Protein AF-A0A7V7K240-F1 (afdb_monomer_lite)

pLDDT: mean 80.97, std 17.74, range [23.98, 98.5]

Sequence (479 aa):
MIRKNIFIILTVSAMIGFFSNTVLSAQYRIGVPKNHVAAPYKWFFNSLAGKNPAIAKDLTIVEIDLEGYRDSAGREKIRRDIAEKCDLFFSTGDDLNIIFEVGITSPLLFFSISDLTASIPESMRKNTTGIYRESKAELFKQLMQILPEDQRKRIGMIYCRGGKLEKLMFNFMQLSEKMGVELITKSFSDSSDIGRVMQEFKQEKATAVMLLPPALCSEQDLIEIIAWQKKLSLPVIGQIKEQIKQGILGGPAMDSKQIGPNLADYATKILRGRNPHQLPIKFFGAKYVVNLNTASQLGTIIPQAIIEQAEIVGMANHNKVIEKNNISPVAGNFTIGVPANLPAPLLKSLLQALEDRGYFLEMNLRLVHYEISKDSSAAQLKKLGQELSAKTDLIFTNGTNLILLKKIPTISSPICFISTQELITDIPPSLKKNFTGVIRASVLSLMDMIQQMMPGKQRVTVMSHSATNLPETESEYRN

Secondary structure (DSSP, 8-state):
----PPP--------------------EEEEEETT--SHHHHHHHHHHHHH-HHHHHTEEEEEE--GGGGSHHHHHHHHHHHHHH-SEEEEETTHHHHHHHHT--S-EEEEESS--GGGS-GGGTTTEEEEE---HHHHHHHHHHTS-GGG-SEEEEEEETT-S-HHHHHHHHHHHHHTT-EEEEEEESSGGGHHHHHHHHHHTT-SEEEE-SS--SSHHHHHHHHHHHHHTT--EEESBHHHHHHT--EEEEB-HHHHHHHHHHHHHHHHTT--GGGS--EE---EEEEEHHHHHHHTPPPPHHHHTTSEEE-S--HHHHHHHHTPPPPSS-EEEEEETT--HHHHHHHHHHHHTTT--BTTTEEEEEE---TT--HHHHHHHHHHHHHH-SEEEEEHHHHHHHTT-TT--S-EEEEE-STTTTT--HHHHTTEEEEEPPPHHHHHHHHHHHSTT---------TTS---SSGGGG--

Structure (mmCIF, N/CA/C/O backbone):
data_AF-A0A7V7K240-F1
#
_entry.id   AF-A0A7V7K240-F1
#
loop_
_atom_site.group_PDB
_atom_site.id
_atom_site.type_symbol
_atom_site.label_atom_id
_atom_site.label_alt_id
_atom_site.label_comp_id
_atom_site.label_asym_id
_atom_site.label_entity_id
_atom_site.label_seq_id
_atom_site.pdbx_PDB_ins_code
_atom_site.Cartn_x
_atom_site.Cartn_y
_atom_site.Cartn_z
_atom_site.occupancy
_atom_site.B_iso_or_equiv
_atom_site.auth_seq_id
_atom_site.auth_comp_id
_atom_site.auth_asym_id
_atom_site.auth_atom_id
_atom_site.pdbx_PDB_model_num
ATOM 1 N N . MET A 1 1 ? 16.135 -54.634 7.627 1.00 33.81 1 MET A N 1
ATOM 2 C CA . MET A 1 1 ? 16.815 -54.791 6.318 1.00 33.81 1 MET A CA 1
ATOM 3 C C . MET A 1 1 ? 15.784 -54.481 5.231 1.00 33.81 1 MET A C 1
ATOM 5 O O . MET A 1 1 ? 14.992 -55.355 4.942 1.00 33.81 1 MET A O 1
ATOM 9 N N . ILE A 1 2 ? 15.489 -53.258 4.775 1.00 32.50 2 ILE A N 1
ATOM 10 C CA . ILE A 1 2 ? 16.248 -52.131 4.181 1.00 32.50 2 ILE A CA 1
ATOM 11 C C . ILE A 1 2 ? 17.051 -52.492 2.921 1.00 32.50 2 ILE A C 1
ATOM 13 O O . ILE A 1 2 ? 18.190 -52.927 3.037 1.00 32.50 2 ILE A O 1
ATOM 17 N N . ARG A 1 3 ? 16.487 -52.170 1.747 1.00 26.61 3 ARG A N 1
ATOM 18 C CA . ARG A 1 3 ? 17.168 -51.691 0.519 1.00 26.61 3 ARG A CA 1
ATOM 19 C C . ARG A 1 3 ? 16.163 -50.786 -0.224 1.00 26.61 3 ARG A C 1
ATOM 21 O O . ARG A 1 3 ? 15.158 -51.287 -0.700 1.00 26.61 3 ARG A O 1
ATOM 28 N N . LYS A 1 4 ? 16.160 -49.460 -0.018 1.00 32.53 4 LYS A N 1
ATOM 29 C CA . LYS A 1 4 ? 16.884 -48.396 -0.760 1.00 32.53 4 LYS A CA 1
ATOM 30 C C . LYS A 1 4 ? 16.861 -48.573 -2.289 1.00 32.53 4 LYS A C 1
ATOM 32 O O . LYS A 1 4 ? 17.741 -49.230 -2.826 1.00 32.53 4 LYS A O 1
ATOM 37 N N . ASN A 1 5 ? 15.914 -47.902 -2.953 1.00 28.42 5 ASN A N 1
ATOM 38 C CA . ASN A 1 5 ? 16.005 -47.537 -4.369 1.00 28.42 5 ASN A CA 1
ATOM 39 C C . ASN A 1 5 ? 16.403 -46.060 -4.471 1.00 28.42 5 ASN A C 1
ATOM 41 O O . ASN A 1 5 ? 15.734 -45.183 -3.927 1.00 28.42 5 ASN A O 1
ATOM 45 N N . ILE A 1 6 ? 17.537 -45.832 -5.128 1.00 28.14 6 ILE A N 1
ATOM 46 C CA . ILE A 1 6 ? 18.150 -44.540 -5.423 1.00 28.14 6 ILE A CA 1
ATOM 47 C C . ILE A 1 6 ? 17.809 -44.196 -6.877 1.00 28.14 6 ILE A C 1
ATOM 49 O O . ILE A 1 6 ? 18.004 -45.015 -7.772 1.00 28.14 6 ILE A O 1
ATOM 53 N N . PHE A 1 7 ? 17.291 -42.987 -7.082 1.00 25.97 7 PHE A N 1
ATOM 54 C CA . PHE A 1 7 ? 17.122 -42.337 -8.381 1.00 25.97 7 PHE A CA 1
ATOM 55 C C . PHE A 1 7 ? 18.494 -42.004 -8.981 1.00 25.97 7 PHE A C 1
ATOM 57 O O . PHE A 1 7 ? 19.306 -41.366 -8.310 1.00 25.97 7 PHE A O 1
ATOM 64 N N . ILE A 1 8 ? 18.729 -42.362 -10.247 1.00 25.73 8 ILE A N 1
ATOM 65 C CA . ILE A 1 8 ? 19.819 -41.799 -11.054 1.00 25.73 8 ILE A CA 1
ATOM 66 C C . ILE A 1 8 ? 19.248 -41.311 -12.387 1.00 25.73 8 ILE A C 1
ATOM 68 O O . ILE A 1 8 ? 18.593 -42.041 -13.126 1.00 25.73 8 ILE A O 1
ATOM 72 N N . ILE A 1 9 ? 19.502 -40.028 -12.618 1.00 26.50 9 ILE A N 1
ATOM 73 C CA . ILE A 1 9 ? 19.203 -39.206 -13.786 1.00 26.50 9 ILE A CA 1
ATOM 74 C C . ILE A 1 9 ? 20.097 -39.659 -14.947 1.00 26.50 9 ILE A C 1
ATOM 76 O O . ILE A 1 9 ? 21.307 -39.782 -14.772 1.00 26.50 9 ILE A O 1
ATOM 80 N N . LEU A 1 10 ? 19.518 -39.857 -16.134 1.00 23.98 10 LEU A N 1
ATOM 81 C CA . LEU A 1 10 ? 20.257 -40.090 -17.376 1.00 23.98 10 LEU A CA 1
ATOM 82 C C . LEU A 1 10 ? 19.862 -39.031 -18.410 1.00 23.98 10 LEU A C 1
ATOM 84 O O . LEU A 1 10 ? 18.761 -39.022 -18.954 1.00 23.98 10 LEU A O 1
ATOM 88 N N . THR A 1 11 ? 20.796 -38.112 -18.627 1.00 28.73 11 THR A N 1
ATOM 89 C CA . THR A 1 11 ? 20.891 -37.181 -19.751 1.00 28.73 11 THR A CA 1
ATOM 90 C C . THR A 1 11 ? 21.145 -37.930 -21.056 1.00 28.73 11 THR A C 1
ATOM 92 O O . THR A 1 11 ? 22.063 -38.747 -21.099 1.00 28.73 11 THR A O 1
ATOM 95 N N . VAL A 1 12 ? 20.438 -37.581 -22.135 1.00 24.70 12 VAL A N 1
ATOM 96 C CA . VAL A 1 12 ? 20.875 -37.873 -23.511 1.00 24.70 12 VAL A CA 1
ATOM 97 C C . VAL A 1 12 ? 20.564 -36.677 -24.411 1.00 24.70 12 VAL A C 1
ATOM 99 O O . VAL A 1 12 ? 19.418 -36.244 -24.524 1.00 24.70 12 VAL A O 1
ATOM 102 N N . SER A 1 13 ? 21.613 -36.163 -25.049 1.00 25.81 13 SER A N 1
ATOM 103 C CA . SER A 1 13 ? 21.578 -35.138 -26.091 1.00 25.81 13 SER A CA 1
ATOM 104 C C . SER A 1 13 ? 21.469 -35.768 -27.492 1.00 25.81 13 SER A C 1
ATOM 106 O O . SER A 1 13 ? 22.245 -36.656 -27.818 1.00 25.81 13 SER A O 1
ATOM 108 N N . ALA A 1 14 ? 20.529 -35.234 -28.285 1.00 29.27 14 ALA A N 1
ATOM 109 C CA . ALA A 1 14 ? 20.498 -34.964 -29.740 1.00 29.27 14 ALA A CA 1
ATOM 110 C C . ALA A 1 14 ? 20.859 -36.023 -30.824 1.00 29.27 14 ALA A C 1
ATOM 112 O O . ALA A 1 14 ? 22.001 -36.447 -30.928 1.00 29.27 14 ALA A O 1
ATOM 113 N N . MET A 1 15 ? 19.923 -36.248 -31.772 1.00 26.81 15 MET A N 1
ATOM 114 C CA . MET A 1 15 ? 20.075 -36.035 -33.242 1.00 26.81 15 MET A CA 1
ATOM 115 C C . MET A 1 15 ? 18.719 -36.244 -33.972 1.00 26.81 15 MET A C 1
ATOM 117 O O . MET A 1 15 ? 18.149 -37.325 -33.911 1.00 26.81 15 MET A O 1
ATOM 121 N N . ILE A 1 16 ? 18.040 -35.170 -34.407 1.00 33.44 16 ILE A N 1
ATOM 122 C CA . ILE A 1 16 ? 17.863 -34.646 -35.790 1.00 33.44 16 ILE A CA 1
ATOM 123 C C . ILE A 1 16 ? 17.112 -35.574 -36.769 1.00 33.44 16 ILE A C 1
ATOM 125 O O . ILE A 1 16 ? 17.659 -36.540 -37.287 1.00 33.44 16 ILE A O 1
ATOM 129 N N . GLY A 1 17 ? 15.894 -35.153 -37.131 1.00 26.92 17 GLY A N 1
ATOM 130 C CA . GLY A 1 17 ? 15.167 -35.557 -38.337 1.00 26.92 17 GLY A CA 1
ATOM 131 C C . GLY A 1 17 ? 14.343 -34.375 -38.860 1.00 26.92 17 GLY A C 1
ATOM 132 O O . GLY A 1 17 ? 13.394 -33.942 -38.213 1.00 26.92 17 GLY A O 1
ATOM 133 N N . PHE A 1 18 ? 14.773 -33.817 -39.990 1.00 31.95 18 PHE A N 1
ATOM 134 C CA . PHE A 1 18 ? 14.216 -32.661 -40.699 1.00 31.95 18 PHE A CA 1
ATOM 135 C C . PHE A 1 18 ? 12.788 -32.913 -41.222 1.00 31.95 18 PHE A C 1
ATOM 137 O O . PHE A 1 18 ? 12.589 -33.865 -41.964 1.00 31.95 18 PHE A O 1
ATOM 144 N N . PHE A 1 19 ? 11.851 -31.994 -40.961 1.00 30.47 19 PHE A N 1
ATOM 145 C CA . PHE A 1 19 ? 10.909 -31.493 -41.972 1.00 30.47 19 PHE A CA 1
ATOM 146 C C . PHE A 1 19 ? 10.549 -30.033 -41.664 1.00 30.47 19 PHE A C 1
ATOM 148 O O . PHE A 1 19 ? 10.292 -29.633 -40.532 1.00 30.47 19 PHE A O 1
ATOM 155 N N . SER A 1 20 ? 10.622 -29.242 -42.722 1.00 32.28 20 SER A N 1
ATOM 156 C CA . SER A 1 20 ? 10.563 -27.792 -42.825 1.00 32.28 20 SER A CA 1
ATOM 157 C C . SER A 1 20 ? 9.188 -27.189 -42.525 1.00 32.28 20 SER A C 1
ATOM 159 O O . SER A 1 20 ? 8.218 -27.471 -43.222 1.00 32.28 20 SER A O 1
ATOM 161 N N . ASN A 1 21 ? 9.150 -26.256 -41.577 1.00 28.62 21 ASN A N 1
ATOM 162 C CA . ASN A 1 21 ? 8.593 -24.923 -41.799 1.00 28.62 21 ASN A CA 1
ATOM 163 C C . ASN A 1 21 ? 9.235 -23.982 -40.780 1.00 28.62 21 ASN A C 1
ATOM 165 O O . ASN A 1 21 ? 8.989 -24.069 -39.578 1.00 28.62 21 ASN A O 1
ATOM 169 N N . THR A 1 22 ? 10.117 -23.121 -41.273 1.00 34.81 22 THR A N 1
ATOM 170 C CA . THR A 1 22 ? 10.815 -22.088 -40.516 1.00 34.81 22 THR A CA 1
ATOM 171 C C . THR A 1 22 ? 9.793 -21.058 -40.043 1.00 34.81 22 THR A C 1
ATOM 173 O O . THR A 1 22 ? 9.568 -20.034 -40.680 1.00 34.81 22 THR A O 1
ATOM 176 N N . VAL A 1 23 ? 9.152 -21.319 -38.908 1.00 33.84 23 VAL A N 1
ATOM 177 C CA . VAL A 1 23 ? 8.662 -20.230 -38.070 1.00 33.84 23 VAL A CA 1
ATOM 178 C C . VAL A 1 23 ? 9.923 -19.675 -37.423 1.00 33.84 23 VAL A C 1
ATOM 180 O O . VAL A 1 23 ? 10.461 -20.287 -36.504 1.00 33.84 23 VAL A O 1
ATOM 183 N N . LEU A 1 24 ? 10.451 -18.556 -37.931 1.00 37.56 24 LEU A N 1
ATOM 184 C CA . LEU A 1 24 ? 11.295 -17.713 -37.088 1.00 37.56 24 LEU A CA 1
ATOM 185 C C . LEU A 1 24 ? 10.437 -17.397 -35.857 1.00 37.56 24 LEU A C 1
ATOM 187 O O . LEU A 1 24 ? 9.504 -16.599 -35.950 1.00 37.56 24 LEU A O 1
ATOM 191 N N . SER A 1 25 ? 10.683 -18.065 -34.729 1.00 45.91 25 SER A N 1
ATOM 192 C CA . SER A 1 25 ? 10.103 -17.648 -33.459 1.00 45.91 25 SER A CA 1
ATOM 193 C C . SER A 1 25 ? 10.661 -16.254 -33.210 1.00 45.91 25 SER A C 1
ATOM 195 O O . SER A 1 25 ? 11.864 -16.113 -32.982 1.00 45.91 25 SER A O 1
ATOM 197 N N . ALA A 1 26 ? 9.837 -15.219 -33.359 1.00 55.00 26 ALA A N 1
ATOM 198 C CA . ALA A 1 26 ? 10.247 -13.867 -33.024 1.00 55.00 26 ALA A CA 1
ATOM 199 C C . ALA A 1 26 ? 10.649 -13.871 -31.544 1.00 55.00 26 ALA A C 1
ATOM 201 O O . ALA A 1 26 ? 9.789 -13.966 -30.672 1.00 55.00 26 ALA A O 1
ATOM 202 N N . GLN A 1 27 ? 11.955 -13.851 -31.268 1.00 80.75 27 GLN A N 1
ATOM 203 C CA . GLN A 1 27 ? 12.452 -13.724 -29.907 1.00 80.75 27 GLN A CA 1
ATOM 204 C C . GLN A 1 27 ? 12.187 -12.293 -29.466 1.00 80.75 27 GLN A C 1
ATOM 206 O O . GLN A 1 27 ? 12.773 -11.355 -30.003 1.00 80.75 27 GLN A O 1
ATOM 211 N N . TYR A 1 28 ? 11.277 -12.129 -28.515 1.00 91.75 28 TYR A N 1
ATOM 212 C CA . TYR A 1 28 ? 10.977 -10.829 -27.937 1.00 91.75 28 TYR A CA 1
ATOM 213 C C . TYR A 1 28 ? 12.132 -10.405 -27.034 1.00 91.75 28 TYR A C 1
ATOM 215 O O . TYR A 1 28 ? 12.614 -11.200 -26.232 1.00 91.75 28 TYR A O 1
ATOM 223 N N . ARG A 1 29 ? 12.566 -9.149 -27.113 1.00 95.62 29 ARG A N 1
ATOM 224 C CA . ARG A 1 29 ? 13.644 -8.605 -26.279 1.00 95.62 29 ARG A CA 1
ATOM 225 C C . ARG A 1 29 ? 13.121 -7.439 -25.462 1.00 95.62 29 ARG A C 1
ATOM 227 O O . ARG A 1 29 ? 12.812 -6.380 -26.010 1.00 95.62 29 ARG A O 1
ATOM 234 N N . ILE A 1 30 ? 13.024 -7.627 -24.147 1.00 96.81 30 ILE A N 1
ATOM 235 C CA . ILE A 1 30 ? 12.676 -6.540 -23.230 1.00 96.81 30 ILE A CA 1
ATOM 236 C C . ILE A 1 30 ? 13.948 -6.030 -22.564 1.00 96.81 30 ILE A C 1
ATOM 238 O O . ILE A 1 30 ? 14.591 -6.751 -21.802 1.00 96.81 30 ILE A O 1
ATOM 242 N N . GLY A 1 31 ? 14.276 -4.772 -22.837 1.00 96.44 31 GLY A N 1
ATOM 243 C CA . GLY A 1 31 ? 15.332 -4.039 -22.161 1.00 96.44 31 GLY A CA 1
ATOM 244 C C . GLY A 1 31 ? 14.898 -3.555 -20.784 1.00 96.44 31 GLY A C 1
ATOM 245 O O . GLY A 1 31 ? 13.778 -3.070 -20.621 1.00 96.44 31 GLY A O 1
ATOM 246 N N . VAL A 1 32 ? 15.791 -3.654 -19.807 1.00 96.00 32 VAL A N 1
ATOM 247 C CA . VAL A 1 32 ? 15.635 -3.104 -18.455 1.00 96.00 32 VAL A CA 1
ATOM 248 C C . VAL A 1 32 ? 16.955 -2.479 -18.000 1.00 96.00 32 VAL A C 1
ATOM 250 O O . VAL A 1 32 ? 18.017 -2.913 -18.453 1.00 96.00 32 VAL A O 1
ATOM 253 N N . PRO A 1 33 ? 16.940 -1.479 -17.105 1.00 93.00 33 PRO A N 1
ATOM 254 C CA . PRO A 1 33 ? 18.158 -0.993 -16.468 1.00 93.00 33 PRO A CA 1
ATOM 255 C C . PRO A 1 33 ? 18.939 -2.133 -15.794 1.00 93.00 33 PRO A C 1
ATOM 257 O O . PRO A 1 33 ? 18.365 -3.055 -15.210 1.00 93.00 33 PRO A O 1
ATOM 260 N N . LYS A 1 34 ? 20.267 -2.088 -15.854 1.00 87.62 34 LYS A N 1
ATOM 261 C CA . LYS A 1 34 ? 21.128 -3.017 -15.114 1.00 87.62 34 LYS A CA 1
ATOM 262 C C . LYS A 1 34 ? 20.871 -2.882 -13.607 1.00 87.62 34 LYS A C 1
ATOM 264 O O . LYS A 1 34 ? 20.639 -1.783 -13.112 1.00 87.62 34 LYS A O 1
ATOM 269 N N . ASN A 1 35 ? 20.926 -3.993 -12.866 1.00 76.19 35 ASN A N 1
ATOM 270 C CA . ASN A 1 35 ? 20.595 -4.053 -11.430 1.00 76.19 35 ASN A CA 1
ATOM 271 C C . ASN A 1 35 ? 19.113 -3.749 -11.092 1.00 76.19 35 ASN A C 1
ATOM 273 O O . ASN A 1 35 ? 18.814 -3.221 -10.014 1.00 76.19 35 ASN A O 1
ATOM 277 N N . HIS A 1 36 ? 18.178 -4.112 -11.976 1.00 70.38 36 HIS A N 1
ATOM 278 C CA . HIS A 1 36 ? 16.724 -3.937 -11.842 1.00 70.38 36 HIS A CA 1
ATOM 279 C C . HIS A 1 36 ? 16.070 -4.839 -10.764 1.00 70.38 36 HIS A C 1
ATOM 281 O O . HIS A 1 36 ? 15.164 -5.624 -11.022 1.00 70.38 36 HIS A O 1
ATOM 287 N N . VAL A 1 37 ? 16.483 -4.724 -9.503 1.00 60.78 37 VAL A N 1
ATOM 288 C CA . VAL A 1 37 ? 15.962 -5.557 -8.393 1.00 60.78 37 VAL A CA 1
ATOM 289 C C . VAL A 1 37 ? 14.668 -5.035 -7.748 1.00 60.78 37 VAL A C 1
ATOM 291 O O . VAL A 1 37 ? 14.175 -5.610 -6.777 1.00 60.78 37 VAL A O 1
ATOM 294 N N . ALA A 1 38 ? 14.082 -3.950 -8.260 1.00 66.81 38 ALA A N 1
ATOM 295 C CA . ALA A 1 38 ? 12.881 -3.365 -7.666 1.00 66.81 38 ALA A CA 1
ATOM 296 C C . ALA A 1 38 ? 11.627 -4.243 -7.873 1.00 66.81 38 ALA A C 1
ATOM 298 O O . ALA A 1 38 ? 11.444 -4.873 -8.916 1.00 66.81 38 ALA A O 1
ATOM 299 N N . ALA A 1 39 ? 10.711 -4.225 -6.895 1.00 70.69 39 ALA A N 1
ATOM 300 C CA . ALA A 1 39 ? 9.473 -5.013 -6.915 1.00 70.69 39 ALA A CA 1
ATOM 301 C C . ALA A 1 39 ? 8.638 -4.897 -8.216 1.00 70.69 39 ALA A C 1
ATOM 303 O O . ALA A 1 39 ? 8.141 -5.932 -8.669 1.00 70.69 39 ALA A O 1
ATOM 304 N N . PRO A 1 40 ? 8.521 -3.719 -8.873 1.00 80.19 40 PRO A N 1
ATOM 305 C CA . PRO A 1 40 ? 7.787 -3.597 -10.133 1.00 80.19 40 PRO A CA 1
ATOM 306 C C . PRO A 1 40 ? 8.309 -4.494 -11.261 1.00 80.19 40 PRO A C 1
ATOM 308 O O . PRO A 1 40 ? 7.496 -5.052 -11.994 1.00 80.19 40 PRO A O 1
ATOM 311 N N . TYR A 1 41 ? 9.628 -4.701 -11.370 1.00 84.62 41 TYR A N 1
ATOM 312 C CA . TYR A 1 41 ? 10.211 -5.605 -12.370 1.00 84.62 41 TYR A CA 1
ATOM 313 C C . TYR A 1 41 ? 9.780 -7.052 -12.126 1.00 84.62 41 TYR A C 1
ATOM 315 O O . TYR A 1 41 ? 9.311 -7.728 -13.041 1.00 84.62 41 TYR A O 1
ATOM 323 N N . LYS A 1 42 ? 9.836 -7.510 -10.868 1.00 82.19 42 LYS A N 1
ATOM 324 C CA . LYS A 1 42 ? 9.376 -8.853 -10.491 1.00 82.19 42 LYS A CA 1
ATOM 325 C C . LYS A 1 42 ? 7.885 -9.041 -10.779 1.00 82.19 42 LYS A C 1
ATOM 327 O O . LYS A 1 42 ? 7.494 -10.062 -11.338 1.00 82.19 42 LYS A O 1
ATOM 332 N N . TRP A 1 43 ? 7.043 -8.067 -10.426 1.00 82.88 43 TRP A N 1
ATOM 333 C CA . TRP A 1 43 ? 5.606 -8.135 -10.714 1.00 82.88 43 TRP A CA 1
ATOM 334 C C . TRP A 1 43 ? 5.323 -8.180 -12.212 1.00 82.88 43 TRP A C 1
ATOM 336 O O . TRP A 1 43 ? 4.467 -8.954 -12.645 1.00 82.88 43 TRP A O 1
ATOM 346 N N . PHE A 1 44 ? 6.043 -7.371 -12.988 1.00 89.31 44 PHE A N 1
ATOM 347 C CA . PHE A 1 44 ? 5.917 -7.302 -14.434 1.00 89.31 44 PHE A CA 1
ATOM 348 C C . PHE A 1 44 ? 6.259 -8.639 -15.099 1.00 89.31 44 PHE A C 1
ATOM 350 O O . PHE A 1 44 ? 5.397 -9.215 -15.764 1.00 89.31 44 PHE A O 1
ATOM 357 N N . PHE A 1 45 ? 7.458 -9.180 -14.861 1.00 89.94 45 PHE A N 1
ATOM 358 C CA . PHE A 1 45 ? 7.893 -10.423 -15.503 1.00 89.94 45 PHE A CA 1
ATOM 359 C C . PHE A 1 45 ? 7.093 -11.644 -15.038 1.00 89.94 45 PHE A C 1
ATOM 361 O O . PHE A 1 45 ? 6.686 -12.448 -15.875 1.00 89.94 45 PHE A O 1
ATOM 368 N N . ASN A 1 46 ? 6.759 -11.747 -13.745 1.00 86.19 46 ASN A N 1
ATOM 369 C CA . ASN A 1 46 ? 5.896 -12.830 -13.255 1.00 86.19 46 ASN A CA 1
ATOM 370 C C . ASN A 1 46 ? 4.506 -12.785 -13.906 1.00 86.19 46 ASN A C 1
ATOM 372 O O . ASN A 1 46 ? 3.950 -13.820 -14.273 1.00 86.19 46 ASN A O 1
ATOM 376 N N . SER A 1 47 ? 3.942 -11.585 -14.074 1.00 87.94 47 SER A N 1
ATOM 377 C CA . SER A 1 47 ? 2.630 -11.421 -14.709 1.00 87.94 47 SER A CA 1
ATOM 378 C C . SER A 1 47 ? 2.678 -11.690 -16.208 1.00 87.94 47 SER A C 1
ATOM 380 O O . SER A 1 47 ? 1.734 -12.260 -16.752 1.00 87.94 47 SER A O 1
ATOM 382 N N . LEU A 1 48 ? 3.767 -11.301 -16.877 1.00 89.50 48 LEU A N 1
ATOM 383 C CA . LEU A 1 48 ? 3.975 -11.568 -18.297 1.00 89.50 48 LEU A CA 1
ATOM 384 C C . LEU A 1 48 ? 4.095 -13.072 -18.555 1.00 89.50 48 LEU A C 1
ATOM 386 O O . LEU A 1 48 ? 3.397 -13.583 -19.429 1.00 89.50 48 LEU A O 1
ATOM 390 N N . ALA A 1 49 ? 4.877 -13.779 -17.734 1.00 86.69 49 ALA A N 1
ATOM 391 C CA . ALA A 1 49 ? 5.002 -15.233 -17.778 1.00 86.69 49 ALA A CA 1
ATOM 392 C C . ALA A 1 49 ? 3.668 -15.948 -17.535 1.00 86.69 49 ALA A C 1
ATOM 394 O O . ALA A 1 49 ? 3.295 -16.830 -18.306 1.00 86.69 49 ALA A O 1
ATOM 395 N N . GLY A 1 50 ? 2.917 -15.536 -16.508 1.00 84.19 50 GLY A N 1
ATOM 396 C CA . GLY A 1 50 ? 1.637 -16.160 -16.173 1.00 84.19 50 GLY A CA 1
ATOM 397 C C . GLY A 1 50 ? 0.535 -15.915 -17.207 1.00 84.19 50 GLY A C 1
ATOM 398 O O . GLY A 1 50 ? -0.252 -16.814 -17.490 1.00 84.19 50 GLY A O 1
ATOM 399 N N . LYS A 1 51 ? 0.458 -14.708 -17.783 1.00 83.81 51 LYS A N 1
ATOM 400 C CA . LYS A 1 51 ? -0.611 -14.345 -18.730 1.00 83.81 51 LYS A CA 1
ATOM 401 C C . LYS A 1 51 ? -0.304 -14.681 -20.181 1.00 83.81 51 LYS A C 1
ATOM 403 O O . LYS A 1 51 ? -1.233 -14.912 -20.949 1.00 83.81 51 LYS A O 1
ATOM 408 N N . ASN A 1 52 ? 0.967 -14.665 -20.572 1.00 85.06 52 ASN A N 1
ATOM 409 C CA . ASN A 1 52 ? 1.371 -14.849 -21.961 1.00 85.06 52 ASN A CA 1
ATOM 410 C C . ASN A 1 52 ? 2.536 -15.844 -22.065 1.00 85.06 52 ASN A C 1
ATOM 412 O O . ASN A 1 52 ? 3.638 -15.446 -22.449 1.00 85.06 52 ASN A O 1
ATOM 416 N N . PRO A 1 53 ? 2.302 -17.143 -21.789 1.00 83.56 53 PRO A N 1
ATOM 417 C CA . PRO A 1 53 ? 3.357 -18.157 -21.799 1.00 83.56 53 PRO A CA 1
ATOM 418 C C . PRO A 1 53 ? 4.102 -18.251 -23.136 1.00 83.56 53 PRO A C 1
ATOM 420 O O . PRO A 1 53 ? 5.299 -18.503 -23.148 1.00 83.56 53 PRO A O 1
ATOM 423 N N . ALA A 1 54 ? 3.415 -18.000 -24.257 1.00 84.44 54 ALA A N 1
ATOM 424 C CA . ALA A 1 54 ? 4.029 -17.984 -25.585 1.00 84.44 54 ALA A CA 1
ATOM 425 C C . ALA A 1 54 ? 5.065 -16.858 -25.737 1.00 84.44 54 ALA A C 1
ATOM 427 O O . ALA A 1 54 ? 6.174 -17.110 -26.183 1.00 84.44 54 ALA A O 1
ATOM 428 N N . ILE A 1 55 ? 4.732 -15.635 -25.303 1.00 84.00 55 ILE A N 1
ATOM 429 C CA . ILE A 1 55 ? 5.681 -14.510 -25.324 1.00 84.00 55 ILE A CA 1
ATOM 430 C C . ILE A 1 55 ? 6.828 -14.783 -24.356 1.00 84.00 55 ILE A C 1
ATOM 432 O O . ILE A 1 55 ? 7.979 -14.566 -24.700 1.00 84.00 55 ILE A O 1
ATOM 436 N N . ALA A 1 56 ? 6.517 -15.268 -23.153 1.00 83.44 56 ALA A N 1
ATOM 437 C CA . ALA A 1 56 ? 7.513 -15.496 -22.116 1.00 83.44 56 ALA A CA 1
ATOM 438 C C . ALA A 1 56 ? 8.505 -16.616 -22.453 1.00 83.44 56 ALA A C 1
ATOM 440 O O . ALA A 1 56 ? 9.660 -16.535 -22.050 1.00 83.44 56 ALA A O 1
ATOM 441 N N . LYS A 1 57 ? 8.074 -17.639 -23.200 1.00 85.25 57 LYS A N 1
ATOM 442 C CA . LYS A 1 57 ? 8.950 -18.714 -23.677 1.00 85.25 57 LYS A CA 1
ATOM 443 C C . LYS A 1 57 ? 10.038 -18.192 -24.620 1.00 85.25 57 LYS A C 1
ATOM 445 O O . LYS A 1 57 ? 11.167 -18.663 -24.549 1.00 85.25 57 LYS A O 1
ATOM 450 N N . ASP A 1 58 ? 9.695 -17.208 -25.445 1.00 88.00 58 ASP A N 1
ATOM 451 C CA . ASP A 1 58 ? 10.581 -16.638 -26.462 1.00 88.00 58 ASP A CA 1
ATOM 452 C C . ASP A 1 58 ? 11.162 -15.274 -26.028 1.00 88.00 58 ASP A C 1
ATOM 454 O O . ASP A 1 58 ? 11.708 -14.534 -26.845 1.00 88.00 58 ASP A O 1
ATOM 458 N N . LEU A 1 59 ? 11.040 -14.920 -24.741 1.00 91.00 59 LEU A N 1
ATOM 459 C CA . LEU A 1 59 ? 11.480 -13.641 -24.189 1.00 91.00 59 LEU A CA 1
ATOM 460 C C . LEU A 1 59 ? 12.944 -13.691 -23.736 1.00 91.00 59 LEU A C 1
ATOM 462 O O . LEU A 1 59 ? 13.320 -14.486 -22.878 1.00 91.00 59 LEU A O 1
ATOM 466 N N . THR A 1 60 ? 13.737 -12.740 -24.218 1.00 93.19 60 THR A N 1
ATOM 467 C CA . THR A 1 60 ? 15.060 -12.402 -23.687 1.00 93.19 60 THR A CA 1
ATOM 468 C C . THR A 1 60 ? 14.983 -11.106 -22.882 1.00 93.19 60 THR A C 1
ATOM 470 O O . THR A 1 60 ? 14.487 -10.088 -23.370 1.00 93.19 60 THR A O 1
ATOM 473 N N . ILE A 1 61 ? 15.492 -11.127 -21.648 1.00 92.62 61 ILE A N 1
ATOM 474 C CA . ILE A 1 61 ? 15.680 -9.916 -20.838 1.00 92.62 61 ILE A CA 1
ATOM 475 C C . ILE A 1 61 ? 17.068 -9.355 -21.144 1.00 92.62 61 ILE A C 1
ATOM 477 O O . ILE A 1 61 ? 18.065 -10.065 -21.020 1.00 92.62 61 ILE A O 1
ATOM 481 N N . VAL A 1 62 ? 17.131 -8.087 -21.546 1.00 94.62 62 VAL A N 1
ATOM 482 C CA . VAL A 1 62 ? 18.377 -7.395 -21.892 1.00 94.62 62 VAL A CA 1
ATOM 483 C C . VAL A 1 62 ? 18.665 -6.337 -20.836 1.00 94.62 62 VAL A C 1
ATOM 485 O O . VAL A 1 62 ? 17.919 -5.372 -20.695 1.00 94.62 62 VAL A O 1
ATOM 488 N N . GLU A 1 63 ? 19.756 -6.491 -20.094 1.00 95.06 63 GLU A N 1
ATOM 489 C CA . GLU A 1 63 ? 20.193 -5.460 -19.155 1.00 95.06 63 GLU A CA 1
ATOM 490 C C . GLU A 1 63 ? 20.972 -4.358 -19.878 1.00 95.06 63 GLU A C 1
ATOM 492 O O . GLU A 1 63 ? 21.936 -4.628 -20.597 1.00 95.06 63 GLU A O 1
ATOM 497 N N . ILE A 1 64 ? 20.567 -3.107 -19.664 1.00 95.75 64 ILE A N 1
ATOM 498 C CA . ILE A 1 64 ? 21.211 -1.920 -20.225 1.00 95.75 64 ILE A CA 1
ATOM 499 C C . ILE A 1 64 ? 21.828 -1.101 -19.097 1.00 95.75 64 ILE A C 1
ATOM 501 O O . ILE A 1 64 ? 21.155 -0.700 -18.148 1.00 95.75 64 ILE A O 1
ATOM 505 N N . ASP A 1 65 ? 23.127 -0.849 -19.209 1.00 93.50 65 ASP A N 1
ATOM 506 C CA . ASP A 1 65 ? 23.863 -0.011 -18.270 1.00 93.50 65 ASP A CA 1
ATOM 507 C C . ASP A 1 65 ? 23.583 1.472 -18.544 1.00 93.50 65 ASP A C 1
ATOM 509 O O . ASP A 1 65 ? 23.813 1.953 -19.656 1.00 93.50 65 ASP A O 1
ATOM 513 N N . LEU A 1 66 ? 23.069 2.182 -17.539 1.00 92.94 66 LEU A N 1
ATOM 514 C CA . LEU A 1 66 ? 22.689 3.588 -17.650 1.00 92.94 66 LEU A CA 1
ATOM 515 C C . LEU A 1 66 ? 23.738 4.551 -17.076 1.00 92.94 66 LEU A C 1
ATOM 517 O O . LEU A 1 66 ? 23.567 5.757 -17.228 1.00 92.94 66 LEU A O 1
ATOM 521 N N . GLU A 1 67 ? 24.821 4.082 -16.442 1.00 88.75 67 GLU A N 1
ATOM 522 C CA . GLU A 1 67 ? 25.740 4.949 -15.677 1.00 88.75 67 GLU A CA 1
ATOM 523 C C . GLU A 1 67 ? 26.400 6.054 -16.524 1.00 88.75 67 GLU A C 1
ATOM 525 O O . GLU A 1 67 ? 26.622 7.167 -16.042 1.00 88.75 67 GLU A O 1
ATOM 530 N N . GLY A 1 68 ? 26.635 5.791 -17.814 1.00 87.31 68 GLY A N 1
ATOM 531 C CA . GLY A 1 68 ? 27.262 6.729 -18.752 1.00 87.31 68 GLY A CA 1
ATOM 532 C C . GLY A 1 68 ? 26.373 7.882 -19.241 1.00 87.31 68 GLY A C 1
ATOM 533 O O . GLY A 1 68 ? 26.816 8.680 -20.055 1.00 87.31 68 GLY A O 1
ATOM 534 N N . TYR A 1 69 ? 25.123 8.013 -18.792 1.00 92.81 69 TYR A N 1
ATOM 535 C CA . TYR A 1 69 ? 24.175 8.980 -19.372 1.00 92.81 69 TYR A CA 1
ATOM 536 C C . TYR A 1 69 ? 24.548 10.469 -19.202 1.00 92.81 69 TYR A C 1
ATOM 538 O O . TYR A 1 69 ? 23.923 11.338 -19.814 1.00 92.81 69 TYR A O 1
ATOM 546 N N . ARG A 1 70 ? 25.528 10.802 -18.353 1.00 91.19 70 ARG A N 1
ATOM 547 C CA . ARG A 1 70 ? 25.844 12.195 -17.989 1.00 91.19 70 ARG A CA 1
ATOM 548 C C . ARG A 1 70 ? 26.512 12.983 -19.119 1.00 91.19 70 ARG A C 1
ATOM 550 O O . ARG A 1 70 ? 26.277 14.187 -19.228 1.00 91.19 70 ARG A O 1
ATOM 557 N N . ASP A 1 71 ? 27.256 12.334 -20.009 1.00 94.25 71 ASP A N 1
ATOM 558 C CA . ASP A 1 71 ? 27.843 12.964 -21.198 1.00 94.25 71 ASP A CA 1
ATOM 559 C C . ASP A 1 71 ? 27.147 12.538 -22.505 1.00 94.25 71 ASP A C 1
ATOM 561 O O . ASP A 1 71 ? 26.335 11.612 -22.549 1.00 94.25 71 ASP A O 1
ATOM 565 N N . SER A 1 72 ? 27.413 13.271 -23.588 1.00 94.06 72 SER A N 1
ATOM 566 C CA . SER A 1 72 ? 26.746 13.059 -24.878 1.00 94.06 72 SER A CA 1
ATOM 567 C C . SER A 1 72 ? 27.095 11.719 -25.529 1.00 94.06 72 SER A C 1
ATOM 569 O O . SER A 1 72 ? 26.216 11.107 -26.140 1.00 94.06 72 SER A O 1
ATOM 571 N N . ALA A 1 73 ? 28.338 11.251 -25.391 1.00 95.69 73 ALA A N 1
ATOM 572 C CA . ALA A 1 73 ? 28.794 9.998 -25.982 1.00 95.69 73 ALA A CA 1
ATOM 573 C C . ALA A 1 73 ? 28.152 8.796 -25.279 1.00 95.69 73 ALA A C 1
ATOM 575 O O . ALA A 1 73 ? 27.689 7.863 -25.939 1.00 95.69 73 ALA A O 1
ATOM 576 N N . GLY A 1 74 ? 28.045 8.847 -23.950 1.00 96.25 74 GLY A N 1
ATOM 577 C CA . GLY A 1 74 ? 27.352 7.830 -23.174 1.00 96.25 74 GLY A CA 1
ATOM 578 C C . GLY A 1 74 ? 25.850 7.781 -23.466 1.00 96.25 74 GLY A C 1
ATOM 579 O O . GLY A 1 74 ? 25.319 6.690 -23.677 1.00 96.25 74 GLY A O 1
ATOM 580 N N . ARG A 1 75 ? 25.165 8.930 -23.607 1.00 96.69 75 ARG A N 1
ATOM 581 C CA . ARG A 1 75 ? 23.751 8.950 -24.049 1.00 96.69 75 ARG A CA 1
ATOM 582 C C . ARG A 1 75 ? 23.561 8.327 -25.427 1.00 96.69 75 ARG A C 1
ATOM 584 O O . ARG A 1 75 ? 22.628 7.554 -25.616 1.00 96.69 75 ARG A O 1
ATOM 591 N N . GLU A 1 76 ? 24.438 8.639 -26.377 1.00 96.12 76 GLU A N 1
ATOM 592 C CA . GLU A 1 76 ? 24.389 8.060 -27.724 1.00 96.12 76 GLU A CA 1
ATOM 593 C C . GLU A 1 76 ? 24.607 6.543 -27.702 1.00 96.12 76 GLU A C 1
ATOM 595 O O . GLU A 1 76 ? 23.864 5.801 -28.344 1.00 96.12 76 GLU A O 1
ATOM 600 N N . LYS A 1 77 ? 25.559 6.064 -26.895 1.00 96.88 77 LYS A N 1
ATOM 601 C CA . LYS A 1 77 ? 25.775 4.629 -26.696 1.00 96.88 77 LYS A CA 1
ATOM 602 C C . LYS A 1 77 ? 24.539 3.940 -26.111 1.00 96.88 77 LYS A C 1
ATOM 604 O O . LYS A 1 77 ? 24.114 2.925 -26.654 1.00 96.88 77 LYS A O 1
ATOM 609 N N . ILE A 1 78 ? 23.950 4.485 -25.043 1.00 97.81 78 ILE A N 1
ATOM 610 C CA . ILE A 1 78 ? 22.750 3.916 -24.403 1.00 97.81 78 ILE A CA 1
ATOM 611 C C . ILE A 1 78 ? 21.585 3.878 -25.398 1.00 97.81 78 ILE A C 1
ATOM 613 O O . ILE A 1 78 ? 20.908 2.858 -25.522 1.00 97.81 78 ILE A O 1
ATOM 617 N N . ARG A 1 79 ? 21.372 4.968 -26.145 1.00 96.94 79 ARG A N 1
ATOM 618 C CA . ARG A 1 79 ? 20.326 5.057 -27.170 1.00 96.94 79 ARG A CA 1
ATOM 619 C C . ARG A 1 79 ? 20.490 3.972 -28.233 1.00 96.94 79 ARG A C 1
ATOM 621 O O . ARG A 1 79 ? 19.514 3.300 -28.560 1.00 96.94 79 ARG A O 1
ATOM 628 N N . ARG A 1 80 ? 21.714 3.782 -28.732 1.00 96.81 80 ARG A N 1
ATOM 629 C CA . ARG A 1 80 ? 22.044 2.742 -29.713 1.00 96.81 80 ARG A CA 1
ATOM 630 C C . ARG A 1 80 ? 21.836 1.340 -29.152 1.00 96.81 80 ARG A C 1
ATOM 632 O O . ARG A 1 80 ? 21.165 0.532 -29.783 1.00 96.81 80 ARG A O 1
ATOM 639 N N . ASP A 1 81 ? 22.343 1.080 -27.948 1.00 96.69 81 ASP A N 1
ATOM 640 C CA . ASP A 1 81 ? 22.192 -0.210 -27.274 1.00 96.69 81 ASP A CA 1
ATOM 641 C C . ASP A 1 81 ? 20.707 -0.582 -27.109 1.00 96.69 81 ASP A C 1
ATOM 643 O O . ASP A 1 81 ? 20.319 -1.713 -27.397 1.00 96.69 81 ASP A O 1
ATOM 647 N N . ILE A 1 82 ? 19.856 0.369 -26.708 1.00 97.38 82 ILE A N 1
ATOM 648 C CA . ILE A 1 82 ? 18.409 0.145 -26.583 1.00 97.38 82 ILE A CA 1
ATOM 649 C C . ILE A 1 82 ? 17.759 -0.088 -27.956 1.00 97.38 82 ILE A C 1
ATOM 651 O O . ILE A 1 82 ? 16.949 -1.003 -28.088 1.00 97.38 82 ILE A O 1
ATOM 655 N N . ALA A 1 83 ? 18.116 0.695 -28.977 1.00 96.31 83 ALA A N 1
ATOM 656 C CA . ALA A 1 83 ? 17.550 0.574 -30.322 1.00 96.31 83 ALA A CA 1
ATOM 657 C C . ALA A 1 83 ? 17.891 -0.759 -31.007 1.00 96.31 83 ALA A C 1
ATOM 659 O O . ALA A 1 83 ? 17.038 -1.358 -31.656 1.00 96.31 83 ALA A O 1
ATOM 660 N N . GLU A 1 84 ? 19.125 -1.240 -30.855 1.00 95.31 84 GLU A N 1
ATOM 661 C CA . GLU A 1 84 ? 19.593 -2.464 -31.513 1.00 95.31 84 GLU A CA 1
ATOM 662 C C . GLU A 1 84 ? 19.165 -3.731 -30.764 1.00 95.31 84 GLU A C 1
ATOM 664 O O . GLU A 1 84 ? 18.892 -4.767 -31.381 1.00 95.31 84 GLU A O 1
ATOM 669 N N . LYS A 1 85 ? 19.114 -3.670 -29.426 1.00 95.06 85 LYS A N 1
ATOM 670 C CA . LYS A 1 85 ? 18.967 -4.862 -28.579 1.00 95.06 85 LYS A CA 1
ATOM 671 C C . LYS A 1 85 ? 17.566 -5.059 -28.016 1.00 95.06 85 LYS A C 1
ATOM 673 O O . LYS A 1 85 ? 17.287 -6.163 -27.562 1.00 95.06 85 LYS A O 1
ATOM 678 N N . CYS A 1 86 ? 16.703 -4.043 -28.021 1.00 96.19 86 CYS A N 1
ATOM 679 C CA . CYS A 1 86 ? 15.413 -4.095 -27.330 1.00 96.19 86 CYS A CA 1
ATOM 680 C C . CYS A 1 86 ? 14.247 -3.814 -28.283 1.00 96.19 86 CYS A C 1
ATOM 682 O O . CYS A 1 86 ? 14.238 -2.804 -28.982 1.00 96.19 86 CYS A O 1
ATOM 684 N N . ASP A 1 87 ? 13.215 -4.655 -28.230 1.00 96.38 87 ASP A N 1
ATOM 685 C CA . ASP A 1 87 ? 11.935 -4.414 -28.913 1.00 96.38 87 ASP A CA 1
ATOM 686 C C . ASP A 1 87 ? 10.992 -3.564 -28.042 1.00 96.38 87 ASP A C 1
ATOM 688 O O . ASP A 1 87 ? 10.121 -2.849 -28.535 1.00 96.38 87 ASP A O 1
ATOM 692 N N . LEU A 1 88 ? 11.185 -3.627 -26.724 1.00 97.69 88 LEU A N 1
ATOM 693 C CA . LEU A 1 88 ? 10.515 -2.817 -25.713 1.00 97.69 88 LEU A CA 1
ATOM 694 C C . LEU A 1 88 ? 11.515 -2.507 -24.597 1.00 97.69 88 LEU A C 1
ATOM 696 O O . LEU A 1 88 ? 12.201 -3.409 -24.130 1.00 97.69 88 LEU A O 1
ATOM 700 N N . PHE A 1 89 ? 11.567 -1.267 -24.119 1.00 97.69 89 PHE A N 1
ATOM 701 C CA . PHE A 1 89 ? 12.284 -0.910 -22.897 1.00 97.69 89 PHE A CA 1
ATOM 702 C C . PHE A 1 89 ? 11.288 -0.719 -21.749 1.00 97.69 89 PHE A C 1
ATOM 704 O O . PHE A 1 89 ? 10.330 0.046 -21.881 1.00 97.69 89 PHE A O 1
ATOM 711 N N . PHE A 1 90 ? 11.489 -1.413 -20.628 1.00 96.88 90 PHE A N 1
ATOM 712 C CA . PHE A 1 90 ? 10.699 -1.244 -19.411 1.00 96.88 90 PHE A CA 1
ATOM 713 C C . PHE A 1 90 ? 11.534 -0.542 -18.340 1.00 96.88 90 PHE A C 1
ATOM 715 O O . PHE A 1 90 ? 12.592 -1.031 -17.951 1.00 96.88 90 PHE A O 1
ATOM 722 N N . SER A 1 91 ? 11.048 0.603 -17.857 1.00 93.00 91 SER A N 1
ATOM 723 C CA . SER A 1 91 ? 11.744 1.414 -16.853 1.00 93.00 91 SER A CA 1
ATOM 724 C C . SER A 1 91 ? 10.801 1.886 -15.748 1.00 93.00 91 SER A C 1
ATOM 726 O O . SER A 1 91 ? 9.597 2.061 -15.948 1.00 93.00 91 SER A O 1
ATOM 728 N N . THR A 1 92 ? 11.344 2.097 -14.554 1.00 87.38 92 THR A N 1
ATOM 729 C CA . THR A 1 92 ? 10.599 2.574 -13.385 1.00 87.38 92 THR A CA 1
ATOM 730 C C . THR A 1 92 ? 11.479 3.450 -12.505 1.00 87.38 92 THR A C 1
ATOM 732 O O . THR A 1 92 ? 12.697 3.317 -12.491 1.00 87.38 92 THR A O 1
ATOM 735 N N . GLY A 1 93 ? 10.852 4.305 -11.697 1.00 77.81 93 GLY A N 1
ATOM 736 C CA . GLY A 1 93 ? 11.556 5.105 -10.698 1.00 77.81 93 GLY A CA 1
ATOM 737 C C . GLY A 1 93 ? 12.488 6.138 -11.328 1.00 77.81 93 GLY A C 1
ATOM 738 O O . GLY A 1 93 ? 12.129 6.795 -12.300 1.00 77.81 93 GLY A O 1
ATOM 739 N N . ASP A 1 94 ? 13.672 6.307 -10.744 1.00 75.69 94 ASP A N 1
ATOM 740 C CA . ASP A 1 94 ? 14.616 7.351 -11.156 1.00 75.69 94 ASP A CA 1
ATOM 741 C C . ASP A 1 94 ? 15.246 7.098 -12.530 1.00 75.69 94 ASP A C 1
ATOM 743 O O . ASP A 1 94 ? 15.565 8.056 -13.235 1.00 75.69 94 ASP A O 1
ATOM 747 N N . ASP A 1 95 ? 15.355 5.830 -12.933 1.00 86.81 95 ASP A N 1
ATOM 748 C CA . ASP A 1 95 ? 15.885 5.431 -14.240 1.00 86.81 95 ASP A CA 1
ATOM 749 C C . ASP A 1 95 ? 15.056 6.022 -15.386 1.00 86.81 95 ASP A C 1
ATOM 751 O O . ASP A 1 95 ? 15.564 6.260 -16.477 1.00 86.81 95 ASP A O 1
ATOM 755 N N . LEU A 1 96 ? 13.774 6.315 -15.150 1.00 88.94 96 LEU A N 1
ATOM 756 C CA . LEU A 1 96 ? 12.899 6.908 -16.154 1.00 88.94 96 LEU A CA 1
ATOM 757 C C . LEU A 1 96 ? 13.336 8.326 -16.549 1.00 88.94 96 LEU A C 1
ATOM 759 O O . LEU A 1 96 ? 13.288 8.666 -17.729 1.00 88.94 96 LEU A O 1
ATOM 763 N N . ASN A 1 97 ? 13.822 9.124 -15.593 1.00 87.56 97 ASN A N 1
ATOM 764 C CA . ASN A 1 97 ? 14.350 10.460 -15.885 1.00 87.56 97 ASN A CA 1
ATOM 765 C C . ASN A 1 97 ? 15.618 10.367 -16.740 1.00 87.56 97 ASN A C 1
ATOM 767 O O . ASN A 1 97 ? 15.767 11.120 -17.697 1.00 87.56 97 ASN A O 1
ATOM 771 N N . ILE A 1 98 ? 16.482 9.387 -16.450 1.00 91.88 98 ILE A N 1
ATOM 772 C CA . ILE A 1 98 ? 17.666 9.102 -17.268 1.00 91.88 98 ILE A CA 1
ATOM 773 C C . ILE A 1 98 ? 17.245 8.743 -18.696 1.00 91.88 98 ILE A C 1
ATOM 775 O O . ILE A 1 98 ? 17.809 9.261 -19.653 1.00 91.88 98 ILE A O 1
ATOM 779 N N . ILE A 1 99 ? 16.222 7.901 -18.864 1.00 95.25 99 ILE A N 1
ATOM 780 C CA . ILE A 1 99 ? 15.720 7.528 -20.193 1.00 95.25 99 ILE A CA 1
ATOM 781 C C . ILE A 1 99 ? 15.129 8.728 -20.948 1.00 95.25 99 ILE A C 1
ATOM 783 O O . ILE A 1 99 ? 15.336 8.832 -22.159 1.00 95.25 99 ILE A O 1
ATOM 787 N N . PHE A 1 100 ? 14.449 9.654 -20.266 1.00 93.69 100 PHE A N 1
ATOM 788 C CA . PHE A 1 100 ? 13.985 10.902 -20.882 1.00 93.69 100 PHE A CA 1
ATOM 789 C C . PHE A 1 100 ? 15.145 11.803 -21.320 1.00 93.69 100 PHE A C 1
ATOM 791 O O . PHE A 1 100 ? 15.094 12.353 -22.417 1.00 93.69 100 PHE A O 1
ATOM 798 N N . GLU A 1 101 ? 16.213 11.905 -20.523 1.00 93.12 101 GLU A N 1
ATOM 799 C CA . GLU A 1 101 ? 17.433 12.631 -20.906 1.00 93.12 101 GLU A CA 1
ATOM 800 C C . GLU A 1 101 ? 18.180 11.958 -22.068 1.00 93.12 101 GLU A C 1
ATOM 802 O O . GLU A 1 101 ? 18.711 12.633 -22.953 1.00 93.12 101 GLU A O 1
ATOM 807 N N . VAL A 1 102 ? 18.217 10.623 -22.092 1.00 96.12 102 VAL A N 1
ATOM 808 C CA . VAL A 1 102 ? 18.797 9.849 -23.195 1.00 96.12 102 VAL A CA 1
ATOM 809 C C . VAL A 1 102 ? 17.972 10.025 -24.468 1.00 96.12 102 VAL A C 1
ATOM 811 O O . VAL A 1 102 ? 18.555 10.092 -25.543 1.00 96.12 102 VAL A O 1
ATOM 814 N N . GLY A 1 103 ? 16.646 10.128 -24.402 1.00 95.25 103 GLY A N 1
ATOM 815 C CA . GLY A 1 103 ? 15.817 10.331 -25.591 1.00 95.25 103 GLY A CA 1
ATOM 816 C C . GLY A 1 103 ? 15.856 9.129 -26.540 1.00 95.25 103 GLY A C 1
ATOM 817 O O . GLY A 1 103 ? 16.497 9.186 -27.593 1.00 95.25 103 GLY A O 1
ATOM 818 N N . ILE A 1 104 ? 15.203 8.028 -26.159 1.00 96.06 104 ILE A N 1
ATOM 819 C CA . ILE A 1 104 ? 15.142 6.800 -26.972 1.00 96.06 104 ILE A CA 1
ATOM 820 C C . ILE A 1 104 ? 13.987 6.829 -27.978 1.00 96.06 104 ILE A C 1
ATOM 822 O O . ILE A 1 104 ? 12.959 7.461 -27.738 1.00 96.06 104 ILE A O 1
ATOM 826 N N . THR A 1 105 ? 14.136 6.093 -29.080 1.00 95.19 105 THR A N 1
ATOM 827 C CA . THR A 1 105 ? 13.095 5.911 -30.110 1.00 95.19 105 THR A CA 1
ATOM 828 C C . THR A 1 105 ? 12.368 4.568 -30.002 1.00 95.19 105 THR A C 1
ATOM 830 O O . THR A 1 105 ? 11.235 4.455 -30.473 1.00 95.19 105 THR A O 1
ATOM 833 N N . SER A 1 106 ? 12.971 3.566 -29.350 1.00 96.31 106 SER A N 1
ATOM 834 C CA . SER A 1 106 ? 12.323 2.281 -29.056 1.00 96.31 106 SER A CA 1
ATOM 835 C C . SER A 1 106 ? 11.073 2.464 -28.192 1.00 96.31 106 SER A C 1
ATOM 837 O O . SER A 1 106 ? 11.022 3.411 -27.400 1.00 96.31 106 SER A O 1
ATOM 839 N N . PRO A 1 107 ? 10.075 1.567 -28.282 1.00 98.19 107 PRO A N 1
ATOM 840 C CA . PRO A 1 107 ? 8.937 1.579 -27.374 1.00 98.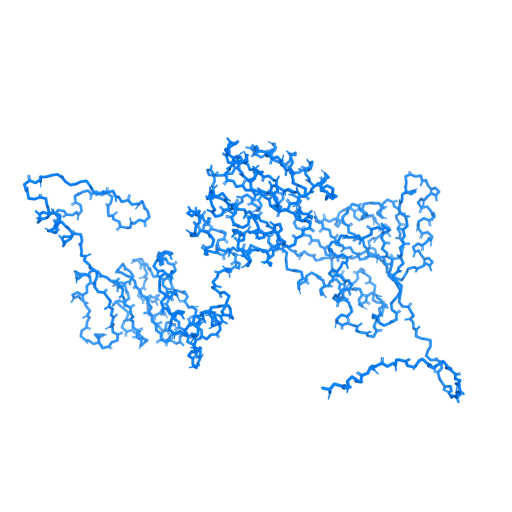19 107 PRO A CA 1
ATOM 841 C C . PRO A 1 107 ? 9.373 1.607 -25.904 1.00 98.19 107 PRO A C 1
ATOM 843 O O . PRO A 1 107 ? 10.184 0.786 -25.480 1.00 98.19 107 PRO A O 1
ATOM 846 N N . LEU A 1 108 ? 8.814 2.534 -25.131 1.00 97.56 108 LEU A N 1
ATOM 847 C CA . LEU A 1 108 ? 9.029 2.690 -23.698 1.00 97.56 108 LEU A CA 1
ATOM 848 C C . LEU A 1 108 ? 7.722 2.398 -22.960 1.00 97.56 108 LEU A C 1
ATOM 850 O O . LEU A 1 108 ? 6.726 3.106 -23.130 1.00 97.56 108 LEU A O 1
ATOM 854 N N . LEU A 1 109 ? 7.747 1.371 -22.114 1.00 97.25 109 LEU A N 1
ATOM 855 C CA . LEU A 1 109 ? 6.728 1.130 -21.100 1.00 97.25 109 LEU A CA 1
ATOM 856 C C . LEU A 1 109 ? 7.277 1.592 -19.756 1.00 97.25 109 LEU A C 1
ATOM 858 O O . LEU A 1 109 ? 8.338 1.132 -19.336 1.00 97.25 109 LEU A O 1
ATOM 862 N N . PHE A 1 110 ? 6.554 2.460 -19.056 1.00 94.31 110 PHE A N 1
ATOM 863 C CA . PHE A 1 110 ? 6.984 2.910 -17.738 1.00 94.31 110 PHE A CA 1
ATOM 864 C C . PHE A 1 110 ? 6.023 2.536 -16.613 1.00 94.31 110 PHE A C 1
ATOM 866 O O . PHE A 1 110 ? 4.811 2.391 -16.803 1.00 94.31 110 PHE A O 1
ATOM 873 N N . PHE A 1 111 ? 6.586 2.450 -15.410 1.00 90.38 111 PHE A N 1
ATOM 874 C CA . PHE A 1 111 ? 5.852 2.500 -14.153 1.00 90.38 111 PHE A CA 1
ATOM 875 C C . PHE A 1 111 ? 6.404 3.635 -13.275 1.00 90.38 111 PHE A C 1
ATOM 877 O O . PHE A 1 111 ? 7.598 3.662 -12.990 1.00 90.38 111 PHE A O 1
ATOM 884 N N . SER A 1 112 ? 5.566 4.597 -12.872 1.00 86.81 112 SER A N 1
ATOM 885 C CA . SER A 1 112 ? 6.024 5.819 -12.183 1.00 86.81 112 SER A CA 1
ATOM 886 C C . SER A 1 112 ? 5.192 6.210 -10.954 1.00 86.81 112 SER A C 1
ATOM 888 O O . SER A 1 112 ? 4.044 5.804 -10.788 1.00 86.81 112 SER A O 1
ATOM 890 N N . ILE A 1 113 ? 5.785 7.043 -10.099 1.00 74.69 113 ILE A N 1
ATOM 891 C CA . ILE A 1 113 ? 5.238 7.622 -8.860 1.00 74.69 113 ILE A CA 1
ATOM 892 C C . ILE A 1 113 ? 4.889 9.108 -9.032 1.00 74.69 113 ILE A C 1
ATOM 894 O O . ILE A 1 113 ? 5.348 9.960 -8.276 1.00 74.69 113 ILE A O 1
ATOM 898 N N . SER A 1 114 ? 4.158 9.420 -10.092 1.00 78.31 114 SER A N 1
ATOM 899 C CA . SER A 1 114 ? 3.463 10.683 -10.365 1.00 78.31 114 SER A CA 1
ATOM 900 C C . SER A 1 114 ? 3.068 10.677 -11.832 1.00 78.31 114 SER A C 1
ATOM 902 O O . SER A 1 114 ? 3.660 9.950 -12.636 1.00 78.31 114 SER A O 1
ATOM 904 N N . ASP A 1 115 ? 2.112 11.523 -12.200 1.00 78.56 115 ASP A N 1
ATOM 905 C CA . ASP A 1 115 ? 1.904 11.814 -13.609 1.00 78.56 115 ASP A CA 1
ATOM 906 C C . ASP A 1 115 ? 3.166 12.487 -14.172 1.00 78.56 115 ASP A C 1
ATOM 908 O O . ASP A 1 115 ? 3.595 13.532 -13.682 1.00 78.56 115 ASP A O 1
ATOM 912 N N . LEU A 1 116 ? 3.793 11.843 -15.154 1.00 80.00 116 LEU A N 1
ATOM 913 C CA . LEU A 1 116 ? 4.966 12.356 -15.861 1.00 80.00 116 LEU A CA 1
ATOM 914 C C . LEU A 1 116 ? 4.638 12.738 -17.300 1.00 80.00 116 LEU A C 1
ATOM 916 O O . LEU A 1 116 ? 5.552 13.028 -18.062 1.00 80.00 116 LEU A O 1
ATOM 920 N N . THR A 1 117 ? 3.364 12.752 -17.695 1.00 79.50 117 THR A N 1
ATOM 921 C CA . THR A 1 117 ? 2.948 13.092 -19.065 1.00 79.50 117 THR A CA 1
ATOM 922 C C . THR A 1 117 ? 3.509 14.437 -19.522 1.00 79.50 117 THR A C 1
ATOM 924 O O . THR A 1 117 ? 4.003 14.541 -20.643 1.00 79.50 117 THR A O 1
ATOM 927 N N . ALA A 1 118 ? 3.529 15.434 -18.633 1.00 81.69 118 ALA A N 1
ATOM 928 C CA . ALA A 1 118 ? 4.131 16.742 -18.886 1.00 81.69 118 ALA A CA 1
ATOM 929 C C . ALA A 1 118 ? 5.670 16.708 -18.989 1.00 81.69 118 ALA A C 1
ATOM 931 O O . ALA A 1 118 ? 6.260 17.581 -19.619 1.00 81.69 118 ALA A O 1
ATOM 932 N N . SER A 1 119 ? 6.318 15.709 -18.385 1.00 86.25 119 SER A N 1
ATOM 933 C CA . SER A 1 119 ? 7.773 15.516 -18.397 1.00 86.25 119 SER A CA 1
ATOM 934 C C . SER A 1 119 ? 8.266 14.663 -19.570 1.00 86.25 119 SER A C 1
ATOM 936 O O . SER A 1 119 ? 9.471 14.624 -19.801 1.00 86.25 119 SER A O 1
ATOM 938 N N . ILE A 1 120 ? 7.374 13.987 -20.309 1.00 91.25 120 ILE A N 1
ATOM 939 C CA . ILE A 1 120 ? 7.755 13.204 -21.493 1.00 91.25 120 ILE A CA 1
ATOM 940 C C . ILE A 1 120 ? 8.229 14.172 -22.592 1.00 91.25 120 ILE A C 1
ATOM 942 O O . ILE A 1 120 ? 7.426 15.000 -23.049 1.00 91.25 120 ILE A O 1
ATOM 946 N N . PRO A 1 121 ? 9.490 14.061 -23.065 1.00 93.88 121 PRO A N 1
ATOM 947 C CA . PRO A 1 121 ? 9.996 14.888 -24.157 1.00 93.88 121 PRO A CA 1
ATOM 948 C C . PRO A 1 121 ? 9.132 14.762 -25.415 1.00 93.88 121 PRO A C 1
ATOM 950 O O . PRO A 1 121 ? 8.645 13.675 -25.724 1.00 93.88 121 PRO A O 1
ATOM 953 N N . GLU A 1 122 ? 8.981 15.845 -26.184 1.00 94.00 122 GLU A N 1
ATOM 954 C CA . GLU A 1 122 ? 8.162 15.858 -27.412 1.00 94.00 122 GLU A CA 1
ATOM 955 C C . GLU A 1 122 ? 8.537 14.719 -28.372 1.00 94.00 122 GLU A C 1
ATOM 957 O O . GLU A 1 122 ? 7.672 14.007 -28.884 1.00 94.00 122 GLU A O 1
ATOM 962 N N . SER A 1 123 ? 9.842 14.491 -28.544 1.00 93.69 123 SER A N 1
ATOM 963 C CA . SER A 1 123 ? 10.395 13.423 -29.382 1.00 93.69 123 SER A CA 1
ATOM 964 C C . SER A 1 123 ? 9.999 12.018 -28.925 1.00 93.69 123 SER A C 1
ATOM 966 O O . SER A 1 123 ? 9.997 11.100 -29.741 1.00 93.69 123 SER A O 1
ATOM 968 N N . MET A 1 124 ? 9.634 11.853 -27.651 1.00 95.69 124 MET A N 1
ATOM 969 C CA . MET A 1 124 ? 9.333 10.566 -27.031 1.00 95.69 124 MET A CA 1
ATOM 970 C C . MET A 1 124 ? 7.836 10.284 -26.850 1.00 95.69 124 MET A C 1
ATOM 972 O O . MET A 1 124 ? 7.442 9.173 -26.483 1.00 95.69 124 MET A O 1
ATOM 976 N N . ARG A 1 125 ? 6.956 11.263 -27.097 1.00 92.69 125 ARG A N 1
ATOM 977 C CA . ARG A 1 125 ? 5.508 11.086 -26.877 1.00 92.69 125 ARG A CA 1
ATOM 978 C C . ARG A 1 125 ? 4.915 9.966 -27.726 1.00 92.69 125 ARG A C 1
ATOM 980 O O . ARG A 1 125 ? 3.992 9.287 -27.290 1.00 92.69 125 ARG A O 1
ATOM 987 N N . LYS A 1 126 ? 5.459 9.742 -28.925 1.00 94.75 126 LYS A N 1
ATOM 988 C CA . LYS A 1 126 ? 4.956 8.728 -29.865 1.00 94.75 126 LYS A CA 1
ATOM 989 C C . LYS A 1 126 ? 5.329 7.292 -29.486 1.00 94.75 126 LYS A C 1
ATOM 991 O O . LYS A 1 126 ? 4.640 6.370 -29.903 1.00 94.75 126 LYS A O 1
ATOM 996 N N . ASN A 1 127 ? 6.395 7.085 -28.719 1.00 96.62 127 ASN A N 1
ATOM 997 C CA . ASN A 1 127 ? 6.892 5.759 -28.337 1.00 96.62 127 ASN A CA 1
ATOM 998 C C . ASN A 1 127 ? 6.772 5.479 -26.835 1.00 96.62 127 ASN A C 1
ATOM 1000 O O . ASN A 1 127 ? 7.210 4.421 -26.401 1.00 96.62 127 ASN A O 1
ATOM 1004 N N . THR A 1 128 ? 6.154 6.362 -26.048 1.00 96.38 128 THR A N 1
ATOM 1005 C CA . THR A 1 128 ? 6.053 6.208 -24.590 1.00 96.38 128 THR A CA 1
ATOM 1006 C C . THR A 1 128 ? 4.617 5.953 -24.143 1.00 96.38 128 THR A C 1
ATOM 1008 O O . THR A 1 128 ? 3.694 6.665 -24.525 1.00 96.38 128 THR A O 1
ATOM 1011 N N . THR A 1 129 ? 4.424 4.953 -23.286 1.00 96.50 129 THR A N 1
ATOM 1012 C CA . THR A 1 129 ? 3.170 4.707 -22.562 1.00 96.50 129 THR A CA 1
ATOM 1013 C C . THR A 1 129 ? 3.477 4.111 -21.190 1.00 96.50 129 THR A C 1
ATOM 1015 O O . THR A 1 129 ? 4.615 3.734 -20.908 1.00 96.50 129 THR A O 1
ATOM 1018 N N . GLY A 1 130 ? 2.489 4.004 -20.308 1.00 94.12 130 GLY A N 1
ATOM 1019 C CA . GLY A 1 130 ? 2.760 3.477 -18.980 1.00 94.12 130 GLY A CA 1
ATOM 1020 C C . GLY A 1 130 ? 1.639 3.590 -17.976 1.00 94.12 130 GLY A C 1
ATOM 1021 O O . GLY A 1 130 ? 0.497 3.943 -18.279 1.00 94.12 130 GLY A O 1
ATOM 1022 N N . ILE A 1 131 ? 2.011 3.255 -16.750 1.00 91.94 131 ILE A N 1
ATOM 1023 C CA . ILE A 1 131 ? 1.163 3.337 -15.572 1.00 91.94 131 ILE A CA 1
ATOM 1024 C C . ILE A 1 131 ? 1.842 4.269 -14.576 1.00 91.94 131 ILE A C 1
ATOM 1026 O O . ILE A 1 131 ? 3.040 4.154 -14.324 1.00 91.94 131 ILE A O 1
ATOM 1030 N N . TYR A 1 132 ? 1.079 5.173 -13.980 1.00 90.00 132 TYR A N 1
ATOM 1031 C CA . TYR A 1 132 ? 1.560 6.024 -12.902 1.00 90.00 132 TYR A CA 1
ATOM 1032 C C . TYR A 1 132 ? 0.694 5.900 -11.654 1.00 90.00 132 TYR A C 1
ATOM 1034 O O . TYR A 1 132 ? -0.429 5.397 -11.700 1.00 90.00 132 TYR A O 1
ATOM 1042 N N . ARG A 1 133 ? 1.236 6.343 -10.524 1.00 86.75 133 ARG A N 1
ATOM 1043 C CA . ARG A 1 133 ? 0.591 6.307 -9.210 1.00 86.75 133 ARG A CA 1
ATOM 1044 C C . ARG A 1 133 ? 0.647 7.669 -8.535 1.00 86.75 133 ARG A C 1
ATOM 1046 O O . ARG A 1 133 ? 1.106 8.647 -9.126 1.00 86.75 133 ARG A O 1
ATOM 1053 N N . GLU A 1 134 ? 0.134 7.727 -7.311 1.00 86.44 134 GLU A N 1
ATOM 1054 C CA . GLU A 1 134 ? 0.237 8.902 -6.459 1.00 86.44 134 GLU A CA 1
ATOM 1055 C C . GLU A 1 134 ? 1.696 9.371 -6.308 1.00 86.44 134 GLU A C 1
ATOM 1057 O O . GLU A 1 134 ? 2.643 8.579 -6.351 1.00 86.44 134 GLU A O 1
ATOM 1062 N N . SER A 1 135 ? 1.874 10.684 -6.153 1.00 86.81 135 SER A N 1
ATOM 1063 C CA . SER A 1 135 ? 3.187 11.274 -5.889 1.00 86.81 135 SER A CA 1
ATOM 1064 C C . SER A 1 135 ? 3.691 10.880 -4.498 1.00 86.81 135 SER A C 1
ATOM 1066 O O . SER A 1 135 ? 2.906 10.503 -3.630 1.00 86.81 135 SER A O 1
ATOM 1068 N N . LYS A 1 136 ? 4.994 11.037 -4.227 1.00 85.50 136 LYS A N 1
ATOM 1069 C CA . LYS A 1 136 ? 5.548 10.826 -2.870 1.00 85.50 136 LYS A CA 1
ATOM 1070 C C . LYS A 1 136 ? 4.846 11.677 -1.806 1.00 85.50 136 LYS A C 1
ATOM 1072 O O . LYS A 1 136 ? 4.639 11.201 -0.696 1.00 85.50 136 LYS A O 1
ATOM 1077 N N . ALA A 1 137 ? 4.488 12.917 -2.149 1.00 88.62 137 ALA A N 1
ATOM 1078 C CA . ALA A 1 137 ? 3.782 13.824 -1.248 1.00 88.62 137 ALA A CA 1
ATOM 1079 C C . ALA A 1 137 ? 2.371 13.315 -0.935 1.00 88.62 137 ALA A C 1
ATOM 1081 O O . ALA A 1 137 ? 1.978 13.263 0.228 1.00 88.62 137 ALA A O 1
ATOM 1082 N N . GLU A 1 138 ? 1.638 12.884 -1.964 1.00 90.69 138 GLU A N 1
ATOM 1083 C CA . GLU A 1 138 ? 0.297 12.331 -1.784 1.00 90.69 138 GLU A CA 1
ATOM 1084 C C . GLU A 1 138 ? 0.345 10.997 -1.030 1.00 90.69 138 GLU A C 1
ATOM 1086 O O . GLU A 1 138 ? -0.432 10.791 -0.109 1.00 90.69 138 GLU A O 1
ATOM 1091 N N . LEU A 1 139 ? 1.319 10.134 -1.320 1.00 90.00 139 LEU A N 1
ATOM 1092 C CA . LEU A 1 139 ? 1.533 8.892 -0.584 1.00 90.00 139 LEU A CA 1
ATOM 1093 C C . LEU A 1 139 ? 1.822 9.133 0.906 1.00 90.00 139 LEU A C 1
ATOM 1095 O O . LEU A 1 139 ? 1.244 8.470 1.766 1.00 90.00 139 LEU A O 1
ATOM 1099 N N . PHE A 1 140 ? 2.707 10.082 1.226 1.00 92.06 140 PHE A N 1
ATOM 1100 C CA . PHE A 1 140 ? 3.013 10.443 2.611 1.00 92.06 140 PHE A CA 1
ATOM 1101 C C . PHE A 1 140 ? 1.766 10.970 3.330 1.00 92.06 140 PHE A C 1
ATOM 1103 O O . PHE A 1 140 ? 1.439 10.518 4.426 1.00 92.06 140 PHE A O 1
ATOM 1110 N N . LYS A 1 141 ? 1.010 11.860 2.678 1.00 93.62 141 LYS A N 1
ATOM 1111 C CA . LYS A 1 141 ? -0.279 12.344 3.180 1.00 93.62 141 LYS A CA 1
ATOM 1112 C C . LYS A 1 141 ? -1.255 11.190 3.426 1.00 93.62 141 LYS A C 1
ATOM 1114 O O . LYS A 1 141 ? -1.843 11.121 4.503 1.00 93.62 141 LYS A O 1
ATOM 1119 N N . GLN A 1 142 ? -1.384 10.261 2.480 1.00 94.25 142 GLN A N 1
ATOM 1120 C CA . GLN A 1 142 ? -2.276 9.111 2.600 1.00 94.25 142 GLN A CA 1
ATOM 1121 C C . GLN A 1 142 ? -1.905 8.205 3.777 1.00 94.25 142 GLN A C 1
ATOM 1123 O O . GLN A 1 142 ? -2.793 7.785 4.519 1.00 94.25 142 GLN A O 1
ATOM 1128 N N . LEU A 1 143 ? -0.610 7.938 3.978 1.00 94.88 143 LEU A N 1
ATOM 1129 C CA . LEU A 1 143 ? -0.098 7.198 5.136 1.00 94.88 143 LEU A CA 1
ATOM 1130 C C . LEU A 1 143 ? -0.502 7.882 6.449 1.00 94.88 143 LEU A C 1
ATOM 1132 O O . LEU A 1 143 ? -0.991 7.219 7.360 1.00 94.88 143 LEU A O 1
ATOM 1136 N N . MET A 1 144 ? -0.359 9.207 6.531 1.00 95.38 144 MET A N 1
ATOM 1137 C CA . MET A 1 144 ? -0.724 9.968 7.731 1.00 95.38 144 MET A CA 1
ATOM 1138 C C . MET A 1 144 ? -2.228 9.948 8.012 1.00 95.38 144 MET A C 1
ATOM 1140 O O . MET A 1 144 ? -2.630 9.889 9.171 1.00 95.38 144 MET A O 1
ATOM 1144 N N . GLN A 1 145 ? -3.070 9.958 6.976 1.00 95.00 145 GLN A N 1
ATOM 1145 C CA . GLN A 1 145 ? -4.527 9.978 7.137 1.00 95.00 145 GLN A CA 1
ATOM 1146 C C . GLN A 1 145 ? -5.103 8.709 7.787 1.00 95.00 145 GLN A C 1
ATOM 1148 O O . GLN A 1 145 ? -6.210 8.768 8.314 1.00 95.00 145 GLN A O 1
ATOM 1153 N N . ILE A 1 146 ? -4.362 7.593 7.812 1.00 94.81 146 ILE A N 1
ATOM 1154 C CA . ILE A 1 146 ? -4.757 6.369 8.540 1.00 94.81 146 ILE A CA 1
ATOM 1155 C C . ILE A 1 146 ? -4.801 6.604 10.050 1.00 94.81 146 ILE A C 1
ATOM 1157 O O . ILE A 1 146 ? -5.567 5.952 10.758 1.00 94.81 146 ILE A O 1
ATOM 1161 N N . LEU A 1 147 ? -3.971 7.522 10.543 1.00 94.56 147 LEU A N 1
ATOM 1162 C CA . LEU A 1 147 ? -3.868 7.843 11.956 1.00 94.56 147 LEU A CA 1
ATOM 1163 C C . LEU A 1 147 ? -4.847 8.971 12.323 1.00 94.56 147 LEU A C 1
ATOM 1165 O O . LEU A 1 147 ? -5.104 9.856 11.493 1.00 94.56 147 LEU A O 1
ATOM 1169 N N . PRO A 1 148 ? -5.349 9.000 13.568 1.00 88.62 148 PRO A N 1
ATOM 1170 C CA . PRO A 1 148 ? -6.014 10.170 14.139 1.00 88.62 148 PRO A CA 1
ATOM 1171 C C . PRO A 1 148 ? -5.162 11.438 14.015 1.00 88.62 148 PRO A C 1
ATOM 1173 O O . PRO A 1 148 ? -3.935 11.364 14.048 1.00 88.62 148 PRO A O 1
ATOM 1176 N N . GLU A 1 149 ? -5.791 12.605 13.872 1.00 90.44 149 GLU A N 1
ATOM 1177 C CA . GLU A 1 149 ? -5.077 13.874 13.649 1.00 90.44 149 GLU A CA 1
ATOM 1178 C C . GLU A 1 149 ? -4.078 14.214 14.761 1.00 90.44 149 GLU A C 1
ATOM 1180 O O . GLU A 1 149 ? -2.954 14.638 14.485 1.00 90.44 149 GLU A O 1
ATOM 1185 N N . ASP A 1 150 ? -4.452 13.950 16.010 1.00 89.50 150 ASP A N 1
ATOM 1186 C CA . ASP A 1 150 ? -3.631 14.140 17.205 1.00 89.50 150 ASP A CA 1
ATOM 1187 C C . ASP A 1 150 ? -2.403 13.214 17.250 1.00 89.50 150 ASP A C 1
ATOM 1189 O O . ASP A 1 150 ? -1.423 13.513 17.935 1.00 89.50 150 ASP A O 1
ATOM 1193 N N . GLN A 1 151 ? -2.407 12.135 16.463 1.00 91.50 151 GLN A N 1
ATOM 1194 C CA . GLN A 1 151 ? -1.336 11.140 16.395 1.00 91.50 151 GLN A CA 1
ATOM 1195 C C . GLN A 1 151 ? -0.412 11.316 15.185 1.00 91.50 151 GLN A C 1
ATOM 1197 O O . GLN A 1 151 ? 0.466 10.487 14.975 1.00 91.50 151 GLN A O 1
ATOM 1202 N N . ARG A 1 152 ? -0.553 12.376 14.380 1.00 94.31 152 ARG A N 1
ATOM 1203 C CA . ARG A 1 152 ? 0.262 12.563 13.159 1.00 94.31 152 ARG A CA 1
ATOM 1204 C C . ARG A 1 152 ? 1.580 13.308 13.379 1.00 94.31 152 ARG A C 1
ATOM 1206 O O . ARG A 1 152 ? 2.363 13.425 12.448 1.00 94.31 152 ARG A O 1
ATOM 1213 N N . LYS A 1 153 ? 1.840 13.824 14.585 1.00 93.94 153 LYS A N 1
ATOM 1214 C CA . LYS A 1 153 ? 2.957 14.756 14.831 1.00 93.94 153 LYS A CA 1
ATOM 1215 C C . LYS A 1 153 ? 4.338 14.110 14.871 1.00 93.94 153 LYS A C 1
ATOM 1217 O O . LYS A 1 153 ? 5.301 14.774 14.512 1.00 93.94 153 LYS A O 1
ATOM 1222 N N . ARG A 1 154 ? 4.457 12.865 15.340 1.00 97.31 154 ARG A N 1
ATOM 1223 C CA . ARG A 1 154 ? 5.758 12.223 15.565 1.00 97.31 154 ARG A CA 1
ATOM 1224 C C . ARG A 1 154 ? 5.731 10.762 15.145 1.00 97.31 154 ARG A C 1
ATOM 1226 O O . ARG A 1 154 ? 5.179 9.921 15.849 1.00 97.31 154 ARG A O 1
ATOM 1233 N N . ILE A 1 155 ? 6.337 10.459 14.006 1.00 98.00 155 ILE A N 1
ATOM 1234 C CA . ILE A 1 155 ? 6.209 9.160 13.348 1.00 98.00 155 ILE A CA 1
ATOM 1235 C C . ILE A 1 155 ? 7.578 8.506 13.215 1.00 98.00 155 ILE A C 1
ATOM 1237 O O . ILE A 1 155 ? 8.545 9.140 12.806 1.00 98.00 155 ILE A O 1
ATOM 1241 N N . GLY A 1 156 ? 7.663 7.224 13.553 1.00 97.62 156 GLY A N 1
ATOM 1242 C CA . GLY A 1 156 ? 8.836 6.402 13.293 1.00 97.62 156 GLY A CA 1
ATOM 1243 C C . GLY A 1 156 ? 8.875 5.908 11.846 1.00 97.62 156 GLY A C 1
ATOM 1244 O O . GLY A 1 156 ? 7.840 5.698 11.227 1.00 97.62 156 GLY A O 1
ATOM 1245 N N . MET A 1 157 ? 10.057 5.647 11.307 1.00 96.00 157 MET A N 1
ATOM 1246 C CA . MET A 1 157 ? 10.271 4.906 10.066 1.00 96.00 157 MET A CA 1
ATOM 1247 C C . MET A 1 157 ? 11.318 3.831 10.332 1.00 96.00 157 MET A C 1
ATOM 1249 O O . MET A 1 157 ? 12.467 4.144 10.652 1.00 96.00 157 MET A O 1
ATOM 1253 N N . ILE A 1 158 ? 10.900 2.569 10.217 1.00 94.75 158 ILE A N 1
ATOM 1254 C CA . ILE A 1 158 ? 11.744 1.399 10.468 1.00 94.75 158 ILE A CA 1
ATOM 1255 C C . ILE A 1 158 ? 12.207 0.781 9.148 1.00 94.75 158 ILE A C 1
ATOM 1257 O O . ILE A 1 158 ? 11.418 0.660 8.208 1.00 94.75 158 ILE A O 1
ATOM 1261 N N . TYR A 1 159 ? 13.480 0.395 9.063 1.00 91.50 159 TYR A N 1
ATOM 1262 C CA . TYR A 1 159 ? 14.041 -0.233 7.865 1.00 91.50 159 TYR A CA 1
ATOM 1263 C C . TYR A 1 159 ? 15.225 -1.156 8.167 1.00 91.50 159 TYR A C 1
ATOM 1265 O O . TYR A 1 159 ? 15.983 -0.930 9.106 1.00 91.50 159 TYR A O 1
ATOM 1273 N N . CYS A 1 160 ? 15.414 -2.185 7.346 1.00 88.50 160 CYS A N 1
ATOM 1274 C CA . CYS A 1 160 ? 16.594 -3.034 7.417 1.00 88.50 160 CYS A CA 1
ATOM 1275 C C . CYS A 1 160 ? 17.823 -2.314 6.837 1.00 88.50 160 CYS A C 1
ATOM 1277 O O . CYS A 1 160 ? 17.749 -1.651 5.795 1.00 88.50 160 CYS A O 1
ATOM 1279 N N . ARG A 1 161 ? 18.972 -2.445 7.504 1.00 83.88 161 ARG A N 1
ATOM 1280 C CA . ARG A 1 161 ? 20.238 -1.838 7.083 1.00 83.88 161 ARG A CA 1
ATOM 1281 C C . ARG A 1 161 ? 20.689 -2.401 5.730 1.00 83.88 161 ARG A C 1
ATOM 1283 O O . ARG A 1 161 ? 20.673 -3.605 5.515 1.00 83.88 161 ARG A O 1
ATOM 1290 N N . GLY A 1 162 ? 21.104 -1.523 4.815 1.00 68.19 162 GLY A N 1
ATOM 1291 C CA . GLY A 1 162 ? 21.500 -1.909 3.452 1.00 68.19 162 GLY A CA 1
ATOM 1292 C C . GLY A 1 162 ? 20.334 -2.060 2.466 1.00 68.19 162 GLY A C 1
ATOM 1293 O O . GLY A 1 162 ? 20.565 -2.294 1.279 1.00 68.19 162 GLY A O 1
ATOM 1294 N N . GLY A 1 163 ? 19.084 -1.881 2.913 1.00 60.50 163 GLY A N 1
ATOM 1295 C CA . GLY A 1 163 ? 17.966 -1.645 2.005 1.00 60.50 163 GLY A CA 1
ATOM 1296 C C . GLY A 1 16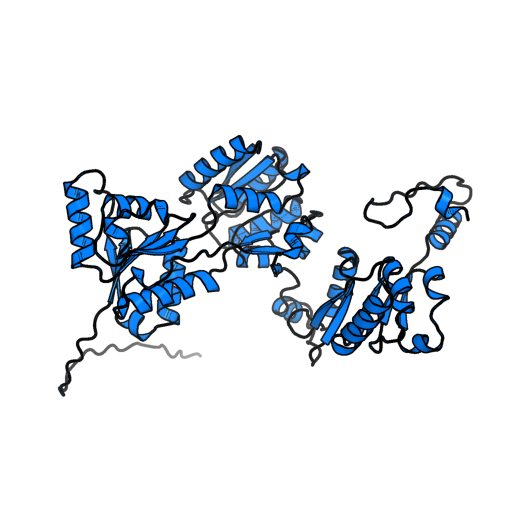3 ? 18.176 -0.318 1.276 1.00 60.50 163 GLY A C 1
ATOM 1297 O O . GLY A 1 163 ? 18.407 0.693 1.930 1.00 60.50 163 GLY A O 1
ATOM 1298 N N . LYS A 1 164 ? 18.097 -0.321 -0.063 1.00 65.81 164 LYS A N 1
ATOM 1299 C CA . LYS A 1 164 ? 18.244 0.858 -0.948 1.00 65.81 164 LYS A CA 1
ATOM 1300 C C . LYS A 1 164 ? 17.100 1.875 -0.756 1.00 65.81 164 LYS A C 1
ATOM 1302 O O . LYS A 1 164 ? 16.296 2.107 -1.659 1.00 65.81 164 LYS A O 1
ATOM 1307 N N . LEU A 1 165 ? 16.961 2.410 0.453 1.00 71.44 165 LEU A N 1
ATOM 1308 C CA . LEU A 1 165 ? 15.872 3.266 0.927 1.00 71.44 165 LEU A CA 1
ATOM 1309 C C . LEU A 1 165 ? 16.322 4.710 1.161 1.00 71.44 165 LEU A C 1
ATOM 1311 O O . LEU A 1 165 ? 15.473 5.560 1.422 1.00 71.44 165 LEU A O 1
ATOM 1315 N N . GLU A 1 166 ? 17.613 5.017 1.038 1.00 74.94 166 GLU A N 1
ATOM 1316 C CA . GLU A 1 166 ? 18.208 6.307 1.402 1.00 74.94 166 GLU A CA 1
ATOM 1317 C C . GLU A 1 166 ? 17.507 7.465 0.692 1.00 74.94 166 GLU A C 1
ATOM 1319 O O . GLU A 1 166 ? 17.115 8.453 1.315 1.00 74.94 166 GLU A O 1
ATOM 1324 N N . LYS A 1 167 ? 17.253 7.311 -0.614 1.00 74.50 167 LYS A N 1
ATOM 1325 C CA . LYS A 1 167 ? 16.556 8.334 -1.395 1.00 74.50 167 LYS A CA 1
ATOM 1326 C C . LYS A 1 167 ? 15.095 8.488 -0.973 1.00 74.50 167 LYS A C 1
ATOM 1328 O O . LYS A 1 167 ? 14.580 9.606 -0.958 1.00 74.50 167 LYS A O 1
ATOM 1333 N N . LEU A 1 168 ? 14.397 7.395 -0.661 1.00 78.50 168 LEU A N 1
ATOM 1334 C CA . LEU A 1 168 ? 13.008 7.469 -0.196 1.00 78.50 168 LEU A CA 1
ATOM 1335 C C . LEU A 1 168 ? 12.941 8.163 1.167 1.00 78.50 168 LEU A C 1
ATOM 1337 O O . LEU A 1 168 ? 12.148 9.086 1.332 1.00 78.50 168 LEU A O 1
ATOM 1341 N N . MET A 1 169 ? 13.821 7.769 2.086 1.00 83.88 169 MET A N 1
ATOM 1342 C CA . MET A 1 169 ? 13.954 8.340 3.422 1.00 83.88 169 MET A CA 1
ATOM 1343 C C . MET A 1 169 ? 14.235 9.843 3.360 1.00 83.88 169 MET A C 1
ATOM 1345 O O . MET A 1 169 ? 13.501 10.614 3.968 1.00 83.88 169 MET A O 1
ATOM 1349 N N . PHE A 1 170 ? 15.205 10.278 2.549 1.00 84.94 170 PHE A N 1
ATOM 1350 C CA . PHE A 1 170 ? 15.512 11.700 2.375 1.00 84.94 170 PHE A CA 1
ATOM 1351 C C . PHE A 1 170 ? 14.302 12.506 1.874 1.00 84.94 170 PHE A C 1
ATOM 1353 O O . PHE A 1 170 ? 13.991 13.567 2.410 1.00 84.94 170 PHE A O 1
ATOM 1360 N N . ASN A 1 171 ? 13.563 11.982 0.888 1.00 85.12 171 ASN A N 1
ATOM 1361 C CA . ASN A 1 171 ? 12.345 12.640 0.404 1.00 85.12 171 ASN A CA 1
ATOM 1362 C C . ASN A 1 171 ? 11.269 12.725 1.494 1.00 85.12 171 ASN A C 1
ATOM 1364 O O . ASN A 1 171 ? 10.584 13.738 1.604 1.00 85.12 171 ASN A O 1
ATOM 1368 N N . PHE A 1 172 ? 11.101 11.666 2.286 1.00 89.31 172 PHE A N 1
ATOM 1369 C CA . PHE A 1 172 ? 10.088 11.621 3.337 1.00 89.31 172 PHE A CA 1
ATOM 1370 C C . PHE A 1 172 ? 10.452 12.532 4.511 1.00 89.31 172 PHE A C 1
ATOM 1372 O O . PHE A 1 172 ? 9.552 13.160 5.050 1.00 89.31 172 PHE A O 1
ATOM 1379 N N . MET A 1 173 ? 11.739 12.698 4.833 1.00 89.69 173 MET A N 1
ATOM 1380 C CA . MET A 1 173 ? 12.205 13.703 5.797 1.00 89.69 173 MET A CA 1
ATOM 1381 C C . MET A 1 173 ? 11.870 15.132 5.344 1.00 89.69 173 MET A C 1
ATOM 1383 O O . MET A 1 173 ? 11.357 15.929 6.123 1.00 89.69 173 MET A O 1
ATOM 1387 N N . GLN A 1 174 ? 12.093 15.459 4.066 1.00 91.12 174 GLN A N 1
ATOM 1388 C CA . GLN A 1 174 ? 11.731 16.780 3.536 1.00 91.12 174 GLN A CA 1
ATOM 1389 C C . GLN A 1 174 ? 10.214 17.016 3.528 1.00 91.12 174 GLN A C 1
ATOM 1391 O O . GLN A 1 174 ? 9.746 18.128 3.772 1.00 91.12 174 GLN A O 1
ATOM 1396 N N . LEU A 1 175 ? 9.428 15.983 3.207 1.00 92.75 175 LEU A N 1
ATOM 1397 C CA . LEU A 1 175 ? 7.966 16.062 3.227 1.00 92.75 175 LEU A CA 1
ATOM 1398 C C . LEU A 1 175 ? 7.429 16.188 4.654 1.00 92.75 175 LEU A C 1
ATOM 1400 O O . LEU A 1 175 ? 6.511 16.973 4.881 1.00 92.75 175 LEU A O 1
ATOM 1404 N N . SER A 1 176 ? 8.012 15.457 5.606 1.00 93.06 176 SER A N 1
ATOM 1405 C CA . SER A 1 176 ? 7.597 15.497 7.004 1.00 93.06 176 SER A CA 1
ATOM 1406 C C . SER A 1 176 ? 7.840 16.879 7.605 1.00 93.06 176 SER A C 1
ATOM 1408 O O . SER A 1 176 ? 6.925 17.439 8.201 1.00 93.06 176 SER A O 1
ATOM 1410 N N . GLU A 1 177 ? 9.005 17.486 7.347 1.00 92.38 177 GLU A N 1
ATOM 1411 C CA . GLU A 1 177 ? 9.327 18.853 7.781 1.00 92.38 177 GLU A CA 1
ATOM 1412 C C . GLU A 1 177 ? 8.305 19.872 7.253 1.00 92.38 177 GLU A C 1
ATOM 1414 O O . GLU A 1 177 ? 7.722 20.632 8.026 1.00 92.38 177 GLU A O 1
ATOM 1419 N N . LYS A 1 178 ? 7.992 19.819 5.950 1.00 92.12 178 LYS A N 1
ATOM 1420 C CA . LYS A 1 178 ? 6.982 20.693 5.323 1.00 92.12 178 LYS A CA 1
ATOM 1421 C C . LYS A 1 178 ? 5.576 20.520 5.901 1.00 92.12 178 LYS A C 1
ATOM 1423 O O . LYS A 1 178 ? 4.771 21.443 5.816 1.00 92.12 178 LYS A O 1
ATOM 1428 N N . MET A 1 179 ? 5.266 19.346 6.446 1.00 90.31 179 MET A N 1
ATOM 1429 C CA . MET A 1 179 ? 3.957 19.015 7.015 1.00 90.31 179 MET A CA 1
ATOM 1430 C C . MET A 1 179 ? 3.912 19.137 8.544 1.00 90.31 179 MET A C 1
ATOM 1432 O O . MET A 1 179 ? 2.893 18.798 9.143 1.00 90.31 179 MET A O 1
ATOM 1436 N N . GLY A 1 180 ? 4.989 19.607 9.186 1.00 93.50 180 GLY A N 1
ATOM 1437 C CA . GLY A 1 180 ? 5.065 19.708 10.646 1.00 93.50 180 GLY A CA 1
ATOM 1438 C C . GLY A 1 180 ? 5.057 18.348 11.354 1.00 93.50 180 GLY A C 1
ATOM 1439 O O . GLY A 1 180 ? 4.593 18.246 12.489 1.00 93.50 180 GLY A O 1
ATOM 1440 N N . VAL A 1 181 ? 5.537 17.304 10.673 1.00 96.25 181 VAL A N 1
ATOM 1441 C CA . VAL A 1 181 ? 5.686 15.944 11.196 1.00 96.25 181 VAL A CA 1
ATOM 1442 C C . VAL A 1 181 ? 7.156 15.697 11.520 1.00 96.25 181 VAL A C 1
ATOM 1444 O O . VAL A 1 181 ? 8.029 15.785 10.657 1.00 96.25 181 VAL A O 1
ATOM 1447 N N . GLU A 1 182 ? 7.434 15.333 12.764 1.00 96.88 182 GLU A N 1
ATOM 1448 C CA . GLU A 1 182 ? 8.747 14.871 13.195 1.00 96.88 182 GLU A CA 1
ATOM 1449 C C . GLU A 1 182 ? 8.923 13.401 12.803 1.00 96.88 182 GLU A C 1
ATOM 1451 O O . GLU A 1 182 ? 8.229 12.517 13.314 1.00 96.88 182 GLU A O 1
ATOM 1456 N N . LEU A 1 183 ? 9.837 13.142 11.868 1.00 96.31 183 LEU A N 1
ATOM 1457 C CA . LEU A 1 183 ? 10.138 11.799 11.382 1.00 96.31 183 LEU A CA 1
ATOM 1458 C C . LEU A 1 183 ? 11.384 11.248 12.080 1.00 96.31 183 LEU A C 1
ATOM 1460 O O . LEU A 1 183 ? 12.489 11.746 11.877 1.00 96.31 183 LEU A O 1
ATOM 1464 N N . ILE A 1 184 ? 11.209 10.188 12.865 1.00 96.31 184 ILE A N 1
ATOM 1465 C CA . ILE A 1 184 ? 12.296 9.471 13.537 1.00 96.31 184 ILE A CA 1
ATOM 1466 C C . ILE A 1 184 ? 12.651 8.261 12.680 1.00 96.31 184 ILE A C 1
ATOM 1468 O O . ILE A 1 184 ? 11.804 7.409 12.434 1.00 96.31 184 ILE A O 1
ATOM 1472 N N . THR A 1 185 ? 13.895 8.137 12.233 1.00 93.94 185 THR A N 1
ATOM 1473 C CA . THR A 1 185 ? 14.320 7.010 11.387 1.00 93.94 185 THR A CA 1
ATOM 1474 C C . THR A 1 185 ? 15.230 6.076 12.170 1.00 93.94 185 THR A C 1
ATOM 1476 O O . THR A 1 185 ? 16.242 6.526 12.706 1.00 93.94 185 THR A O 1
ATOM 1479 N N . LYS A 1 186 ? 14.927 4.775 12.202 1.00 94.31 186 LYS A N 1
ATOM 1480 C CA . LYS A 1 186 ? 15.795 3.770 12.835 1.00 94.31 186 LYS A CA 1
ATOM 1481 C C . LYS A 1 186 ? 15.971 2.555 11.942 1.00 94.31 186 LYS A C 1
ATOM 1483 O O . LYS A 1 186 ? 15.022 2.106 11.299 1.00 94.31 186 LYS A O 1
ATOM 1488 N N . SER A 1 187 ? 17.190 2.023 11.943 1.00 92.81 187 SER A N 1
ATOM 1489 C CA . SER A 1 187 ? 17.520 0.791 11.234 1.00 92.81 187 SER A CA 1
ATOM 1490 C C . SER A 1 187 ? 17.671 -0.398 12.177 1.00 92.81 187 SER A C 1
ATOM 1492 O O . SER A 1 187 ? 17.997 -0.230 13.352 1.00 92.81 187 SER A O 1
ATOM 1494 N N . PHE A 1 188 ? 17.454 -1.596 11.643 1.00 92.56 188 PHE A N 1
ATOM 1495 C CA . PHE A 1 188 ? 17.772 -2.877 12.278 1.00 92.56 188 PHE A CA 1
ATOM 1496 C C . PHE A 1 188 ? 18.608 -3.736 11.317 1.00 92.56 188 PHE A C 1
ATOM 1498 O O . PHE A 1 188 ? 18.586 -3.490 10.108 1.00 92.56 188 PHE A O 1
ATOM 1505 N N . SER A 1 189 ? 19.361 -4.712 11.829 1.00 89.06 189 SER A N 1
ATOM 1506 C CA . SER A 1 189 ? 20.175 -5.604 10.980 1.00 89.06 189 SER A CA 1
ATOM 1507 C C . SER A 1 189 ? 19.522 -6.972 10.775 1.00 89.06 189 SER A C 1
ATOM 1509 O O . SER A 1 189 ? 19.643 -7.554 9.701 1.00 89.06 189 SER A O 1
ATOM 1511 N N . ASP A 1 190 ? 18.795 -7.458 11.781 1.00 87.75 190 ASP A N 1
ATOM 1512 C CA . ASP A 1 190 ? 18.045 -8.714 11.746 1.00 87.75 190 ASP A CA 1
ATOM 1513 C C . ASP A 1 190 ? 16.830 -8.664 12.690 1.00 87.75 190 ASP A C 1
ATOM 1515 O O . ASP A 1 190 ? 16.605 -7.675 13.395 1.00 87.75 190 ASP A O 1
ATOM 1519 N N . SER A 1 191 ? 16.031 -9.734 12.713 1.00 88.75 191 SER A N 1
ATOM 1520 C CA . SER A 1 191 ? 14.807 -9.785 13.509 1.00 88.75 191 SER A CA 1
ATOM 1521 C C . SER A 1 191 ? 15.031 -9.590 15.014 1.00 88.75 191 SER A C 1
ATOM 1523 O O . SER A 1 191 ? 14.150 -9.066 15.686 1.00 88.75 191 SER A O 1
ATOM 1525 N N . SER A 1 192 ? 16.190 -9.963 15.566 1.00 90.88 192 SER A N 1
ATOM 1526 C CA . SER A 1 192 ? 16.457 -9.833 17.006 1.00 90.88 192 SER A CA 1
ATOM 1527 C C . SER A 1 192 ? 16.636 -8.377 17.465 1.00 90.88 192 SER A C 1
ATOM 1529 O 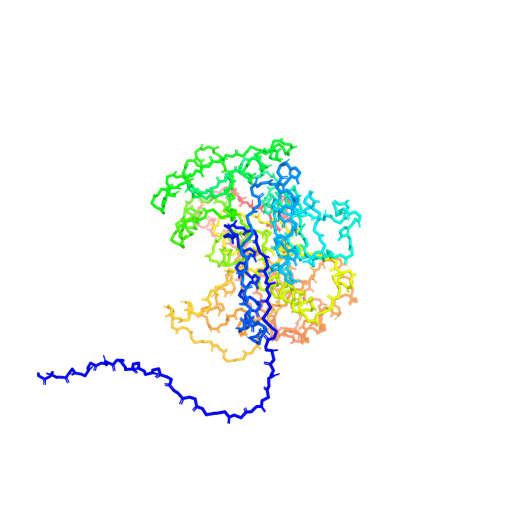O . SER A 1 192 ? 16.308 -8.045 18.606 1.00 90.88 192 SER A O 1
ATOM 1531 N N . ASP A 1 193 ? 17.056 -7.482 16.564 1.00 94.50 193 ASP A N 1
ATOM 1532 C CA . ASP A 1 193 ? 17.198 -6.041 16.817 1.00 94.50 193 ASP A CA 1
ATOM 1533 C C . ASP A 1 193 ? 15.850 -5.309 16.941 1.00 94.50 193 ASP A C 1
ATOM 1535 O O . ASP A 1 193 ? 15.758 -4.250 17.574 1.00 94.50 193 ASP A O 1
ATOM 1539 N N . ILE A 1 194 ? 14.795 -5.846 16.321 1.00 96.81 194 ILE A N 1
ATOM 1540 C CA . ILE A 1 194 ? 13.518 -5.147 16.117 1.00 96.81 194 ILE A CA 1
ATOM 1541 C C . ILE A 1 194 ? 12.870 -4.769 17.446 1.00 96.81 194 ILE A C 1
ATOM 1543 O O . ILE A 1 194 ? 12.342 -3.665 17.577 1.00 96.81 194 ILE A O 1
ATOM 1547 N N . GLY A 1 195 ? 12.950 -5.638 18.455 1.00 97.38 195 GLY A N 1
ATOM 1548 C CA . GLY A 1 195 ? 12.384 -5.347 19.769 1.00 97.38 195 GLY A CA 1
ATOM 1549 C C . GLY A 1 195 ? 12.996 -4.110 20.422 1.00 97.38 195 GLY A C 1
ATOM 1550 O O . GLY A 1 195 ? 12.263 -3.240 20.897 1.00 97.38 195 GLY A O 1
ATOM 1551 N N . ARG A 1 196 ? 14.328 -3.988 20.374 1.00 97.75 196 ARG A N 1
ATOM 1552 C CA . ARG A 1 196 ? 15.055 -2.808 20.862 1.00 97.75 196 ARG A CA 1
ATOM 1553 C C . ARG A 1 196 ? 14.651 -1.561 20.073 1.00 97.75 196 ARG A C 1
ATOM 1555 O O . ARG A 1 196 ? 14.268 -0.560 20.669 1.00 97.75 196 ARG A O 1
ATOM 1562 N N . VAL A 1 197 ? 14.661 -1.631 18.741 1.00 97.88 197 VAL A N 1
ATOM 1563 C CA . VAL A 1 197 ? 14.314 -0.495 17.866 1.00 97.88 197 VAL A CA 1
ATOM 1564 C C . VAL A 1 197 ? 12.877 -0.004 18.099 1.00 97.88 197 VAL A C 1
ATOM 1566 O O . VAL A 1 197 ? 12.634 1.199 18.191 1.00 97.88 197 VAL A O 1
ATOM 1569 N N . MET A 1 198 ? 11.919 -0.921 18.251 1.00 98.31 198 MET A N 1
ATOM 1570 C CA . MET A 1 198 ? 10.520 -0.590 18.542 1.00 98.31 198 MET A CA 1
ATOM 1571 C C . MET A 1 198 ? 10.351 0.064 19.921 1.00 98.31 198 MET A C 1
ATOM 1573 O O . MET A 1 198 ? 9.552 0.992 20.071 1.00 98.31 198 MET A O 1
ATOM 1577 N N . GLN A 1 199 ? 11.118 -0.370 20.926 1.00 98.25 199 GLN A N 1
ATOM 1578 C CA . GLN A 1 199 ? 11.145 0.279 22.240 1.00 98.25 199 GLN A CA 1
ATOM 1579 C C . GLN A 1 199 ? 11.724 1.693 22.169 1.00 98.25 199 GLN A C 1
ATOM 1581 O O . GLN A 1 199 ? 11.164 2.599 22.783 1.00 98.25 199 GLN A O 1
ATOM 1586 N N . GLU A 1 200 ? 12.792 1.904 21.400 1.00 98.44 200 GLU A N 1
ATOM 1587 C CA . GLU A 1 200 ? 13.379 3.232 21.211 1.00 98.44 200 GLU A CA 1
ATOM 1588 C C . GLU A 1 200 ? 12.376 4.203 20.569 1.00 98.44 200 GLU A C 1
ATOM 1590 O O . GLU A 1 200 ? 12.225 5.323 21.049 1.00 98.44 200 GLU A O 1
ATOM 1595 N N . PHE A 1 201 ? 11.603 3.777 19.558 1.00 98.50 201 PHE A N 1
ATOM 1596 C CA . PHE A 1 201 ? 10.516 4.607 19.014 1.00 98.50 201 PHE A CA 1
ATOM 1597 C C . PHE A 1 201 ? 9.506 5.020 20.089 1.00 98.50 201 PHE A C 1
ATOM 1599 O O . PHE A 1 201 ? 9.084 6.176 20.135 1.00 98.50 201 PHE A O 1
ATOM 1606 N N . LYS A 1 202 ? 9.130 4.092 20.978 1.00 96.81 202 LYS A N 1
ATOM 1607 C CA . LYS A 1 202 ? 8.203 4.386 22.077 1.00 96.81 202 LYS A CA 1
ATOM 1608 C C . LYS A 1 202 ? 8.807 5.367 23.086 1.00 96.81 202 LYS A C 1
ATOM 1610 O O . LYS A 1 202 ? 8.108 6.278 23.525 1.00 96.81 202 LYS A O 1
ATOM 1615 N N . GLN A 1 203 ? 10.085 5.203 23.434 1.00 97.69 203 GLN A N 1
ATOM 1616 C CA . GLN A 1 203 ? 10.821 6.107 24.329 1.00 97.69 203 GLN A CA 1
ATOM 1617 C C . GLN A 1 203 ? 10.926 7.518 23.743 1.00 97.69 203 GLN A C 1
ATOM 1619 O O . GLN A 1 203 ? 10.711 8.503 24.447 1.00 97.69 203 GLN A O 1
ATOM 1624 N N . GLU A 1 204 ? 11.152 7.613 22.434 1.00 97.81 204 GLU A N 1
ATOM 1625 C CA . GLU A 1 204 ? 11.166 8.872 21.689 1.00 97.81 204 GLU A CA 1
ATOM 1626 C C . GLU A 1 204 ? 9.760 9.414 21.392 1.00 97.81 204 GLU A C 1
ATOM 1628 O O . GLU A 1 204 ? 9.623 10.423 20.705 1.00 97.81 204 GLU A O 1
ATOM 1633 N N . LYS A 1 205 ? 8.712 8.798 21.958 1.00 97.12 205 LYS A N 1
ATOM 1634 C CA . LYS A 1 205 ? 7.304 9.219 21.879 1.00 97.12 205 LYS A CA 1
ATOM 1635 C C . LYS A 1 205 ? 6.710 9.182 20.468 1.00 97.12 205 LYS A C 1
ATOM 1637 O O . LYS A 1 205 ? 5.771 9.925 20.188 1.00 97.12 205 LYS A O 1
ATOM 1642 N N . ALA A 1 206 ? 7.222 8.325 19.586 1.00 98.06 206 ALA A N 1
ATOM 1643 C CA . ALA A 1 206 ? 6.560 8.065 18.314 1.00 98.06 206 ALA A CA 1
ATOM 1644 C C . ALA A 1 206 ? 5.138 7.528 18.556 1.00 98.06 206 ALA A C 1
ATOM 1646 O O . ALA A 1 206 ? 4.912 6.687 19.432 1.00 98.06 206 ALA A O 1
ATOM 1647 N N . THR A 1 207 ? 4.180 8.018 17.778 1.00 96.56 207 THR A N 1
ATOM 1648 C CA . THR A 1 207 ? 2.760 7.643 17.860 1.00 96.56 207 THR A CA 1
ATOM 1649 C C . THR A 1 207 ? 2.394 6.532 16.883 1.00 96.56 207 THR A C 1
ATOM 1651 O O . THR A 1 207 ? 1.420 5.823 17.108 1.00 96.56 207 THR A O 1
ATOM 1654 N N . ALA A 1 208 ? 3.191 6.340 15.832 1.00 97.88 208 ALA A N 1
ATOM 1655 C CA . ALA A 1 208 ? 3.109 5.223 14.898 1.00 97.88 208 ALA A CA 1
ATOM 1656 C C . ALA A 1 208 ? 4.471 4.987 14.232 1.00 97.88 208 ALA A C 1
ATOM 1658 O O . ALA A 1 208 ? 5.379 5.810 14.350 1.00 97.88 208 ALA A O 1
ATOM 1659 N N . VAL A 1 209 ? 4.606 3.879 13.506 1.00 98.00 209 VAL A N 1
ATOM 1660 C CA . VAL A 1 209 ? 5.798 3.511 12.738 1.00 98.00 209 VAL A CA 1
ATOM 1661 C C . VAL A 1 209 ? 5.409 3.204 11.291 1.00 98.00 209 VAL A C 1
ATOM 1663 O O . VAL A 1 209 ? 4.477 2.454 11.023 1.00 98.00 209 VAL A O 1
ATOM 1666 N N . MET A 1 210 ? 6.131 3.772 10.335 1.00 95.94 210 MET A N 1
ATOM 1667 C CA . MET A 1 210 ? 6.013 3.483 8.913 1.00 95.94 210 MET A CA 1
ATOM 1668 C C . MET A 1 210 ? 6.927 2.323 8.520 1.00 95.94 210 MET A C 1
ATOM 1670 O O . MET A 1 210 ? 8.121 2.332 8.825 1.00 95.94 210 MET A O 1
ATOM 1674 N N . LEU A 1 211 ? 6.366 1.374 7.772 1.00 93.12 211 LEU A N 1
ATOM 1675 C CA . LEU A 1 211 ? 7.063 0.255 7.148 1.00 93.12 211 LEU A CA 1
ATOM 1676 C C . LEU A 1 211 ? 6.896 0.333 5.621 1.00 93.12 211 LEU A C 1
ATOM 1678 O O . LEU A 1 211 ? 5.851 -0.030 5.074 1.00 93.12 211 LEU A O 1
ATOM 1682 N N . LEU A 1 212 ? 7.918 0.837 4.920 1.00 85.62 212 LEU A N 1
ATOM 1683 C CA . LEU A 1 212 ? 7.859 1.127 3.479 1.00 85.62 212 LEU A CA 1
ATOM 1684 C C . LEU A 1 212 ? 8.787 0.200 2.680 1.00 85.62 212 LEU A C 1
ATOM 1686 O O . LEU A 1 212 ? 9.946 0.050 3.048 1.00 85.62 212 LEU A O 1
ATOM 1690 N N . PRO A 1 213 ? 8.347 -0.410 1.570 1.00 76.69 213 PRO A N 1
ATOM 1691 C CA . PRO A 1 213 ? 9.212 -1.287 0.781 1.00 76.69 213 PRO A CA 1
ATOM 1692 C C . PRO A 1 213 ? 10.441 -0.558 0.194 1.00 76.69 213 PRO A C 1
ATOM 1694 O O . PRO A 1 213 ? 10.271 0.542 -0.334 1.00 76.69 213 PRO A O 1
ATOM 1697 N N . PRO A 1 214 ? 11.644 -1.173 0.176 1.00 69.88 214 PRO A N 1
ATOM 1698 C CA . PRO A 1 214 ? 12.011 -2.465 0.771 1.00 69.88 214 PRO A CA 1
ATOM 1699 C C . PRO A 1 214 ? 12.561 -2.332 2.211 1.00 69.88 214 PRO A C 1
ATOM 1701 O O . PRO A 1 214 ? 13.770 -2.297 2.412 1.00 69.88 214 PRO A O 1
ATOM 1704 N N . ALA A 1 215 ? 11.696 -2.268 3.229 1.00 74.94 215 ALA A N 1
ATOM 1705 C CA . ALA A 1 215 ? 12.123 -2.107 4.629 1.00 74.94 215 ALA A CA 1
ATOM 1706 C C . ALA A 1 215 ? 12.477 -3.407 5.371 1.00 74.94 215 ALA A C 1
ATOM 1708 O O . ALA A 1 215 ? 12.980 -3.323 6.486 1.00 74.94 215 ALA A O 1
ATOM 1709 N N . LEU A 1 216 ? 12.217 -4.587 4.802 1.00 83.25 216 LEU A N 1
ATOM 1710 C CA . LEU A 1 216 ? 12.447 -5.878 5.464 1.00 83.25 216 LEU A CA 1
ATOM 1711 C C . LEU A 1 216 ? 13.559 -6.662 4.767 1.00 83.25 216 LEU A C 1
ATOM 1713 O O . LEU A 1 216 ? 13.633 -6.643 3.537 1.00 83.25 216 LEU A O 1
ATOM 1717 N N . CYS A 1 217 ? 14.363 -7.385 5.544 1.00 80.50 217 CYS A N 1
ATOM 1718 C CA . CYS A 1 217 ? 15.365 -8.325 5.047 1.00 80.50 217 CYS A CA 1
ATOM 1719 C C . CYS A 1 217 ? 14.826 -9.763 4.973 1.00 80.50 217 CYS A C 1
ATOM 1721 O O . CYS A 1 217 ? 15.245 -10.535 4.111 1.00 80.50 217 CYS A O 1
ATOM 1723 N N . SER A 1 218 ? 13.872 -10.121 5.834 1.00 79.50 218 SER A N 1
ATOM 1724 C CA . SER A 1 218 ? 13.265 -11.452 5.892 1.00 79.50 218 SER A CA 1
ATOM 1725 C C . SER A 1 218 ? 11.769 -11.402 6.230 1.00 79.50 218 SER A C 1
ATOM 1727 O O . SER A 1 218 ? 11.248 -10.388 6.696 1.00 79.50 218 SER A O 1
ATOM 1729 N N . GLU A 1 219 ? 11.056 -12.514 6.028 1.00 76.19 219 GLU A N 1
ATOM 1730 C CA . GLU A 1 219 ? 9.673 -12.649 6.514 1.00 76.19 219 GLU A CA 1
ATOM 1731 C C . GLU A 1 219 ? 9.596 -12.672 8.050 1.00 76.19 219 GLU A C 1
ATOM 1733 O O . GLU A 1 219 ? 8.598 -12.229 8.621 1.00 76.19 219 GLU A O 1
ATOM 1738 N N . GLN A 1 220 ? 10.656 -13.126 8.728 1.00 79.06 220 GLN A N 1
ATOM 1739 C CA . GLN A 1 220 ? 10.723 -13.153 10.190 1.00 79.06 220 GLN A CA 1
ATOM 1740 C C . GLN A 1 220 ? 10.683 -11.739 10.785 1.00 79.06 220 GLN A C 1
ATOM 1742 O O . GLN A 1 220 ? 10.059 -11.527 11.825 1.00 79.06 220 GLN A O 1
ATOM 1747 N N . ASP A 1 221 ? 11.268 -10.757 10.096 1.00 89.06 221 ASP A N 1
ATOM 1748 C CA . ASP A 1 221 ? 11.255 -9.353 10.515 1.00 89.06 221 ASP A CA 1
ATOM 1749 C C . ASP A 1 221 ? 9.819 -8.823 10.645 1.00 89.06 221 ASP A C 1
ATOM 1751 O O . ASP A 1 221 ? 9.476 -8.131 11.602 1.00 89.06 221 ASP A O 1
ATOM 1755 N N . LEU A 1 222 ? 8.946 -9.188 9.698 1.00 89.75 222 LEU A N 1
ATOM 1756 C CA . LEU A 1 222 ? 7.538 -8.793 9.715 1.00 89.75 222 LEU A CA 1
ATOM 1757 C C . LEU A 1 222 ? 6.803 -9.373 10.926 1.00 89.75 222 LEU A C 1
ATOM 1759 O O . LEU A 1 222 ? 6.016 -8.669 11.560 1.00 89.75 222 LEU A O 1
ATOM 1763 N N . ILE A 1 223 ? 7.053 -10.648 11.239 1.00 86.94 223 ILE A N 1
ATOM 1764 C CA . ILE A 1 223 ? 6.445 -11.335 12.386 1.00 86.94 223 ILE A CA 1
ATOM 1765 C C . ILE A 1 223 ? 6.810 -10.600 13.678 1.00 86.94 223 ILE A C 1
ATOM 1767 O O . ILE A 1 223 ? 5.928 -10.303 14.489 1.00 86.94 223 ILE A O 1
ATOM 1771 N N . GLU A 1 224 ? 8.086 -10.251 13.834 1.00 92.12 224 GLU A N 1
ATOM 1772 C CA . GLU A 1 224 ? 8.586 -9.567 15.023 1.00 92.12 224 GLU A CA 1
ATOM 1773 C C . GLU A 1 224 ? 8.042 -8.132 15.126 1.00 92.12 224 GLU A C 1
ATOM 1775 O O . GLU A 1 224 ? 7.576 -7.719 16.190 1.00 92.12 224 GLU A O 1
ATOM 1780 N N . ILE A 1 225 ? 7.976 -7.390 14.013 1.00 97.25 225 ILE A N 1
ATOM 1781 C CA . ILE A 1 225 ? 7.351 -6.054 13.965 1.00 97.25 225 ILE A CA 1
ATOM 1782 C C . ILE A 1 225 ? 5.884 -6.120 14.393 1.00 97.25 225 ILE A C 1
ATOM 1784 O O . ILE A 1 225 ? 5.445 -5.307 15.206 1.00 97.25 225 ILE A O 1
ATOM 1788 N N . ILE A 1 226 ? 5.116 -7.093 13.891 1.00 95.06 226 ILE A N 1
ATOM 1789 C CA . ILE A 1 226 ? 3.703 -7.269 14.262 1.00 95.06 226 ILE A CA 1
ATOM 1790 C C . ILE A 1 226 ? 3.567 -7.614 15.752 1.00 95.06 226 ILE A C 1
ATOM 1792 O O . ILE A 1 226 ? 2.645 -7.123 16.412 1.00 95.06 226 ILE A O 1
ATOM 1796 N N . ALA A 1 227 ? 4.466 -8.437 16.299 1.00 89.69 227 ALA A N 1
ATOM 1797 C CA . ALA A 1 227 ? 4.471 -8.778 17.718 1.00 89.69 227 ALA A CA 1
ATOM 1798 C C . ALA A 1 227 ? 4.739 -7.542 18.596 1.00 89.69 227 ALA A C 1
ATOM 1800 O O . ALA A 1 227 ? 3.984 -7.273 19.537 1.00 89.69 227 ALA A O 1
ATOM 1801 N N . TRP A 1 228 ? 5.751 -6.739 18.257 1.00 97.50 228 TRP A N 1
ATOM 1802 C CA . TRP A 1 228 ? 6.103 -5.532 19.012 1.00 97.50 228 TRP A CA 1
ATOM 1803 C C . TRP A 1 228 ? 5.119 -4.377 18.832 1.00 97.50 228 TRP A C 1
ATOM 1805 O O . TRP A 1 228 ? 4.844 -3.677 19.807 1.00 97.50 228 TRP A O 1
ATOM 1815 N N . GLN A 1 229 ? 4.514 -4.229 17.649 1.00 97.50 229 GLN A N 1
ATOM 1816 C CA . GLN A 1 229 ? 3.385 -3.322 17.407 1.00 97.50 229 GLN A CA 1
ATOM 1817 C C . GLN A 1 229 ? 2.297 -3.534 18.469 1.00 97.50 229 GLN A C 1
ATOM 1819 O O . GLN A 1 229 ? 1.856 -2.583 19.114 1.00 97.50 229 GLN A O 1
ATOM 1824 N N . LYS A 1 230 ? 1.898 -4.798 18.680 1.00 89.44 230 LYS A N 1
ATOM 1825 C CA . LYS A 1 230 ? 0.876 -5.181 19.665 1.00 89.44 230 LYS A CA 1
ATOM 1826 C C . LYS A 1 230 ? 1.353 -4.965 21.093 1.00 89.44 230 LYS A C 1
ATOM 1828 O O . LYS A 1 230 ? 0.636 -4.377 21.891 1.00 89.44 230 LYS A O 1
ATOM 1833 N N . LYS A 1 231 ? 2.570 -5.414 21.406 1.00 93.81 231 LYS A N 1
ATOM 1834 C CA . LYS A 1 231 ? 3.140 -5.327 22.757 1.00 93.81 231 LYS A CA 1
ATOM 1835 C C . LYS A 1 231 ? 3.274 -3.887 23.261 1.00 93.81 231 LYS A C 1
ATOM 1837 O O . LYS A 1 231 ? 3.141 -3.657 24.457 1.00 93.81 231 LYS A O 1
ATOM 1842 N N . LEU A 1 232 ? 3.550 -2.932 22.371 1.00 96.19 232 LEU A N 1
ATOM 1843 C CA . LEU A 1 232 ? 3.763 -1.522 22.724 1.00 96.19 232 LEU A CA 1
ATOM 1844 C C . LEU A 1 232 ? 2.548 -0.623 22.458 1.00 96.19 232 LEU A C 1
ATOM 1846 O O . LEU A 1 232 ? 2.642 0.592 22.681 1.00 96.19 232 LEU A O 1
ATOM 1850 N N . SER A 1 233 ? 1.449 -1.188 21.942 1.00 92.25 233 SER A N 1
ATOM 1851 C CA . SER A 1 233 ? 0.327 -0.435 21.363 1.00 92.25 233 SER A CA 1
ATOM 1852 C C . SER A 1 233 ? 0.835 0.708 20.476 1.00 92.25 233 SER A C 1
ATOM 1854 O O . SER A 1 233 ? 0.488 1.872 20.672 1.00 92.25 233 SER A O 1
ATOM 1856 N N . LEU A 1 234 ? 1.768 0.383 19.576 1.00 97.31 234 LEU A N 1
ATOM 1857 C CA . LEU A 1 234 ? 2.429 1.329 18.680 1.00 97.31 234 LEU A CA 1
ATOM 1858 C C . LEU A 1 234 ? 2.094 0.931 17.240 1.00 97.31 234 LEU A C 1
ATOM 1860 O O . LEU A 1 234 ? 2.726 0.008 16.728 1.00 97.31 234 LEU A O 1
ATOM 1864 N N . PRO A 1 235 ? 1.095 1.568 16.603 1.00 97.44 235 PRO A N 1
ATOM 1865 C CA . PRO A 1 235 ? 0.643 1.227 15.262 1.00 97.44 235 PRO A CA 1
ATOM 1866 C C . PRO A 1 235 ? 1.753 1.192 14.227 1.00 97.44 235 PRO A C 1
ATOM 1868 O O . PRO A 1 235 ? 2.557 2.117 14.154 1.00 97.44 235 PRO A O 1
ATOM 1871 N N . VAL A 1 236 ? 1.747 0.167 13.377 1.00 98.19 236 VAL A N 1
ATOM 1872 C CA . VAL A 1 236 ? 2.587 0.126 12.182 1.00 98.19 236 VAL A CA 1
ATOM 1873 C C . VAL A 1 236 ? 1.694 0.319 10.964 1.00 98.19 236 VAL A C 1
ATOM 1875 O O . VAL A 1 236 ? 0.689 -0.376 10.816 1.00 98.19 236 VAL A O 1
ATOM 1878 N N . ILE A 1 237 ? 2.055 1.256 10.093 1.00 97.56 237 ILE A N 1
ATOM 1879 C CA . ILE A 1 237 ? 1.383 1.518 8.815 1.00 97.56 237 ILE A CA 1
ATOM 1880 C C . ILE A 1 237 ? 2.318 1.182 7.650 1.00 97.56 237 ILE A C 1
ATOM 1882 O O . ILE A 1 237 ? 3.534 1.334 7.763 1.00 97.56 237 ILE A O 1
ATOM 1886 N N . GLY A 1 238 ? 1.778 0.713 6.526 1.00 93.06 238 GLY A N 1
ATOM 1887 C CA . GLY A 1 238 ? 2.595 0.239 5.403 1.00 93.06 238 GLY A CA 1
ATOM 1888 C C . GLY A 1 238 ? 1.928 0.378 4.040 1.00 93.06 238 GLY A C 1
ATOM 1889 O O . GLY A 1 238 ? 0.961 1.111 3.891 1.00 93.06 238 GLY A O 1
ATOM 1890 N N . GLN A 1 239 ? 2.458 -0.308 3.024 1.00 89.50 239 GLN A N 1
ATOM 1891 C CA . GLN A 1 239 ? 1.944 -0.238 1.641 1.00 89.50 239 GLN A CA 1
ATOM 1892 C C . GLN A 1 239 ? 1.709 -1.605 0.984 1.00 89.50 239 GLN A C 1
ATOM 1894 O O . GLN A 1 239 ? 1.344 -1.686 -0.191 1.00 89.50 239 GLN A O 1
ATOM 1899 N N . ILE A 1 240 ? 1.930 -2.702 1.710 1.00 85.50 240 ILE A N 1
ATOM 1900 C CA . ILE A 1 240 ? 1.786 -4.055 1.169 1.00 85.50 240 ILE A CA 1
ATOM 1901 C C . ILE A 1 240 ? 0.563 -4.715 1.790 1.00 85.50 240 ILE A C 1
ATOM 1903 O O . ILE A 1 240 ? 0.515 -4.980 2.993 1.00 85.50 240 ILE A O 1
ATOM 1907 N N . LYS A 1 241 ? -0.424 -5.015 0.946 1.00 86.38 241 LYS A N 1
ATOM 1908 C CA . LYS A 1 241 ? -1.698 -5.621 1.345 1.00 86.38 241 LYS A CA 1
ATOM 1909 C C . LYS A 1 241 ? -1.501 -6.937 2.096 1.00 86.38 241 LYS A C 1
ATOM 1911 O O . LYS A 1 241 ? -2.169 -7.179 3.099 1.00 86.38 241 LYS A O 1
ATOM 1916 N N . GLU A 1 242 ? -0.570 -7.773 1.649 1.00 80.88 242 GLU A N 1
ATOM 1917 C CA . GLU A 1 242 ? -0.247 -9.054 2.279 1.00 80.88 242 GLU A CA 1
ATOM 1918 C C . GLU A 1 242 ? 0.278 -8.870 3.710 1.00 80.88 242 GLU A C 1
ATOM 1920 O O . GLU A 1 242 ? -0.097 -9.632 4.596 1.00 80.88 242 GLU A O 1
ATOM 1925 N N . GLN A 1 243 ? 1.066 -7.822 3.966 1.00 87.69 243 GLN A N 1
ATOM 1926 C CA . GLN A 1 243 ? 1.580 -7.504 5.304 1.00 87.69 243 GLN A CA 1
ATOM 1927 C C . GLN A 1 243 ? 0.463 -6.986 6.226 1.00 87.69 243 GLN A C 1
ATOM 1929 O O . GLN A 1 243 ? 0.387 -7.359 7.397 1.00 87.69 243 GLN A O 1
ATOM 1934 N N . ILE A 1 244 ? -0.464 -6.188 5.687 1.00 91.81 244 ILE A N 1
ATOM 1935 C CA . ILE A 1 244 ? -1.652 -5.702 6.414 1.00 91.81 244 ILE A CA 1
ATOM 1936 C C . ILE A 1 244 ? -2.568 -6.870 6.797 1.00 91.81 244 ILE A C 1
ATOM 1938 O O . ILE A 1 244 ? -3.021 -6.961 7.940 1.00 91.81 244 ILE A O 1
ATOM 1942 N N . LYS A 1 245 ? -2.758 -7.839 5.892 1.00 86.00 245 LYS A N 1
ATOM 1943 C CA . LYS A 1 245 ? -3.486 -9.085 6.187 1.00 86.00 245 LYS A CA 1
ATOM 1944 C C . LYS A 1 245 ? -2.844 -9.902 7.311 1.00 86.00 245 LYS A C 1
ATOM 1946 O O . LYS A 1 245 ? -3.567 -10.546 8.066 1.00 86.00 245 LYS A O 1
ATOM 1951 N N . GLN A 1 246 ? -1.518 -9.870 7.440 1.00 84.31 246 GLN A N 1
ATOM 1952 C CA . GLN A 1 246 ? -0.793 -10.612 8.476 1.00 84.31 246 GLN A CA 1
ATOM 1953 C C . GLN A 1 246 ? -0.834 -9.944 9.858 1.00 84.31 246 GLN A C 1
ATOM 1955 O O . GLN A 1 246 ? -0.694 -10.639 10.865 1.00 84.31 246 GLN A O 1
ATOM 1960 N N . GLY A 1 247 ? -1.073 -8.630 9.940 1.00 88.56 247 GLY A N 1
ATOM 1961 C CA . GLY A 1 247 ? -1.274 -7.962 11.230 1.00 88.56 247 GLY A CA 1
ATOM 1962 C C . GLY A 1 247 ? -0.797 -6.518 11.342 1.00 88.56 247 GLY A C 1
ATOM 1963 O O . GLY A 1 247 ? -0.972 -5.941 12.415 1.00 88.56 247 GLY A O 1
ATOM 1964 N N . ILE A 1 248 ? -0.229 -5.920 10.293 1.00 95.25 248 ILE A N 1
ATOM 1965 C CA . ILE A 1 248 ? 0.031 -4.467 10.239 1.00 95.25 248 ILE A CA 1
ATOM 1966 C C . ILE A 1 248 ? -1.310 -3.705 10.271 1.00 95.25 248 ILE A C 1
ATOM 1968 O O . ILE A 1 248 ? -2.305 -4.217 9.756 1.00 95.25 248 ILE A O 1
ATOM 1972 N N . LEU A 1 249 ? -1.367 -2.515 10.890 1.00 95.25 249 LEU A N 1
ATOM 1973 C CA . LEU A 1 249 ? -2.623 -1.768 11.089 1.00 95.25 249 LEU A CA 1
ATOM 1974 C C . LEU A 1 249 ? -3.331 -1.463 9.768 1.00 95.25 249 LEU A C 1
ATOM 1976 O O . LEU A 1 249 ? -4.532 -1.689 9.640 1.00 95.25 249 LEU A O 1
ATOM 1980 N N . GLY A 1 250 ? -2.607 -0.918 8.797 1.00 95.44 250 GLY A N 1
ATOM 1981 C CA . GLY A 1 250 ? -3.210 -0.469 7.551 1.00 95.44 250 GLY A CA 1
ATOM 1982 C C . GLY A 1 250 ? -2.274 0.368 6.702 1.00 95.44 250 GLY A C 1
ATOM 1983 O O . GLY A 1 250 ? -1.127 0.620 7.071 1.00 95.44 250 GLY A O 1
ATOM 1984 N N . GLY A 1 251 ? -2.756 0.772 5.534 1.00 95.31 251 GLY A N 1
ATOM 1985 C CA . GLY A 1 251 ? -1.909 1.399 4.534 1.00 95.31 251 GLY A CA 1
ATOM 1986 C C . GLY A 1 251 ? -2.632 1.783 3.251 1.00 95.31 251 GLY A C 1
ATOM 1987 O O . GLY A 1 251 ? -3.549 1.054 2.869 1.00 95.31 251 GLY A O 1
ATOM 1988 N N . PRO A 1 252 ? -2.209 2.839 2.528 1.00 92.88 252 PRO A N 1
ATOM 1989 C CA . PRO A 1 252 ? -2.444 2.907 1.092 1.00 92.88 252 PRO A CA 1
ATOM 1990 C C . PRO A 1 252 ? -1.656 1.763 0.441 1.00 92.88 252 PRO A C 1
ATOM 1992 O O . PRO A 1 252 ? -0.436 1.823 0.289 1.00 92.88 252 PRO A O 1
ATOM 1995 N N . ALA A 1 253 ? -2.342 0.669 0.121 1.00 87.31 253 ALA A N 1
ATOM 1996 C CA . ALA A 1 253 ? -1.703 -0.544 -0.348 1.00 87.31 253 ALA A CA 1
ATOM 1997 C C . ALA A 1 253 ? -1.693 -0.644 -1.872 1.00 87.31 253 ALA A C 1
ATOM 1999 O O . ALA A 1 253 ? -2.664 -0.322 -2.565 1.00 87.31 253 ALA A O 1
ATOM 2000 N N . MET A 1 254 ? -0.585 -1.170 -2.383 1.00 76.62 254 MET A N 1
ATOM 2001 C CA . MET A 1 254 ? -0.461 -1.563 -3.777 1.00 76.62 254 MET A CA 1
ATOM 2002 C C . MET A 1 254 ? -1.119 -2.922 -3.988 1.00 76.62 254 MET A C 1
ATOM 2004 O O . MET A 1 254 ? -0.777 -3.888 -3.304 1.00 76.62 254 MET A O 1
ATOM 2008 N N . ASP A 1 255 ? -1.996 -3.033 -4.984 1.00 72.50 255 ASP A N 1
ATOM 2009 C CA . ASP A 1 255 ? -2.434 -4.343 -5.455 1.00 72.50 255 ASP A CA 1
ATOM 2010 C C . ASP A 1 255 ? -1.491 -4.828 -6.563 1.00 72.50 255 ASP A C 1
ATOM 2012 O O . ASP A 1 255 ? -1.649 -4.519 -7.750 1.00 72.50 255 ASP A O 1
ATOM 2016 N N . SER A 1 256 ? -0.476 -5.598 -6.165 1.00 65.75 256 SER A N 1
ATOM 2017 C CA . SER A 1 256 ? 0.463 -6.230 -7.101 1.00 65.75 256 SER A CA 1
ATOM 2018 C C . SER A 1 256 ? -0.247 -7.143 -8.112 1.00 65.75 256 SER A C 1
ATOM 2020 O O . SER A 1 256 ? 0.210 -7.261 -9.253 1.00 65.75 256 SER A O 1
ATOM 2022 N N . LYS A 1 257 ? -1.414 -7.705 -7.751 1.00 70.12 257 LYS A N 1
ATOM 2023 C CA . LYS A 1 257 ? -2.266 -8.512 -8.639 1.00 70.12 257 LYS A CA 1
ATOM 2024 C C . LYS A 1 257 ? -3.034 -7.672 -9.654 1.00 70.12 257 LYS A C 1
ATOM 2026 O O . LYS A 1 257 ? -3.662 -8.232 -10.547 1.00 70.12 257 LYS A O 1
ATOM 2031 N N . GLN A 1 258 ? -2.984 -6.348 -9.555 1.00 77.38 258 GLN A N 1
ATOM 2032 C CA . GLN A 1 258 ? -3.552 -5.450 -10.554 1.00 77.38 258 GLN A CA 1
ATOM 2033 C C . GLN A 1 258 ? -2.456 -4.788 -11.391 1.00 77.38 258 GLN A C 1
ATOM 2035 O O . GLN A 1 258 ? -2.540 -4.810 -12.619 1.00 77.38 258 GLN A O 1
ATOM 2040 N N . ILE A 1 259 ? -1.400 -4.255 -10.770 1.00 82.81 259 ILE A N 1
ATOM 2041 C CA . ILE A 1 259 ? -0.355 -3.505 -11.491 1.00 82.81 259 ILE A CA 1
ATOM 2042 C C . ILE A 1 259 ? 0.413 -4.404 -12.467 1.00 82.81 259 ILE A C 1
ATOM 2044 O O . ILE A 1 259 ? 0.483 -4.093 -13.656 1.00 82.81 259 ILE A O 1
ATOM 2048 N N . GLY A 1 260 ? 0.945 -5.537 -11.994 1.00 85.75 260 GLY A N 1
ATOM 2049 C CA . GLY A 1 260 ? 1.722 -6.457 -12.833 1.00 85.75 260 GLY A CA 1
ATOM 2050 C C . GLY A 1 260 ? 0.935 -6.937 -14.060 1.00 85.75 260 GLY A C 1
ATOM 2051 O O . GLY A 1 260 ? 1.410 -6.785 -15.186 1.00 85.75 260 GLY A O 1
ATOM 2052 N N . PRO A 1 261 ? -0.304 -7.433 -13.887 1.00 87.50 261 PRO A N 1
ATOM 2053 C CA . PRO A 1 261 ? -1.168 -7.831 -14.993 1.00 87.50 261 PRO A CA 1
ATOM 2054 C C . PRO A 1 261 ? -1.504 -6.741 -16.012 1.00 87.50 261 PRO A C 1
ATOM 2056 O O . PRO A 1 261 ? -1.693 -7.076 -17.182 1.00 87.50 261 PRO A O 1
ATOM 2059 N N . ASN A 1 262 ? -1.601 -5.474 -15.596 1.00 89.31 262 ASN A N 1
ATOM 2060 C CA . ASN A 1 262 ? -1.809 -4.354 -16.517 1.00 89.31 262 ASN A CA 1
ATOM 2061 C C . ASN A 1 262 ? -0.526 -4.021 -17.295 1.00 89.31 262 ASN A C 1
ATOM 2063 O O . ASN A 1 262 ? -0.587 -3.845 -18.511 1.00 89.31 262 ASN A O 1
ATOM 2067 N N . LEU A 1 263 ? 0.637 -4.004 -16.633 1.00 92.56 263 LEU A N 1
ATOM 2068 C CA . LEU A 1 263 ? 1.929 -3.816 -17.308 1.00 92.56 263 LEU A CA 1
ATOM 2069 C C . LEU A 1 263 ? 2.190 -4.932 -18.332 1.00 92.56 263 LEU A C 1
ATOM 2071 O O . LEU A 1 263 ? 2.586 -4.658 -19.462 1.00 92.56 263 LEU A O 1
ATOM 2075 N N . ALA A 1 264 ? 1.903 -6.186 -17.970 1.00 92.31 264 ALA A N 1
ATOM 2076 C CA . ALA A 1 264 ? 2.039 -7.335 -18.863 1.00 92.31 264 ALA A CA 1
ATOM 2077 C C . ALA A 1 264 ? 1.126 -7.241 -20.098 1.00 92.31 264 ALA A C 1
ATOM 2079 O O . ALA A 1 264 ? 1.547 -7.594 -21.199 1.00 92.31 264 ALA A O 1
ATOM 2080 N N . ASP A 1 265 ? -0.107 -6.751 -19.938 1.00 93.50 265 ASP A N 1
ATOM 2081 C CA . ASP A 1 265 ? -1.031 -6.511 -21.054 1.00 93.50 265 ASP A CA 1
ATOM 2082 C C . ASP A 1 265 ? -0.510 -5.415 -22.000 1.00 93.50 265 ASP A C 1
ATOM 2084 O O . ASP A 1 265 ? -0.539 -5.585 -23.220 1.00 93.50 265 ASP A O 1
ATOM 2088 N N . TYR A 1 266 ? 0.042 -4.326 -21.454 1.00 96.00 266 TYR A N 1
ATOM 2089 C CA . TYR A 1 266 ? 0.664 -3.263 -22.250 1.00 96.00 266 TYR A CA 1
ATOM 2090 C C . TYR A 1 266 ? 1.860 -3.795 -23.037 1.00 96.00 266 TYR A C 1
ATOM 2092 O O . TYR A 1 266 ? 1.900 -3.650 -24.257 1.00 96.00 266 TYR A O 1
ATOM 2100 N N . ALA A 1 267 ? 2.789 -4.476 -22.363 1.00 96.25 267 ALA A N 1
ATOM 2101 C CA . ALA A 1 267 ? 3.952 -5.071 -23.011 1.00 96.25 267 ALA A CA 1
ATOM 2102 C C . ALA A 1 267 ? 3.550 -6.064 -24.103 1.00 96.25 267 ALA A C 1
ATOM 2104 O O . ALA A 1 267 ? 4.073 -6.001 -25.206 1.00 96.25 267 ALA A O 1
ATOM 2105 N N . THR A 1 268 ? 2.561 -6.920 -23.843 1.00 94.56 268 THR A N 1
ATOM 2106 C CA . THR A 1 268 ? 2.041 -7.882 -24.828 1.00 94.56 268 THR A CA 1
ATOM 2107 C C . THR A 1 268 ? 1.531 -7.192 -26.087 1.00 94.56 268 THR A C 1
ATOM 2109 O O . THR A 1 268 ? 1.818 -7.634 -27.198 1.00 94.56 268 THR A O 1
ATOM 2112 N N . LYS A 1 269 ? 0.772 -6.102 -25.934 1.00 95.19 269 LYS A N 1
ATOM 2113 C CA . LYS A 1 269 ? 0.261 -5.325 -27.068 1.00 95.19 269 LYS A CA 1
ATOM 2114 C C . LYS A 1 269 ? 1.399 -4.679 -27.854 1.00 95.19 269 LYS A C 1
ATOM 2116 O O . LYS A 1 269 ? 1.382 -4.749 -29.079 1.00 95.19 269 LYS A O 1
ATOM 2121 N N . ILE A 1 270 ? 2.380 -4.103 -27.160 1.00 96.44 270 I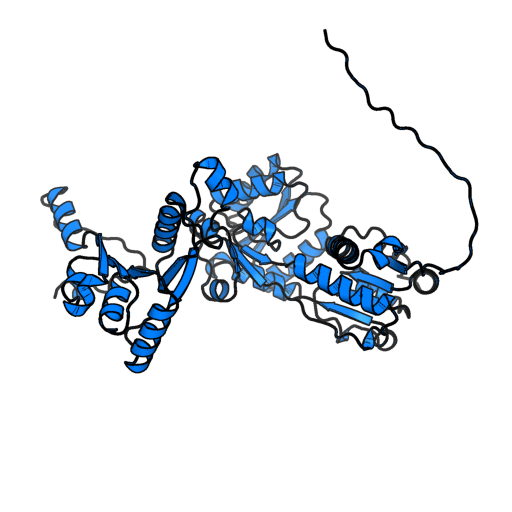LE A N 1
ATOM 2122 C CA . ILE A 1 270 ? 3.537 -3.445 -27.781 1.00 96.44 270 ILE A CA 1
ATOM 2123 C C . ILE A 1 270 ? 4.402 -4.457 -28.537 1.00 96.44 270 ILE A C 1
ATOM 2125 O O . ILE A 1 270 ? 4.685 -4.256 -29.713 1.00 96.44 270 ILE A O 1
ATOM 2129 N N . LEU A 1 271 ? 4.744 -5.582 -27.906 1.00 94.06 271 LEU A N 1
ATOM 2130 C CA . LEU A 1 271 ? 5.532 -6.657 -28.514 1.00 94.06 271 LEU A CA 1
ATOM 2131 C C . LEU A 1 271 ? 4.833 -7.282 -29.730 1.00 94.06 271 LEU A C 1
ATOM 2133 O O . LEU A 1 271 ? 5.490 -7.737 -30.658 1.00 94.06 271 LEU A O 1
ATOM 2137 N N . ARG A 1 272 ? 3.496 -7.263 -29.773 1.00 92.44 272 ARG A N 1
ATOM 2138 C CA . ARG A 1 272 ? 2.702 -7.671 -30.947 1.00 92.44 272 ARG A CA 1
ATOM 2139 C C . ARG A 1 272 ? 2.553 -6.572 -32.011 1.00 92.44 272 ARG A C 1
ATOM 2141 O O . ARG A 1 272 ? 1.754 -6.727 -32.928 1.00 92.44 272 ARG A O 1
ATOM 2148 N N . GLY A 1 273 ? 3.294 -5.470 -31.897 1.00 92.00 273 GLY A N 1
ATOM 2149 C CA . GLY A 1 273 ? 3.364 -4.406 -32.900 1.00 92.00 273 GLY A CA 1
ATOM 2150 C C . GLY A 1 273 ? 2.408 -3.234 -32.680 1.00 92.00 273 GLY A C 1
ATOM 2151 O O . GLY A 1 273 ? 2.334 -2.344 -33.528 1.00 92.00 273 GLY A O 1
ATOM 2152 N N . ARG A 1 274 ? 1.667 -3.179 -31.563 1.00 95.12 274 ARG A N 1
ATOM 2153 C CA . ARG A 1 274 ? 0.825 -2.011 -31.269 1.00 95.12 274 ARG A CA 1
ATOM 2154 C C . ARG A 1 274 ? 1.692 -0.824 -30.858 1.00 95.12 274 ARG A C 1
ATOM 2156 O O . ARG A 1 274 ? 2.517 -0.926 -29.956 1.00 95.12 274 ARG A O 1
ATOM 2163 N N . ASN A 1 275 ? 1.448 0.326 -31.474 1.00 94.62 275 ASN A N 1
ATOM 2164 C CA . ASN A 1 275 ? 2.184 1.544 -31.165 1.00 94.62 275 ASN A CA 1
ATOM 2165 C C . ASN A 1 275 ? 1.852 2.046 -29.732 1.00 94.62 275 ASN A C 1
ATOM 2167 O O . ASN A 1 275 ? 0.663 2.172 -29.412 1.00 94.62 275 ASN A O 1
ATOM 2171 N N . PRO A 1 276 ? 2.854 2.370 -28.884 1.00 96.19 276 PRO A N 1
ATOM 2172 C CA . PRO A 1 276 ? 2.648 2.899 -27.532 1.00 96.19 276 PRO A CA 1
ATOM 2173 C C . PRO A 1 276 ? 1.701 4.100 -27.439 1.00 96.19 276 PRO A C 1
ATOM 2175 O O . PRO A 1 276 ? 0.882 4.143 -26.528 1.00 96.19 276 PRO A O 1
ATOM 2178 N N . HIS A 1 277 ? 1.725 5.030 -28.399 1.00 93.75 277 HIS A N 1
ATOM 2179 C CA . HIS A 1 277 ? 0.851 6.213 -28.395 1.00 93.75 277 HIS A CA 1
ATOM 2180 C C . HIS A 1 277 ? -0.648 5.867 -28.502 1.00 93.75 277 HIS A C 1
ATOM 2182 O O . HIS A 1 277 ? -1.515 6.670 -28.171 1.00 93.75 277 HIS A O 1
ATOM 2188 N N . GLN A 1 278 ? -0.987 4.659 -28.964 1.00 95.12 278 GLN A N 1
ATOM 2189 C CA . GLN A 1 278 ? -2.369 4.165 -29.014 1.00 95.12 278 GLN A CA 1
ATOM 2190 C C . GLN A 1 278 ? -2.815 3.488 -27.707 1.00 95.12 278 GLN A C 1
ATOM 2192 O O . GLN A 1 278 ? -3.922 2.938 -27.642 1.00 95.12 278 GLN A O 1
ATOM 2197 N N . LEU A 1 279 ? -1.942 3.443 -26.699 1.00 95.81 279 LEU A N 1
ATOM 2198 C CA . LEU A 1 279 ? -2.207 2.898 -25.376 1.00 95.81 279 LEU A CA 1
ATOM 2199 C C . LEU A 1 279 ? -2.239 4.055 -24.370 1.00 95.81 279 LEU A C 1
ATOM 2201 O O . LEU A 1 279 ? -1.259 4.793 -24.264 1.00 95.81 279 LEU A O 1
ATOM 2205 N N . PRO A 1 280 ? -3.338 4.232 -23.616 1.00 93.94 280 PRO A N 1
ATOM 2206 C CA . PRO A 1 280 ? -3.455 5.360 -22.702 1.00 93.94 280 PRO A CA 1
ATOM 2207 C C . PRO A 1 280 ? -2.465 5.224 -21.546 1.00 93.94 280 PRO A C 1
ATOM 2209 O O . PRO A 1 280 ? -2.292 4.133 -21.003 1.00 93.94 280 PRO A O 1
ATOM 2212 N N . ILE A 1 281 ? -1.874 6.332 -21.111 1.00 94.25 281 ILE A N 1
ATOM 2213 C CA . ILE A 1 281 ? -1.176 6.374 -19.826 1.00 94.25 281 ILE A CA 1
ATOM 2214 C C . ILE A 1 281 ? -2.239 6.331 -18.721 1.00 94.25 281 ILE A C 1
ATOM 2216 O O . ILE A 1 281 ? -3.179 7.123 -18.738 1.00 94.25 281 ILE A O 1
ATOM 2220 N N . LYS A 1 282 ? -2.140 5.369 -17.795 1.00 91.12 282 LYS A N 1
ATOM 2221 C CA . LYS A 1 282 ? -3.184 5.116 -16.783 1.00 91.12 282 LYS A CA 1
ATOM 2222 C C . LYS A 1 282 ? -2.715 5.415 -15.367 1.00 91.12 282 LYS A C 1
ATOM 2224 O O . LYS A 1 282 ? -1.636 4.986 -14.966 1.00 91.12 282 LYS A O 1
ATOM 2229 N N . PHE A 1 283 ? -3.587 6.048 -14.587 1.00 88.75 283 PHE A N 1
ATOM 2230 C CA . PHE A 1 283 ? -3.433 6.144 -13.140 1.00 88.75 283 PHE A CA 1
ATOM 2231 C C . PHE A 1 283 ? -3.847 4.833 -12.466 1.00 88.75 283 PHE A C 1
ATOM 2233 O O . PHE A 1 283 ? -4.923 4.301 -12.743 1.00 88.75 283 PHE A O 1
ATOM 2240 N N . PHE A 1 284 ? -3.012 4.333 -11.558 1.00 85.94 284 PHE A N 1
ATOM 2241 C CA . PHE A 1 284 ? -3.302 3.169 -10.726 1.00 85.94 284 PHE A CA 1
ATOM 2242 C C . PHE A 1 284 ? -2.949 3.433 -9.260 1.00 85.94 284 PHE A C 1
ATOM 2244 O O . PHE A 1 284 ? -1.960 2.925 -8.719 1.00 85.94 284 PHE A O 1
ATOM 2251 N N . GLY A 1 285 ? -3.758 4.283 -8.629 1.00 80.81 285 GLY A N 1
ATOM 2252 C CA . GLY A 1 285 ? -3.550 4.703 -7.249 1.00 80.81 285 GLY A CA 1
ATOM 2253 C C . GLY A 1 285 ? -3.621 3.560 -6.235 1.00 80.81 285 GLY A C 1
ATOM 2254 O O . GLY A 1 285 ? -4.244 2.523 -6.483 1.00 80.81 285 GLY A O 1
ATOM 2255 N N . ALA A 1 286 ? -2.972 3.739 -5.084 1.00 84.31 286 ALA A N 1
ATOM 2256 C CA . ALA A 1 286 ? -3.213 2.883 -3.923 1.00 84.31 286 ALA A CA 1
ATOM 2257 C C . ALA A 1 286 ? -4.697 2.876 -3.539 1.00 84.31 286 ALA A C 1
ATOM 2259 O O . ALA A 1 286 ? -5.399 3.878 -3.677 1.00 84.31 286 ALA A O 1
ATOM 2260 N N . LYS A 1 287 ? -5.145 1.753 -2.978 1.00 88.31 287 LYS A N 1
ATOM 2261 C CA . LYS A 1 287 ? -6.386 1.702 -2.204 1.00 88.31 287 LYS A CA 1
ATOM 2262 C C . LYS A 1 287 ? -6.034 1.538 -0.741 1.00 88.31 287 LYS A C 1
ATOM 2264 O O . LYS A 1 287 ? -5.097 0.808 -0.415 1.00 88.31 287 LYS A O 1
ATOM 2269 N N . TYR A 1 288 ? -6.785 2.186 0.138 1.00 93.00 288 TYR A N 1
ATOM 2270 C CA . TYR A 1 288 ? -6.632 1.924 1.558 1.00 93.00 288 TYR A CA 1
ATOM 2271 C C . TYR A 1 288 ? -6.969 0.467 1.853 1.00 93.00 288 TYR A C 1
ATOM 2273 O O . TYR A 1 288 ? -7.961 -0.067 1.364 1.00 93.00 288 TYR A O 1
ATOM 2281 N N . VAL A 1 289 ? -6.126 -0.177 2.647 1.00 92.62 289 VAL A N 1
ATOM 2282 C CA . VAL A 1 289 ? -6.391 -1.486 3.233 1.00 92.62 289 VAL A CA 1
ATOM 2283 C C . VAL A 1 289 ? -6.178 -1.344 4.727 1.00 92.62 289 VAL A C 1
ATOM 2285 O O . VAL A 1 289 ? -5.141 -0.832 5.153 1.00 92.62 289 VAL A O 1
ATOM 2288 N N . VAL A 1 290 ? -7.143 -1.778 5.530 1.00 90.69 290 VAL A N 1
ATOM 2289 C CA . VAL A 1 290 ? -7.083 -1.628 6.989 1.00 90.69 290 VAL A CA 1
ATOM 2290 C C . VAL A 1 290 ? -7.426 -2.931 7.692 1.00 90.69 290 VAL A C 1
ATOM 2292 O O . VAL A 1 290 ? -8.331 -3.661 7.293 1.00 90.69 290 VAL A O 1
ATOM 2295 N N . ASN A 1 291 ? -6.691 -3.226 8.757 1.00 90.25 291 ASN A N 1
ATOM 2296 C CA . ASN A 1 291 ? -6.895 -4.387 9.602 1.00 90.25 291 ASN A CA 1
ATOM 2297 C C . ASN A 1 291 ? -7.624 -3.962 10.880 1.00 90.25 291 ASN A C 1
ATOM 2299 O O . ASN A 1 291 ? -7.008 -3.506 11.847 1.00 90.25 291 ASN A O 1
ATOM 2303 N N . LEU A 1 292 ? -8.952 -4.113 10.895 1.00 79.25 292 LEU A N 1
ATOM 2304 C CA . LEU A 1 292 ? -9.772 -3.677 12.032 1.00 79.25 292 LEU A CA 1
ATOM 2305 C C . LEU A 1 292 ? -9.533 -4.520 13.291 1.00 79.25 292 LEU A C 1
ATOM 2307 O O . LEU A 1 292 ? -9.679 -4.016 14.406 1.00 79.25 292 LEU A O 1
ATOM 2311 N N . ASN A 1 293 ? -9.118 -5.783 13.142 1.00 76.94 293 ASN A N 1
ATOM 2312 C CA . ASN A 1 293 ? -8.729 -6.599 14.290 1.00 76.94 293 ASN A CA 1
ATOM 2313 C C . ASN A 1 293 ? -7.458 -6.046 14.944 1.00 76.94 293 ASN A C 1
ATOM 2315 O O . ASN A 1 293 ? -7.412 -5.904 16.165 1.00 76.94 293 ASN A O 1
ATOM 2319 N N . THR A 1 294 ? -6.462 -5.664 14.139 1.00 83.62 294 THR A N 1
ATOM 2320 C CA . THR A 1 294 ? -5.269 -4.970 14.631 1.00 83.62 294 THR A CA 1
ATOM 2321 C C . THR A 1 294 ? -5.641 -3.631 15.266 1.00 83.62 294 THR A C 1
ATOM 2323 O O . THR A 1 294 ? -5.243 -3.396 16.400 1.00 83.62 294 THR A O 1
ATOM 2326 N N . ALA A 1 295 ? -6.453 -2.792 14.615 1.00 78.50 295 ALA A N 1
ATOM 2327 C CA . ALA A 1 295 ? -6.895 -1.507 15.175 1.00 78.50 295 ALA A CA 1
ATOM 2328 C C . ALA A 1 295 ? -7.520 -1.671 16.574 1.00 78.50 295 ALA A C 1
ATOM 2330 O O . ALA A 1 295 ? -7.127 -0.997 17.526 1.00 78.50 295 ALA A O 1
ATOM 2331 N N . SER A 1 296 ? -8.413 -2.657 16.719 1.00 73.12 296 SER A N 1
ATOM 2332 C CA . SER A 1 296 ? -9.029 -3.027 17.996 1.00 73.12 296 SER A CA 1
ATOM 2333 C C . SER A 1 296 ? -8.015 -3.518 19.035 1.00 73.12 296 SER A C 1
ATOM 2335 O O . SER A 1 296 ? -8.137 -3.149 20.198 1.00 73.12 296 SER A O 1
ATOM 2337 N N . GLN A 1 297 ? -7.036 -4.344 18.649 1.00 73.88 297 GLN A N 1
ATOM 2338 C CA . GLN A 1 297 ? -5.994 -4.839 19.563 1.00 73.88 297 GLN A CA 1
ATOM 2339 C C . GLN A 1 297 ? -5.076 -3.717 20.059 1.00 73.88 297 GLN A C 1
ATOM 2341 O O . GLN A 1 297 ? -4.602 -3.776 21.188 1.00 73.88 297 GLN A O 1
ATOM 2346 N N . LEU A 1 298 ? -4.833 -2.706 19.224 1.00 79.81 298 LEU A N 1
ATOM 2347 C CA . LEU A 1 298 ? -3.976 -1.569 19.556 1.00 79.81 298 LEU A CA 1
ATOM 2348 C C . LEU A 1 298 ? -4.706 -0.464 20.328 1.00 79.81 298 LEU A C 1
ATOM 2350 O O . LEU A 1 298 ? -4.049 0.403 20.898 1.00 79.81 298 LEU A O 1
ATOM 2354 N N . GLY A 1 299 ? -6.044 -0.478 20.343 1.00 75.38 299 GLY A N 1
ATOM 2355 C CA . GLY A 1 299 ? -6.842 0.635 20.861 1.00 75.38 299 GLY A CA 1
ATOM 2356 C C . GLY A 1 299 ? -6.752 1.889 19.984 1.00 75.38 299 GLY A C 1
ATOM 2357 O O . GLY A 1 299 ? -6.955 2.996 20.472 1.00 75.38 299 GLY A O 1
ATOM 2358 N N . THR A 1 300 ? -6.427 1.731 18.698 1.00 78.06 300 THR A N 1
ATOM 2359 C CA . THR A 1 300 ? -6.293 2.836 17.742 1.00 78.06 300 THR A CA 1
ATOM 2360 C C . THR A 1 300 ? -7.580 3.003 16.949 1.00 78.06 300 THR A C 1
ATOM 2362 O O . THR A 1 300 ? -8.108 2.044 16.387 1.00 78.06 300 THR A O 1
ATOM 2365 N N . ILE A 1 301 ? -8.063 4.240 16.869 1.00 78.06 301 ILE A N 1
ATOM 2366 C CA . ILE A 1 301 ? -9.209 4.605 16.039 1.00 78.06 301 ILE A CA 1
ATOM 2367 C C . ILE A 1 301 ? -8.691 4.911 14.634 1.00 78.06 301 ILE A C 1
ATOM 2369 O O . ILE A 1 301 ? -7.816 5.755 14.469 1.00 78.06 301 ILE A O 1
ATOM 2373 N N . ILE A 1 302 ? -9.226 4.234 13.620 1.00 81.69 302 ILE A N 1
ATOM 2374 C CA . ILE A 1 302 ? -8.993 4.608 12.222 1.00 81.69 302 ILE A CA 1
ATOM 2375 C C . ILE A 1 302 ? -10.074 5.628 11.840 1.00 81.69 302 ILE A C 1
ATOM 2377 O O . ILE A 1 302 ? -11.249 5.356 12.100 1.00 81.69 302 ILE A O 1
ATOM 2381 N N . PRO A 1 303 ? -9.727 6.785 11.245 1.00 84.56 303 PRO A N 1
ATOM 2382 C CA . PRO A 1 303 ? -10.719 7.778 10.844 1.00 84.56 303 PRO A CA 1
ATOM 2383 C C . PRO A 1 303 ? -11.795 7.190 9.923 1.00 84.56 303 PRO A C 1
ATOM 2385 O O . PRO A 1 303 ? -11.484 6.469 8.975 1.00 84.56 303 PRO A O 1
ATOM 2388 N N . GLN A 1 304 ? -13.059 7.541 10.170 1.00 76.94 304 GLN A N 1
ATOM 2389 C CA . GLN A 1 304 ? -14.212 7.005 9.437 1.00 76.94 304 GLN A CA 1
ATOM 2390 C C . GLN A 1 304 ? -14.104 7.224 7.918 1.00 76.94 304 GLN A C 1
ATOM 2392 O O . GLN A 1 304 ? -14.332 6.301 7.140 1.00 76.94 304 GLN A O 1
ATOM 2397 N N . ALA A 1 305 ? -13.624 8.399 7.502 1.00 81.31 305 ALA A N 1
ATOM 2398 C CA . ALA A 1 305 ? -13.380 8.723 6.096 1.00 81.31 305 ALA A CA 1
ATOM 2399 C C . ALA A 1 305 ? -12.350 7.799 5.414 1.00 81.31 305 ALA A C 1
ATOM 2401 O O . ALA A 1 305 ? -12.328 7.699 4.190 1.00 81.31 305 ALA A O 1
ATOM 2402 N N . ILE A 1 306 ? -11.473 7.131 6.174 1.00 87.75 306 ILE A N 1
ATOM 2403 C CA . ILE A 1 306 ? -10.586 6.090 5.638 1.00 87.75 306 ILE A CA 1
ATOM 2404 C C . ILE A 1 306 ? -11.325 4.761 5.539 1.00 87.75 306 ILE A C 1
ATOM 2406 O O . ILE A 1 306 ? -11.224 4.103 4.510 1.00 87.75 306 ILE A O 1
ATOM 2410 N N . ILE A 1 307 ? -12.088 4.385 6.568 1.00 76.69 307 ILE A N 1
ATOM 2411 C CA . ILE A 1 307 ? -12.858 3.132 6.597 1.00 76.69 307 ILE A CA 1
ATOM 2412 C C . ILE A 1 307 ? -13.806 3.040 5.392 1.00 76.69 307 ILE A C 1
ATOM 2414 O O . ILE A 1 307 ? -13.854 2.001 4.742 1.00 76.69 307 ILE A O 1
ATOM 2418 N N . GLU A 1 308 ? -14.493 4.130 5.048 1.00 78.62 308 GLU A N 1
ATO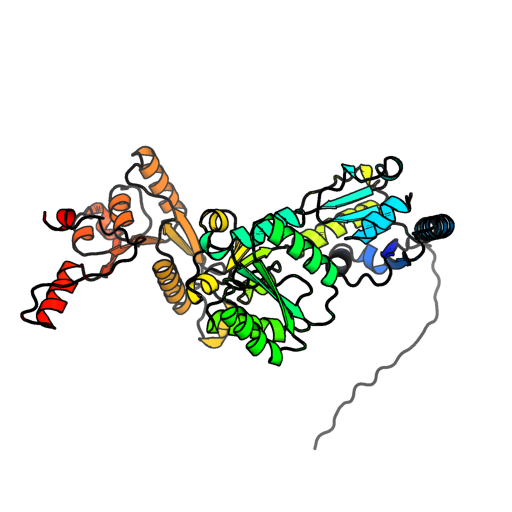M 2419 C CA . GLU A 1 308 ? -15.488 4.183 3.961 1.00 78.62 308 GLU A CA 1
ATOM 2420 C C . GLU A 1 308 ? -14.926 3.892 2.561 1.00 78.62 308 GLU A C 1
ATOM 2422 O O . GLU A 1 308 ? -15.654 3.449 1.675 1.00 78.62 308 GLU A O 1
ATOM 2427 N N . GLN A 1 309 ? -13.628 4.111 2.357 1.00 84.06 309 GLN A N 1
ATOM 2428 C CA . GLN A 1 309 ? -12.938 3.887 1.082 1.00 84.06 309 GLN A CA 1
ATOM 2429 C C . GLN A 1 309 ? -11.893 2.764 1.154 1.00 84.06 309 GLN A C 1
ATOM 2431 O O . GLN A 1 309 ? -11.185 2.510 0.174 1.00 84.06 309 GLN A O 1
ATOM 2436 N N . ALA A 1 310 ? -11.766 2.108 2.310 1.00 84.62 310 ALA A N 1
ATOM 2437 C CA . ALA A 1 310 ? -10.784 1.063 2.534 1.00 84.62 310 ALA A CA 1
ATOM 2438 C C . ALA A 1 310 ? -11.348 -0.331 2.255 1.00 84.62 310 ALA A C 1
ATOM 2440 O O . ALA A 1 310 ? -12.490 -0.657 2.564 1.00 84.62 310 ALA A O 1
ATOM 2441 N N . GLU A 1 311 ? -10.490 -1.210 1.747 1.00 84.25 311 GLU A N 1
ATOM 2442 C CA . GLU A 1 311 ? -10.703 -2.644 1.860 1.00 84.25 311 GLU A CA 1
ATOM 2443 C C . GLU A 1 311 ? -10.407 -3.086 3.298 1.00 84.25 311 GLU A C 1
ATOM 2445 O O . GLU A 1 311 ? -9.306 -2.894 3.823 1.00 84.25 311 GLU A O 1
ATOM 2450 N N . ILE A 1 312 ? -11.388 -3.719 3.932 1.00 81.50 312 ILE A N 1
ATOM 2451 C CA . ILE A 1 312 ? -11.248 -4.243 5.287 1.00 81.50 312 ILE A CA 1
ATOM 2452 C C . ILE A 1 312 ? -10.637 -5.647 5.245 1.00 81.50 312 ILE A C 1
ATOM 2454 O O . ILE A 1 312 ? -11.105 -6.524 4.521 1.00 81.50 312 ILE A O 1
ATOM 2458 N N . VAL A 1 313 ? -9.595 -5.879 6.046 1.00 80.81 313 VAL A N 1
ATOM 2459 C CA . VAL A 1 313 ? -8.941 -7.187 6.215 1.00 80.81 313 VAL A CA 1
ATOM 2460 C C . VAL A 1 313 ? -8.747 -7.536 7.696 1.00 80.81 313 VAL A C 1
ATOM 2462 O O . VAL A 1 313 ? -9.105 -6.771 8.591 1.00 80.81 313 VAL A O 1
ATOM 2465 N N . GLY A 1 314 ? -8.165 -8.709 7.976 1.00 60.69 314 GLY A N 1
ATOM 2466 C CA . GLY A 1 314 ? -7.822 -9.128 9.342 1.00 60.69 314 GLY A CA 1
ATOM 2467 C C . GLY A 1 314 ? -8.993 -9.681 10.153 1.00 60.69 314 GLY A C 1
ATOM 2468 O O . GLY A 1 314 ? -8.853 -9.946 11.347 1.00 60.69 314 GLY A O 1
ATOM 2469 N N . MET A 1 315 ? -10.124 -9.895 9.491 1.00 54.09 315 MET A N 1
ATOM 2470 C CA . MET A 1 315 ? -11.167 -10.818 9.924 1.00 54.09 315 MET A CA 1
ATOM 2471 C C . MET A 1 315 ? -10.611 -12.222 9.641 1.00 54.09 315 MET A C 1
ATOM 2473 O O . MET A 1 315 ? -9.957 -12.409 8.616 1.00 54.09 315 MET A O 1
ATOM 2477 N N . ALA A 1 316 ? -10.677 -13.116 10.626 1.00 48.47 316 ALA A N 1
ATOM 2478 C CA . ALA A 1 316 ? -9.756 -14.236 10.815 1.00 48.47 316 ALA A CA 1
ATOM 2479 C C . ALA A 1 316 ? -9.372 -15.042 9.555 1.00 48.47 316 ALA A C 1
ATOM 2481 O O . ALA A 1 316 ? -10.161 -15.264 8.645 1.00 48.47 316 ALA A O 1
ATOM 2482 N N . ASN A 1 317 ? -8.128 -15.531 9.527 1.00 51.22 317 ASN A N 1
ATOM 2483 C CA . ASN A 1 317 ? -7.642 -16.429 8.483 1.00 51.22 317 ASN A CA 1
ATOM 2484 C C . ASN A 1 317 ? -8.294 -17.809 8.687 1.00 51.22 317 ASN A C 1
ATOM 2486 O O . ASN A 1 317 ? -7.770 -18.621 9.452 1.00 51.22 317 ASN A O 1
ATOM 2490 N N . HIS A 1 318 ? -9.456 -18.038 8.065 1.00 49.88 318 HIS A N 1
ATOM 2491 C CA . HIS A 1 318 ? -10.354 -19.163 8.367 1.00 49.88 318 HIS A CA 1
ATOM 2492 C C . HIS A 1 318 ? -9.643 -20.514 8.410 1.00 49.88 318 HIS A C 1
ATOM 2494 O O . HIS A 1 318 ? -9.854 -21.270 9.348 1.00 49.88 318 HIS A O 1
ATOM 2500 N N . ASN A 1 319 ? -8.708 -20.779 7.492 1.00 47.31 319 ASN A N 1
ATOM 2501 C CA . ASN A 1 319 ? -7.961 -22.043 7.459 1.00 47.31 319 ASN A CA 1
ATOM 2502 C C . ASN A 1 319 ? -7.192 -22.314 8.763 1.00 47.31 319 ASN A C 1
ATOM 2504 O O . ASN A 1 319 ? -7.200 -23.432 9.263 1.00 47.31 319 ASN A O 1
ATOM 2508 N N . LYS A 1 320 ? -6.594 -21.283 9.375 1.00 50.41 320 LYS A N 1
ATOM 2509 C CA . LYS A 1 320 ? -5.834 -21.427 10.626 1.00 50.41 320 LYS A CA 1
ATOM 2510 C C . LYS A 1 320 ? -6.746 -21.560 11.851 1.00 50.41 320 LYS A C 1
ATOM 2512 O O . LYS A 1 320 ? -6.338 -22.152 12.845 1.00 50.41 320 LYS A O 1
ATOM 2517 N N . VAL A 1 321 ? -7.961 -21.006 11.803 1.00 51.16 321 VAL A N 1
ATOM 2518 C CA . VAL A 1 321 ? -8.967 -21.145 12.875 1.00 51.16 321 VAL A CA 1
ATOM 2519 C C . VAL A 1 321 ? -9.650 -22.510 12.810 1.00 51.16 321 VAL A C 1
ATOM 2521 O O . VAL A 1 321 ? -9.778 -23.165 13.843 1.00 51.16 321 VAL A O 1
ATOM 2524 N N . ILE A 1 322 ? -9.996 -22.970 11.605 1.00 53.25 322 ILE A N 1
ATOM 2525 C CA . ILE A 1 322 ? -10.538 -24.308 11.337 1.00 53.25 322 ILE A CA 1
ATOM 2526 C C . ILE A 1 322 ? -9.563 -25.377 11.846 1.00 53.25 322 ILE A C 1
ATOM 2528 O O . ILE A 1 322 ? -9.962 -26.234 12.630 1.00 53.25 322 ILE A O 1
ATOM 2532 N N . GLU A 1 323 ? -8.276 -25.283 11.489 1.00 55.34 323 GLU A N 1
ATOM 2533 C CA . GLU A 1 323 ? -7.245 -26.234 11.932 1.00 55.34 323 GLU A CA 1
ATOM 2534 C C . GLU A 1 323 ? -6.979 -26.179 13.444 1.00 55.34 323 GLU A C 1
ATOM 2536 O O . GLU A 1 323 ? -6.815 -27.217 14.080 1.00 55.34 323 GLU A O 1
ATOM 2541 N N . LYS A 1 324 ? -6.936 -24.981 14.044 1.00 56.25 324 LYS A N 1
ATOM 2542 C CA . LYS A 1 324 ? -6.590 -24.820 15.466 1.00 56.25 324 LYS A CA 1
ATOM 2543 C C . LYS A 1 324 ? -7.721 -25.229 16.412 1.00 56.25 324 LYS A C 1
ATOM 2545 O O . LYS A 1 324 ? -7.442 -25.758 17.485 1.00 56.25 324 LYS A O 1
ATOM 2550 N N . ASN A 1 325 ? -8.971 -24.961 16.038 1.00 59.06 325 ASN A N 1
ATOM 2551 C CA . ASN A 1 325 ? -10.131 -25.158 16.911 1.00 59.06 325 ASN A CA 1
ATOM 2552 C C . ASN A 1 325 ? -11.022 -26.334 16.472 1.00 59.06 325 ASN A C 1
ATOM 2554 O O . ASN A 1 325 ? -12.030 -26.601 17.120 1.00 59.06 325 ASN A O 1
ATOM 2558 N N . ASN A 1 326 ? -10.656 -27.037 15.394 1.00 71.62 326 ASN A N 1
ATOM 2559 C CA . ASN A 1 326 ? -11.397 -28.168 14.827 1.00 71.62 326 ASN A CA 1
ATOM 2560 C C . ASN A 1 326 ? -12.873 -27.833 14.512 1.00 71.62 326 ASN A C 1
ATOM 2562 O O . ASN A 1 326 ? -13.774 -28.654 14.689 1.00 71.62 326 ASN A O 1
ATOM 2566 N N . ILE A 1 327 ? -13.126 -26.594 14.075 1.00 76.62 327 ILE A N 1
ATOM 2567 C CA . ILE A 1 327 ? -14.469 -26.078 13.782 1.00 76.62 327 ILE A CA 1
ATOM 2568 C C . ILE A 1 327 ? -14.774 -26.323 12.306 1.00 76.62 327 ILE A C 1
ATOM 2570 O O . ILE A 1 327 ? -14.106 -25.777 11.429 1.00 76.62 327 ILE A O 1
ATOM 2574 N N . SER A 1 328 ? -15.807 -27.117 12.024 1.00 78.62 328 SER A N 1
ATOM 2575 C CA . SER A 1 328 ? -16.272 -27.346 10.651 1.00 78.62 328 SER A CA 1
ATOM 2576 C C . SER A 1 328 ? -17.155 -26.188 10.164 1.00 78.62 328 SER A C 1
ATOM 2578 O O . SER A 1 328 ? -18.038 -25.759 10.911 1.00 78.62 328 SER A O 1
ATOM 2580 N N . PRO A 1 329 ? -16.975 -25.688 8.926 1.00 80.19 329 PRO A N 1
ATOM 2581 C CA . PRO A 1 329 ? -17.861 -24.675 8.359 1.00 80.19 329 PRO A CA 1
ATOM 2582 C C . PRO A 1 329 ? -19.298 -25.177 8.226 1.00 80.19 329 PRO A C 1
ATOM 2584 O O . PRO A 1 329 ? -19.539 -26.279 7.732 1.00 80.19 329 PRO A O 1
ATOM 2587 N N . VAL A 1 330 ? -20.260 -24.343 8.620 1.00 86.56 330 VAL A N 1
ATOM 2588 C CA . VAL A 1 330 ? -21.683 -24.614 8.387 1.00 86.56 330 VAL A CA 1
ATOM 2589 C C . VAL A 1 330 ? -21.958 -24.537 6.886 1.00 86.56 330 VAL A C 1
ATOM 2591 O O . VAL A 1 330 ? -21.600 -23.556 6.233 1.00 86.56 330 VAL A O 1
ATOM 2594 N N . ALA A 1 331 ? -22.595 -25.566 6.329 1.00 83.00 331 ALA A N 1
ATOM 2595 C CA . ALA A 1 331 ? -22.938 -25.597 4.914 1.00 83.00 331 ALA A CA 1
ATOM 2596 C C . ALA A 1 331 ? -23.979 -24.519 4.571 1.00 83.00 331 ALA A C 1
ATOM 2598 O O . ALA A 1 331 ? -25.029 -24.444 5.206 1.00 83.00 331 ALA A O 1
ATOM 2599 N N . GLY A 1 332 ? -23.697 -23.717 3.544 1.00 83.62 332 GLY A N 1
ATOM 2600 C CA . GLY A 1 332 ? -24.595 -22.672 3.054 1.00 83.62 332 GLY A CA 1
ATOM 2601 C C . GLY A 1 332 ? -23.882 -21.344 2.819 1.00 83.62 332 GLY A C 1
ATOM 2602 O O . GLY A 1 332 ? -22.685 -21.222 3.059 1.00 83.62 332 GLY A O 1
ATOM 2603 N N . ASN A 1 333 ? -24.637 -20.359 2.337 1.00 85.19 333 ASN A N 1
ATOM 2604 C CA . ASN A 1 333 ? -24.223 -18.963 2.272 1.00 85.19 333 ASN A CA 1
ATOM 2605 C C . ASN A 1 333 ? -25.244 -18.155 3.059 1.00 85.19 333 ASN A C 1
ATOM 2607 O O . ASN A 1 333 ? -26.428 -18.197 2.739 1.00 85.19 333 ASN A O 1
ATOM 2611 N N . PHE A 1 334 ? -24.777 -17.446 4.075 1.00 90.75 334 PHE A N 1
ATOM 2612 C CA . PHE A 1 334 ? -25.612 -16.711 5.010 1.00 90.75 334 PHE A CA 1
ATOM 2613 C C . PHE A 1 334 ? -25.323 -15.224 4.903 1.00 90.75 334 PHE A C 1
ATOM 2615 O O . PHE A 1 334 ? -24.178 -14.815 4.707 1.00 90.75 334 PHE A O 1
ATOM 2622 N N . THR A 1 335 ? -26.345 -14.409 5.103 1.00 90.12 335 THR A N 1
ATOM 2623 C CA . THR A 1 335 ? -26.245 -12.959 5.066 1.00 90.12 335 THR A CA 1
ATOM 2624 C C . THR A 1 335 ? -26.871 -12.362 6.310 1.00 90.12 335 THR A C 1
ATOM 2626 O O . THR A 1 335 ? -28.047 -12.586 6.594 1.00 90.12 335 THR A O 1
ATOM 2629 N N . ILE A 1 336 ? -26.095 -11.569 7.046 1.00 95.06 336 ILE A N 1
ATOM 2630 C CA . ILE A 1 336 ? -26.565 -10.888 8.249 1.00 95.06 336 ILE A CA 1
ATOM 2631 C C . ILE A 1 336 ? -26.577 -9.370 8.048 1.00 95.06 336 ILE A C 1
ATOM 2633 O O . ILE A 1 336 ? -25.570 -8.753 7.698 1.00 95.06 336 ILE A O 1
ATOM 2637 N N . GLY A 1 337 ? -27.744 -8.769 8.257 1.00 93.94 337 GLY A N 1
ATOM 2638 C CA . GLY A 1 337 ? -27.949 -7.330 8.276 1.00 93.94 337 GLY A CA 1
ATOM 2639 C C . GLY A 1 337 ? -27.412 -6.731 9.568 1.00 93.94 337 GLY A C 1
ATOM 2640 O O . GLY A 1 337 ? -27.837 -7.149 10.639 1.00 93.94 337 GLY A O 1
ATOM 2641 N N . VAL A 1 338 ? -26.519 -5.747 9.500 1.00 92.81 338 VAL A N 1
ATOM 2642 C CA . VAL A 1 338 ? -25.991 -5.043 10.680 1.00 92.81 338 VAL A CA 1
ATOM 2643 C C . VAL A 1 338 ? -26.059 -3.529 10.476 1.00 92.81 338 VAL A C 1
ATOM 2645 O O . VAL A 1 338 ? -25.804 -3.054 9.368 1.00 92.81 338 VAL A O 1
ATOM 2648 N N . PRO A 1 339 ? -26.395 -2.734 11.505 1.00 88.62 339 PRO A N 1
ATOM 2649 C CA . PRO A 1 339 ? -26.466 -1.297 11.333 1.00 88.62 339 PRO A CA 1
ATOM 2650 C C . PRO A 1 339 ? -25.055 -0.730 11.126 1.00 88.62 339 PRO A C 1
ATOM 2652 O O . PRO A 1 339 ? -24.101 -1.168 11.770 1.00 88.62 339 PRO A O 1
ATOM 2655 N N . ALA A 1 340 ? -24.899 0.248 10.235 1.00 78.69 340 ALA A N 1
ATOM 2656 C CA . ALA A 1 340 ? -23.602 0.847 9.908 1.00 78.69 340 ALA A CA 1
ATOM 2657 C C . ALA A 1 340 ? -22.928 1.504 11.130 1.00 78.69 340 ALA A C 1
ATOM 2659 O O . ALA A 1 340 ? -21.707 1.515 11.241 1.00 78.69 340 ALA A O 1
ATOM 2660 N N . ASN A 1 341 ? -23.728 1.978 12.088 1.00 76.06 341 ASN A N 1
ATOM 2661 C CA . ASN A 1 341 ? -23.282 2.558 13.356 1.00 76.06 341 ASN A CA 1
ATOM 2662 C C . ASN A 1 341 ? -23.140 1.523 14.497 1.00 76.06 341 ASN A C 1
ATOM 2664 O O . ASN A 1 341 ? -23.118 1.901 15.672 1.00 76.06 341 ASN A O 1
ATOM 2668 N N . LEU A 1 342 ? -23.095 0.217 14.196 1.00 78.81 342 LEU A N 1
ATOM 2669 C CA . LEU A 1 342 ? -22.928 -0.809 15.223 1.00 78.81 342 LEU A CA 1
ATOM 2670 C C . LEU A 1 342 ? -21.553 -0.655 15.903 1.00 78.81 342 LEU A C 1
ATOM 2672 O O . LEU A 1 342 ? -20.534 -0.648 15.210 1.00 78.81 342 LEU A O 1
ATOM 2676 N N . PRO A 1 343 ? -21.475 -0.592 17.248 1.00 73.06 343 PRO A N 1
ATOM 2677 C CA . PRO A 1 343 ? -20.197 -0.450 17.936 1.00 73.06 343 PRO A CA 1
ATOM 2678 C C . PRO A 1 343 ? -19.224 -1.577 17.574 1.00 73.06 343 PRO A C 1
ATOM 2680 O O . PRO A 1 343 ? -19.553 -2.758 17.718 1.00 73.06 343 PRO A O 1
ATOM 2683 N N . ALA A 1 344 ? -18.002 -1.223 17.168 1.00 62.28 344 ALA A N 1
ATOM 2684 C CA . ALA A 1 344 ? -16.993 -2.187 16.725 1.00 62.28 344 ALA A CA 1
ATOM 2685 C C . ALA A 1 344 ? -16.718 -3.332 17.729 1.00 62.28 344 ALA A C 1
ATOM 2687 O O . ALA A 1 344 ? -16.621 -4.478 17.285 1.00 62.28 344 ALA A O 1
ATOM 2688 N N . PRO A 1 345 ? -16.663 -3.106 19.065 1.00 62.12 345 PRO A N 1
ATOM 2689 C CA . PRO A 1 345 ? -16.502 -4.203 20.025 1.00 62.12 345 PRO A CA 1
ATOM 2690 C C . PRO A 1 345 ? -17.651 -5.218 19.988 1.00 62.12 345 PRO A C 1
ATOM 2692 O O . PRO A 1 345 ? -17.427 -6.420 20.143 1.00 62.12 345 PRO A O 1
ATOM 2695 N N . LEU A 1 346 ? -18.880 -4.748 19.755 1.00 72.50 346 LEU A N 1
ATOM 2696 C CA . LEU A 1 346 ? -20.062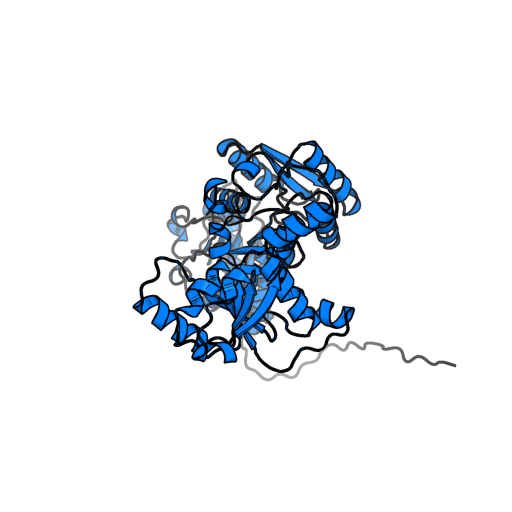 -5.600 19.674 1.00 72.50 346 LEU A CA 1
ATOM 2697 C C . LEU A 1 346 ? -20.079 -6.392 18.364 1.00 72.50 346 LEU A C 1
ATOM 2699 O O . LEU A 1 346 ? -20.300 -7.600 18.397 1.00 72.50 346 LEU A O 1
ATOM 2703 N N . LEU A 1 347 ? -19.774 -5.743 17.234 1.00 78.44 347 LEU A N 1
ATOM 2704 C CA . LEU A 1 347 ? -19.636 -6.421 15.942 1.00 78.44 347 LEU A CA 1
ATOM 2705 C C . LEU A 1 347 ? -18.546 -7.501 15.997 1.00 78.44 347 LEU A C 1
ATOM 2707 O O . LEU A 1 347 ? -18.769 -8.628 15.565 1.00 78.44 347 LEU A O 1
ATOM 2711 N N . LYS A 1 348 ? -17.391 -7.188 16.596 1.00 66.38 348 LYS A N 1
ATOM 2712 C CA . LYS A 1 348 ? -16.300 -8.149 16.806 1.00 66.38 348 LYS A CA 1
ATOM 2713 C C . LYS A 1 348 ? -16.749 -9.343 17.646 1.00 66.38 348 LYS A C 1
ATOM 2715 O O . LYS A 1 348 ? -16.478 -10.476 17.269 1.00 66.38 348 LYS A O 1
ATOM 2720 N N . SER A 1 349 ? -17.436 -9.092 18.761 1.00 69.88 349 SER A N 1
ATOM 2721 C CA . SER A 1 349 ? -17.908 -10.155 19.658 1.00 69.88 349 SER A CA 1
ATOM 2722 C C . SER A 1 349 ? -18.929 -11.064 18.972 1.00 69.88 349 SER A C 1
ATOM 2724 O O . SER A 1 349 ? -18.852 -12.281 19.111 1.00 69.88 349 SER A O 1
ATOM 2726 N N . LEU A 1 350 ? -19.845 -10.485 18.186 1.00 84.62 350 LEU A N 1
ATOM 2727 C CA . LEU A 1 350 ? -20.796 -11.236 17.368 1.00 84.62 350 LEU A CA 1
ATOM 2728 C C . LEU A 1 350 ? -20.073 -12.126 16.354 1.00 84.62 350 LEU A C 1
ATOM 2730 O O . LEU A 1 350 ? -20.341 -13.320 16.285 1.00 84.62 350 LEU A O 1
ATOM 2734 N N . LEU A 1 351 ? -19.155 -11.551 15.579 1.00 83.50 351 LEU A N 1
ATOM 2735 C CA . LEU A 1 351 ? -18.439 -12.276 14.534 1.00 83.50 351 LEU A CA 1
ATOM 2736 C C . LEU A 1 351 ? -17.534 -13.368 15.100 1.00 83.50 351 LEU A C 1
ATOM 2738 O O . LEU A 1 351 ? -17.489 -14.448 14.528 1.00 83.50 351 LEU A O 1
ATOM 2742 N N . GLN A 1 352 ? -16.883 -13.125 16.240 1.00 75.12 352 GLN A N 1
ATOM 2743 C CA . GLN A 1 352 ? -16.118 -14.156 16.938 1.00 75.12 352 GLN A CA 1
ATOM 2744 C C . GLN A 1 352 ? -17.027 -15.308 17.378 1.00 75.12 352 GLN A C 1
ATOM 2746 O O . GLN A 1 352 ? -16.721 -16.465 17.126 1.00 75.12 352 GLN A O 1
ATOM 2751 N N . ALA A 1 353 ? -18.180 -15.003 17.978 1.00 82.25 353 ALA A N 1
ATOM 2752 C CA . ALA A 1 353 ? -19.121 -16.030 18.414 1.00 82.25 353 ALA A CA 1
ATOM 2753 C C . ALA A 1 353 ? -19.725 -16.827 17.241 1.00 82.25 353 ALA A C 1
ATOM 2755 O O . ALA A 1 353 ? -20.044 -18.008 17.397 1.00 82.25 353 ALA A O 1
ATOM 2756 N N . LEU A 1 354 ? -19.912 -16.186 16.086 1.00 88.69 354 LEU A N 1
ATOM 2757 C CA . LEU A 1 354 ? -20.338 -16.828 14.842 1.00 88.69 354 LEU A CA 1
ATOM 2758 C C . LEU A 1 354 ? -19.234 -17.727 14.276 1.00 88.69 354 LEU A C 1
ATOM 2760 O O . LEU A 1 354 ? -19.503 -18.874 13.915 1.00 88.69 354 LEU A O 1
ATOM 2764 N N . GLU A 1 355 ? -17.995 -17.249 14.286 1.00 82.00 355 GLU A N 1
ATOM 2765 C CA . GLU A 1 355 ? -16.822 -18.012 13.868 1.00 82.00 355 GLU A CA 1
ATOM 2766 C C . GLU A 1 355 ? -16.617 -19.260 14.736 1.00 82.00 355 GLU A C 1
ATOM 2768 O O . GLU A 1 355 ? -16.447 -20.355 14.199 1.00 82.00 355 GLU A O 1
ATOM 2773 N N . ASP A 1 356 ? -16.771 -19.138 16.057 1.00 81.38 356 ASP A N 1
ATOM 2774 C CA . ASP A 1 356 ? -16.709 -20.256 17.011 1.00 81.38 356 ASP A CA 1
ATOM 2775 C C . ASP A 1 356 ? -17.783 -21.337 16.744 1.00 81.38 356 ASP A C 1
ATOM 2777 O O . ASP A 1 356 ? -17.717 -22.443 17.279 1.00 81.38 356 ASP A O 1
ATOM 2781 N N . ARG A 1 357 ? -18.788 -21.021 15.916 1.00 88.12 357 ARG A N 1
ATOM 2782 C CA . ARG A 1 357 ? -19.896 -21.902 15.510 1.00 88.12 357 ARG A CA 1
ATOM 2783 C C . ARG A 1 357 ? -19.841 -22.305 14.034 1.00 88.12 357 ARG A C 1
ATOM 2785 O O . ARG A 1 357 ? -20.793 -22.902 13.541 1.00 88.12 357 ARG A O 1
ATOM 2792 N N . GLY A 1 358 ? -18.757 -21.984 13.330 1.00 81.94 358 GLY A N 1
ATOM 2793 C CA . GLY A 1 358 ? -18.554 -22.369 11.934 1.00 81.94 358 GLY A CA 1
ATOM 2794 C C . GLY A 1 358 ? -19.149 -21.407 10.902 1.00 81.94 358 GLY A C 1
ATOM 2795 O O . GLY A 1 358 ? -19.280 -21.780 9.733 1.00 81.94 358 GLY A O 1
ATOM 2796 N N . TYR A 1 359 ? -19.508 -20.183 11.299 1.00 85.88 359 TYR A N 1
ATOM 2797 C CA . TYR A 1 359 ? -19.920 -19.108 10.392 1.00 85.88 359 TYR A CA 1
ATOM 2798 C C . TYR A 1 359 ? -18.767 -18.124 10.200 1.00 85.88 359 TYR A C 1
ATOM 2800 O O . TYR A 1 359 ? -18.410 -17.353 11.086 1.00 85.88 359 TYR A O 1
ATOM 2808 N N . PHE A 1 360 ? -18.194 -18.137 9.010 1.00 77.19 360 PHE A N 1
ATOM 2809 C CA . PHE A 1 360 ? -16.966 -17.453 8.659 1.00 77.19 360 PHE A CA 1
ATOM 2810 C C . PHE A 1 360 ? -17.244 -16.391 7.598 1.00 77.19 360 PHE A C 1
ATOM 2812 O O . PHE A 1 360 ? -17.729 -16.686 6.499 1.00 77.19 360 PHE A O 1
ATOM 2819 N N . LEU A 1 361 ? -16.931 -15.139 7.928 1.00 74.00 361 LEU A N 1
ATOM 2820 C CA . LEU A 1 361 ? -17.117 -14.023 7.009 1.00 74.00 361 LEU A CA 1
ATOM 2821 C C . LEU A 1 361 ? -16.317 -14.225 5.720 1.00 74.00 361 LEU A C 1
ATOM 2823 O O . LEU A 1 361 ? -15.225 -14.756 5.756 1.00 74.00 361 LEU A O 1
ATOM 2827 N N . GLU A 1 362 ? -16.840 -13.810 4.574 1.00 66.44 362 GLU A N 1
ATOM 2828 C CA . GLU A 1 362 ? -16.212 -13.988 3.259 1.00 66.44 362 GLU A CA 1
ATOM 2829 C C . GLU A 1 362 ? -16.044 -15.442 2.777 1.00 66.44 362 GLU A C 1
ATOM 2831 O O . GLU A 1 362 ? -15.812 -15.657 1.585 1.00 66.44 362 GLU A O 1
ATOM 2836 N N . MET A 1 363 ? -16.294 -16.441 3.628 1.00 72.81 363 MET A N 1
ATOM 2837 C CA . MET A 1 363 ? -16.424 -17.841 3.228 1.00 72.81 363 MET A CA 1
ATOM 2838 C C . MET A 1 363 ? -17.898 -18.224 3.067 1.00 72.81 363 MET A C 1
ATOM 2840 O O . MET A 1 363 ? -18.393 -18.222 1.945 1.00 72.81 363 MET A O 1
ATOM 2844 N N . ASN A 1 364 ? -18.607 -18.476 4.168 1.00 73.38 364 ASN A N 1
ATOM 2845 C CA . ASN A 1 364 ? -20.021 -18.870 4.188 1.00 73.38 364 ASN A CA 1
ATOM 2846 C C . ASN A 1 364 ? -20.937 -17.812 4.829 1.00 73.38 364 ASN A C 1
ATOM 2848 O O . ASN A 1 364 ? -22.146 -18.000 4.855 1.00 73.38 364 ASN A O 1
ATOM 2852 N N . LEU A 1 365 ? -20.399 -16.694 5.324 1.00 85.19 365 LEU A N 1
ATOM 2853 C CA . LEU A 1 365 ? -21.161 -15.571 5.880 1.00 85.19 365 LEU A CA 1
ATOM 2854 C C . LEU A 1 365 ? -20.834 -14.268 5.128 1.00 85.19 365 LEU A C 1
ATOM 2856 O O . LEU A 1 365 ? -19.689 -14.034 4.738 1.00 85.19 365 LEU A O 1
ATOM 2860 N N . ARG A 1 366 ? -21.827 -13.400 4.931 1.00 83.44 366 ARG A N 1
ATOM 2861 C CA . ARG A 1 366 ? -21.705 -12.045 4.370 1.00 83.44 366 ARG A CA 1
ATOM 2862 C C . ARG A 1 366 ? -22.430 -11.031 5.251 1.00 83.44 366 ARG A C 1
ATOM 2864 O O . ARG A 1 366 ? -23.436 -11.356 5.879 1.00 83.44 366 ARG A O 1
ATOM 2871 N N . LEU A 1 367 ? -21.921 -9.800 5.296 1.00 83.12 367 LEU A N 1
ATOM 2872 C CA . LEU A 1 367 ? -22.573 -8.684 5.985 1.00 83.12 367 LEU A CA 1
ATOM 2873 C C . LEU A 1 367 ? -23.331 -7.809 4.990 1.00 83.12 367 LEU A C 1
ATOM 2875 O O . LEU A 1 367 ? -22.811 -7.469 3.928 1.00 83.12 367 LEU A O 1
ATOM 2879 N N . VAL A 1 368 ? -24.532 -7.387 5.375 1.00 87.00 368 VAL A N 1
ATOM 2880 C CA . VAL A 1 368 ? -25.272 -6.306 4.719 1.00 87.00 368 VAL A CA 1
ATOM 2881 C C . VAL A 1 368 ? -25.370 -5.159 5.707 1.00 87.00 368 VAL A C 1
ATOM 2883 O O . VAL A 1 368 ? -26.061 -5.247 6.719 1.00 87.00 368 VAL A O 1
ATOM 2886 N N . HIS A 1 369 ? -24.659 -4.074 5.429 1.00 85.19 369 HIS A N 1
ATOM 2887 C CA . HIS A 1 369 ? -24.755 -2.878 6.254 1.00 85.19 369 HIS A CA 1
ATOM 2888 C C . HIS A 1 369 ? -26.024 -2.102 5.913 1.00 85.19 369 HIS A C 1
ATOM 2890 O O . HIS A 1 369 ? -26.359 -1.946 4.738 1.00 85.19 369 HIS A O 1
ATOM 2896 N N . TYR A 1 370 ? -26.720 -1.611 6.937 1.00 87.50 370 TYR A N 1
ATOM 2897 C CA . TYR A 1 370 ? -27.877 -0.743 6.759 1.00 87.50 370 TYR A CA 1
ATOM 2898 C C . TYR A 1 370 ? -27.796 0.514 7.617 1.00 87.50 370 TYR A C 1
ATOM 2900 O O . TYR A 1 370 ? -27.244 0.512 8.716 1.00 87.50 370 TYR A O 1
ATOM 2908 N N . GLU A 1 371 ? -28.387 1.591 7.123 1.00 85.88 371 GLU A N 1
ATOM 2909 C CA . GLU A 1 371 ? -28.465 2.862 7.831 1.00 85.88 371 GLU A CA 1
ATOM 2910 C C . GLU A 1 371 ? -29.897 3.113 8.282 1.00 85.88 371 GLU A C 1
ATOM 2912 O O . GLU A 1 371 ? -30.850 2.918 7.527 1.00 85.88 371 GLU A O 1
ATOM 2917 N N . ILE A 1 372 ? -30.051 3.531 9.535 1.00 83.62 372 ILE A N 1
ATOM 2918 C CA . ILE A 1 372 ? -31.340 3.918 10.093 1.00 83.62 372 ILE A CA 1
ATOM 2919 C C . ILE A 1 372 ? -31.125 5.052 11.094 1.00 83.62 372 ILE A C 1
ATOM 2921 O O . ILE A 1 372 ? -30.254 4.980 11.960 1.00 83.62 372 ILE A O 1
ATOM 2925 N N . SER A 1 373 ? -31.902 6.122 10.955 1.00 81.94 373 SER A N 1
ATOM 2926 C CA . SER A 1 373 ? -31.803 7.321 11.791 1.00 81.94 373 SER A CA 1
ATOM 2927 C C . SER A 1 373 ? -33.181 7.756 12.286 1.00 81.94 373 SER A C 1
ATOM 2929 O O . SER A 1 373 ? -34.211 7.325 11.762 1.00 81.94 373 SER A O 1
ATOM 2931 N N . LYS A 1 374 ? -33.218 8.628 13.301 1.00 79.75 374 LYS A N 1
ATOM 2932 C CA . LYS A 1 374 ? -34.479 9.207 13.795 1.00 79.75 374 LYS A CA 1
ATOM 2933 C C . LYS A 1 374 ? -35.178 10.070 12.734 1.00 79.75 374 LYS A C 1
ATOM 2935 O O . LYS A 1 374 ? -36.403 10.110 12.726 1.00 79.75 374 LYS A O 1
ATOM 2940 N N . ASP A 1 375 ? -34.411 10.666 11.821 1.00 81.38 375 ASP A N 1
ATOM 2941 C CA . ASP A 1 375 ? -34.898 11.562 10.760 1.00 81.38 375 ASP A CA 1
ATOM 2942 C C . ASP A 1 375 ? -35.341 10.820 9.487 1.00 81.38 375 ASP A C 1
ATOM 2944 O O . ASP A 1 375 ? -35.701 11.434 8.483 1.00 81.38 375 ASP A O 1
ATOM 2948 N N . SER A 1 376 ? -35.309 9.484 9.499 1.00 81.00 376 SER A N 1
ATOM 2949 C CA . SER A 1 376 ? -35.709 8.669 8.352 1.00 81.00 376 SER A CA 1
ATOM 2950 C C . SER A 1 376 ? -37.211 8.810 8.069 1.00 81.00 376 SER A C 1
ATOM 2952 O O . SER A 1 376 ? -38.056 8.474 8.899 1.00 81.00 376 SER A O 1
ATOM 2954 N N . SER A 1 377 ? -37.554 9.265 6.862 1.00 86.75 377 SER A N 1
ATOM 2955 C CA . SER A 1 377 ? -38.938 9.384 6.391 1.00 86.75 377 SER A CA 1
ATOM 2956 C C . SER A 1 377 ? -39.635 8.021 6.276 1.00 86.75 377 SER A C 1
ATOM 2958 O O . SER A 1 377 ? -39.001 6.982 6.080 1.00 86.75 377 SER A O 1
ATOM 2960 N N . ALA A 1 378 ? -40.971 8.015 6.304 1.00 85.19 378 ALA A N 1
ATOM 2961 C CA . ALA A 1 378 ? -41.765 6.791 6.153 1.00 85.19 378 ALA A CA 1
ATOM 2962 C C . ALA A 1 378 ? -41.452 6.017 4.853 1.00 85.19 378 ALA A C 1
ATOM 2964 O O . ALA A 1 378 ? -41.446 4.785 4.845 1.00 85.19 378 ALA A O 1
ATOM 2965 N N . ALA A 1 379 ? -41.142 6.726 3.760 1.00 86.25 379 ALA A N 1
ATOM 2966 C CA . ALA A 1 379 ? -40.749 6.115 2.492 1.00 86.25 379 ALA A CA 1
ATOM 2967 C C . ALA A 1 379 ? -39.372 5.429 2.576 1.00 86.25 379 ALA A C 1
ATOM 2969 O O . ALA A 1 379 ? -39.217 4.308 2.087 1.00 86.25 379 ALA A O 1
ATOM 2970 N N . GLN A 1 380 ? -38.396 6.064 3.238 1.00 87.50 380 GLN A N 1
ATOM 2971 C CA . GLN A 1 380 ? -37.069 5.483 3.478 1.00 87.50 380 GLN A CA 1
ATOM 2972 C C . GLN A 1 380 ? -37.161 4.234 4.355 1.00 87.50 380 GLN A C 1
ATOM 2974 O O . GLN A 1 380 ? -36.583 3.207 4.011 1.00 87.50 380 GLN A O 1
ATOM 2979 N N . LEU A 1 381 ? -37.951 4.285 5.430 1.00 87.75 381 LEU A N 1
ATOM 2980 C CA . LEU A 1 381 ? -38.175 3.140 6.315 1.00 87.75 381 LEU A CA 1
ATOM 2981 C C . LEU A 1 381 ? -38.824 1.961 5.574 1.00 87.75 381 LEU A C 1
ATOM 2983 O O . LEU A 1 381 ? -38.384 0.821 5.716 1.00 87.75 381 LEU A O 1
ATOM 2987 N N . LYS A 1 382 ? -39.825 2.222 4.724 1.00 88.12 382 LYS A N 1
ATOM 2988 C CA . LYS A 1 382 ? -40.466 1.179 3.908 1.00 88.12 382 LYS A CA 1
ATOM 2989 C C . LYS A 1 382 ? -39.479 0.522 2.938 1.00 88.12 382 LYS A C 1
ATOM 2991 O O . LYS A 1 382 ? -39.447 -0.706 2.850 1.00 88.12 382 LYS A O 1
ATOM 2996 N N . LYS A 1 383 ? -38.672 1.325 2.234 1.00 90.69 383 LYS A N 1
ATOM 2997 C CA . LYS A 1 383 ? -37.638 0.836 1.309 1.00 90.69 383 LYS A CA 1
ATOM 2998 C C . LYS A 1 383 ? -36.590 -0.000 2.045 1.00 90.69 383 LYS A C 1
ATOM 3000 O O . LYS A 1 383 ? -36.306 -1.116 1.623 1.00 90.69 383 LYS A O 1
ATOM 3005 N N . LEU A 1 384 ? -36.096 0.498 3.178 1.00 91.75 384 LEU A N 1
ATOM 3006 C CA . LEU A 1 384 ? -35.148 -0.217 4.027 1.00 91.75 384 LEU A CA 1
ATOM 3007 C C . LEU A 1 384 ? -35.696 -1.585 4.452 1.00 91.75 384 LEU A C 1
ATOM 3009 O O . LEU A 1 384 ? -35.002 -2.591 4.343 1.00 91.75 384 LEU A O 1
ATOM 3013 N N . GLY A 1 385 ? -36.961 -1.648 4.879 1.00 91.12 385 GLY A N 1
ATOM 3014 C CA . GLY A 1 385 ? -37.575 -2.914 5.269 1.00 91.12 385 GLY A CA 1
ATOM 3015 C C . GLY A 1 385 ? -37.662 -3.930 4.128 1.00 91.12 385 GLY A C 1
ATOM 3016 O O . GLY A 1 385 ? -37.431 -5.115 4.355 1.00 91.12 385 GLY A O 1
ATOM 3017 N N . GLN A 1 386 ? -37.948 -3.481 2.902 1.00 91.31 386 GLN A N 1
ATOM 3018 C CA . GLN A 1 386 ? -37.952 -4.346 1.714 1.00 91.31 386 GLN A CA 1
ATOM 3019 C C . GLN A 1 386 ? -36.544 -4.830 1.352 1.00 91.31 386 GLN A C 1
ATOM 3021 O O . GLN A 1 386 ? -36.357 -6.010 1.064 1.00 91.31 386 GLN A O 1
ATOM 3026 N N . GLU A 1 387 ? -35.549 -3.942 1.396 1.00 91.81 387 GLU A N 1
ATOM 3027 C CA . GLU A 1 387 ? -34.157 -4.285 1.094 1.00 91.81 387 GLU A CA 1
ATOM 3028 C C . GLU A 1 387 ? -33.584 -5.285 2.093 1.00 91.81 387 GLU A C 1
ATOM 3030 O O . GLU A 1 387 ? -32.989 -6.279 1.680 1.00 91.81 387 GLU A O 1
ATOM 3035 N N . LEU A 1 388 ? -33.800 -5.058 3.390 1.00 92.81 388 LEU A N 1
ATOM 3036 C CA . LEU A 1 388 ? -33.371 -5.984 4.434 1.00 92.81 388 LEU A CA 1
ATOM 3037 C C . LEU A 1 388 ? -34.041 -7.348 4.266 1.00 92.81 388 LEU A C 1
ATOM 3039 O O . LEU A 1 388 ? -33.357 -8.367 4.271 1.00 92.81 388 LEU A O 1
ATOM 3043 N N . SER A 1 389 ? -35.349 -7.364 4.018 1.00 92.06 389 SER A N 1
ATOM 3044 C CA . SER A 1 389 ? -36.108 -8.600 3.798 1.00 92.06 389 SER A CA 1
ATOM 3045 C C . SER A 1 389 ? -35.621 -9.411 2.599 1.00 92.06 389 SER A C 1
ATOM 3047 O O . SER A 1 389 ? -35.660 -10.635 2.626 1.00 92.06 389 SER A O 1
ATOM 3049 N N . ALA A 1 390 ? -35.172 -8.736 1.539 1.00 92.38 390 ALA A N 1
ATOM 3050 C CA . ALA A 1 390 ? -34.706 -9.388 0.320 1.00 92.38 390 ALA A CA 1
ATOM 3051 C C . ALA A 1 390 ? -33.239 -9.838 0.390 1.00 92.38 390 ALA A C 1
ATOM 3053 O O . ALA A 1 390 ? -32.847 -10.746 -0.338 1.00 92.38 390 ALA A O 1
ATOM 3054 N N . LYS A 1 391 ? -32.414 -9.169 1.205 1.00 92.38 391 LYS A N 1
ATOM 3055 C CA . LYS A 1 391 ? -30.953 -9.343 1.200 1.00 92.38 391 LYS A CA 1
ATOM 3056 C C . LYS A 1 391 ? -30.397 -10.007 2.451 1.00 92.38 391 LYS A C 1
ATOM 3058 O O . LYS A 1 391 ? -29.199 -10.255 2.486 1.00 92.38 391 LYS A O 1
ATOM 3063 N N . THR A 1 392 ? -31.201 -10.232 3.488 1.00 93.81 392 THR A N 1
ATOM 3064 C CA . THR A 1 392 ? -30.695 -10.724 4.775 1.00 93.81 392 THR A CA 1
ATOM 3065 C C . THR A 1 392 ? -31.461 -11.946 5.256 1.00 93.81 392 THR A C 1
ATOM 3067 O O . THR A 1 392 ? -32.691 -11.958 5.260 1.00 93.81 392 THR A O 1
ATOM 3070 N N . ASP A 1 393 ? -30.719 -12.950 5.715 1.00 94.44 393 ASP A N 1
ATOM 3071 C CA . ASP A 1 393 ? -31.259 -14.135 6.385 1.00 94.44 393 ASP A CA 1
ATOM 3072 C C . ASP A 1 393 ? -31.532 -13.855 7.869 1.00 94.44 393 ASP A C 1
ATOM 3074 O O . ASP A 1 393 ? -32.389 -14.477 8.490 1.00 94.44 393 ASP A O 1
ATOM 3078 N N . LEU A 1 394 ? -30.797 -12.900 8.445 1.00 94.81 394 LEU A N 1
ATOM 3079 C CA . LEU A 1 394 ? -30.920 -12.445 9.825 1.00 94.81 394 LEU A CA 1
ATOM 3080 C C . LEU A 1 394 ? -30.550 -10.964 9.899 1.00 94.81 394 LEU A C 1
ATOM 3082 O O . LEU A 1 394 ? -29.627 -10.525 9.226 1.00 94.81 394 LEU A O 1
ATOM 3086 N N . ILE A 1 395 ? -31.196 -10.195 10.763 1.00 95.19 395 ILE A N 1
ATOM 3087 C CA . ILE A 1 395 ? -30.800 -8.824 11.091 1.00 95.19 395 ILE A CA 1
ATOM 3088 C C . ILE A 1 395 ? -30.309 -8.820 12.532 1.00 95.19 395 ILE A C 1
ATOM 3090 O O . ILE A 1 395 ? -31.035 -9.233 13.429 1.00 95.19 395 ILE A O 1
ATOM 3094 N N . PHE A 1 396 ? -29.096 -8.342 12.781 1.00 94.94 396 PHE A N 1
ATOM 3095 C CA . PHE A 1 396 ? -28.588 -8.099 14.123 1.00 94.94 396 PHE A CA 1
ATOM 3096 C C . PHE A 1 396 ? -28.593 -6.607 14.438 1.00 94.94 396 PHE A C 1
ATOM 3098 O O . PHE A 1 396 ? -28.046 -5.809 13.683 1.00 94.94 396 PHE A O 1
ATOM 3105 N N . THR A 1 397 ? -29.173 -6.222 15.573 1.00 91.44 397 THR A N 1
ATOM 3106 C CA . THR A 1 397 ? -29.328 -4.814 15.961 1.00 91.44 397 THR A CA 1
ATOM 3107 C C . THR A 1 397 ? -29.058 -4.575 17.450 1.00 91.44 397 THR A C 1
ATOM 3109 O O . THR A 1 397 ? -28.990 -5.500 18.260 1.00 91.44 397 THR A O 1
ATOM 3112 N N . ASN A 1 398 ? -28.911 -3.309 17.839 1.00 86.06 398 ASN A N 1
ATOM 3113 C CA . ASN A 1 398 ? -28.762 -2.874 19.227 1.00 86.06 398 ASN A CA 1
ATOM 3114 C C . ASN A 1 398 ? -29.872 -1.883 19.624 1.00 86.06 398 ASN A C 1
ATOM 3116 O O . ASN A 1 398 ? -30.573 -1.351 18.767 1.00 86.06 398 ASN A O 1
ATOM 3120 N N . GLY A 1 399 ? -30.017 -1.624 20.927 1.00 80.06 399 GLY A N 1
ATOM 3121 C CA . GLY A 1 399 ? -31.133 -0.863 21.513 1.00 80.06 399 GLY A CA 1
ATOM 3122 C C . GLY A 1 399 ? -31.612 0.370 20.732 1.00 80.06 399 GLY A C 1
ATOM 3123 O O . GLY A 1 399 ? -32.792 0.453 20.407 1.00 80.06 399 GLY A O 1
ATOM 3124 N N . THR A 1 400 ? -30.731 1.305 20.362 1.00 77.81 400 THR A N 1
ATOM 3125 C CA . THR A 1 400 ? -31.148 2.526 19.641 1.00 77.81 400 THR A CA 1
ATOM 3126 C C . THR A 1 400 ? -31.731 2.221 18.258 1.00 77.81 400 THR A C 1
ATOM 3128 O O . THR A 1 400 ? -32.779 2.750 17.892 1.00 77.81 400 THR A O 1
ATOM 3131 N N . ASN A 1 401 ? -31.089 1.328 17.506 1.00 87.25 401 ASN A N 1
ATOM 3132 C CA . ASN A 1 401 ? -31.542 0.927 16.175 1.00 87.25 401 ASN A CA 1
ATOM 3133 C C . ASN A 1 401 ? -32.783 0.021 16.243 1.00 87.25 401 ASN A C 1
ATOM 3135 O O . ASN A 1 401 ? -33.625 0.054 15.347 1.00 87.25 401 ASN A O 1
ATOM 3139 N N . LEU A 1 402 ? -32.935 -0.754 17.323 1.00 87.56 402 LEU A N 1
ATOM 3140 C CA . LEU A 1 402 ? -34.104 -1.593 17.574 1.00 87.56 402 LEU A CA 1
ATOM 3141 C C . LEU A 1 402 ? -35.390 -0.757 17.628 1.00 87.56 402 LEU A C 1
ATOM 3143 O O . LEU A 1 402 ? -36.372 -1.131 16.995 1.00 87.56 402 LEU A O 1
ATOM 3147 N N . ILE A 1 403 ? -35.381 0.388 18.323 1.00 83.88 403 ILE A N 1
ATOM 3148 C CA . ILE A 1 403 ? -36.544 1.294 18.423 1.00 83.88 403 ILE A CA 1
ATOM 3149 C C . ILE A 1 403 ? -37.036 1.718 17.034 1.00 83.88 403 ILE A C 1
ATOM 3151 O O . ILE A 1 403 ? -38.240 1.783 16.787 1.00 83.88 403 ILE A O 1
ATOM 3155 N N . LEU A 1 404 ? -36.105 2.004 16.125 1.00 85.62 404 LEU A N 1
ATOM 3156 C CA . LEU A 1 404 ? -36.421 2.449 14.772 1.00 85.62 404 LEU A CA 1
ATOM 3157 C C . LEU A 1 404 ? -36.893 1.283 13.896 1.00 85.62 404 LEU A C 1
ATOM 3159 O O . LEU A 1 404 ? -37.901 1.416 13.207 1.00 85.62 404 LEU A O 1
ATOM 3163 N N . LEU A 1 405 ? -36.241 0.119 13.984 1.00 87.12 405 LEU A N 1
ATOM 3164 C CA . LEU A 1 405 ? -36.638 -1.081 13.238 1.00 87.12 405 LEU A CA 1
ATOM 3165 C C . LEU A 1 405 ? -38.045 -1.572 13.600 1.00 87.12 405 LEU A C 1
ATOM 3167 O O . LEU A 1 405 ? -38.771 -2.028 12.720 1.00 87.12 405 LEU A O 1
ATOM 3171 N N . LYS A 1 406 ? -38.476 -1.422 14.860 1.00 85.00 406 LYS A N 1
ATOM 3172 C CA . LYS A 1 406 ? -39.853 -1.750 15.279 1.00 85.00 406 LYS A CA 1
ATOM 3173 C C . LYS A 1 406 ? -40.925 -0.983 14.499 1.00 85.00 406 LYS A C 1
ATOM 3175 O O . LYS A 1 406 ? -42.053 -1.457 14.400 1.00 85.00 406 LYS A O 1
ATOM 3180 N N . LYS A 1 407 ? -40.593 0.191 13.947 1.00 83.69 407 LYS A N 1
ATOM 3181 C CA . LYS A 1 407 ? -41.515 1.022 13.155 1.00 83.69 407 LYS A CA 1
ATOM 3182 C C . LYS A 1 407 ? -41.647 0.558 11.702 1.00 83.69 407 LYS A C 1
ATOM 3184 O O . LYS A 1 407 ? -42.393 1.172 10.944 1.00 83.69 407 LYS A O 1
ATOM 3189 N N . ILE A 1 408 ? -40.933 -0.496 11.299 1.00 85.25 408 ILE A N 1
ATOM 3190 C CA . ILE A 1 408 ? -40.883 -0.983 9.918 1.00 85.25 408 ILE A CA 1
ATOM 3191 C C . ILE A 1 408 ? -41.618 -2.330 9.816 1.00 85.25 408 ILE A C 1
ATOM 3193 O O . ILE A 1 408 ? -40.995 -3.388 9.898 1.00 85.25 408 ILE A O 1
ATOM 3197 N N . PRO A 1 409 ? -42.948 -2.336 9.606 1.00 74.06 409 PRO A N 1
ATOM 3198 C CA . PRO A 1 409 ? -43.735 -3.571 9.581 1.00 74.06 409 PRO A CA 1
ATOM 3199 C C . PRO A 1 409 ? -43.440 -4.465 8.366 1.00 74.06 409 PRO A C 1
ATOM 3201 O O . PRO A 1 409 ? -43.887 -5.606 8.327 1.00 74.06 409 PRO A O 1
ATOM 3204 N N . THR A 1 410 ? -42.708 -3.961 7.368 1.00 78.75 410 THR A N 1
ATOM 3205 C CA . THR A 1 410 ? -42.352 -4.695 6.146 1.00 78.75 410 THR A CA 1
ATOM 3206 C C . THR A 1 410 ? -41.152 -5.624 6.307 1.00 78.75 410 THR A C 1
ATOM 3208 O O . THR A 1 410 ? -40.808 -6.296 5.341 1.00 78.75 410 THR A O 1
ATOM 3211 N N . ILE A 1 411 ? -40.500 -5.666 7.475 1.00 84.38 411 ILE A N 1
ATOM 3212 C CA . ILE A 1 411 ? -39.358 -6.558 7.696 1.00 84.38 411 ILE A CA 1
ATOM 3213 C C . ILE A 1 411 ? -39.843 -7.993 7.920 1.00 84.38 411 ILE A C 1
ATOM 3215 O O . ILE A 1 411 ? -40.470 -8.298 8.938 1.00 84.38 411 ILE A O 1
ATOM 3219 N N . SER A 1 412 ? -39.517 -8.883 6.983 1.00 86.12 412 SER A N 1
ATOM 3220 C CA . SER A 1 412 ? -39.788 -10.317 7.102 1.00 86.12 412 SER A CA 1
ATOM 3221 C C . SER A 1 412 ? -38.614 -11.119 7.660 1.00 86.12 412 SER A C 1
ATOM 3223 O O . SER A 1 412 ? -38.855 -12.179 8.233 1.00 86.12 412 SER A O 1
ATOM 3225 N N . SER A 1 413 ? -37.373 -10.642 7.516 1.00 90.31 413 SER A N 1
ATOM 3226 C CA . SER A 1 413 ? -36.197 -11.334 8.059 1.00 90.31 413 SER A CA 1
ATOM 3227 C C . SER A 1 413 ? -36.238 -11.371 9.594 1.00 90.31 413 SER A C 1
ATOM 3229 O O . SER A 1 413 ? -36.632 -10.378 10.216 1.00 90.31 413 SER A O 1
ATOM 3231 N N . PRO A 1 414 ? -35.819 -12.481 10.230 1.00 92.75 414 PRO A N 1
ATOM 3232 C CA . PRO A 1 414 ? -35.644 -12.549 11.675 1.00 92.75 414 PRO A CA 1
ATOM 3233 C C . PRO A 1 414 ? -34.714 -11.442 12.182 1.00 92.75 414 PRO A C 1
ATOM 3235 O O . PRO A 1 414 ? -33.707 -11.125 11.552 1.00 92.75 414 PRO A O 1
ATOM 3238 N N . ILE A 1 415 ? -35.025 -10.875 13.342 1.00 91.69 415 ILE A N 1
ATOM 3239 C CA . ILE A 1 415 ? -34.246 -9.837 14.013 1.00 91.69 415 ILE A CA 1
ATOM 3240 C C . ILE A 1 415 ? -33.723 -10.403 15.333 1.00 91.69 415 ILE A C 1
ATOM 3242 O O . ILE A 1 415 ? -34.498 -10.727 16.232 1.00 91.69 415 ILE A O 1
ATOM 3246 N N . CYS A 1 416 ? -32.402 -10.484 15.458 1.00 92.38 416 CYS A N 1
ATOM 3247 C CA . CYS A 1 416 ? -31.689 -10.721 16.704 1.00 92.38 416 CYS A CA 1
ATOM 3248 C C . CYS A 1 416 ? -31.236 -9.379 17.298 1.00 92.38 416 CYS A C 1
ATOM 3250 O O . CYS A 1 416 ? -30.664 -8.548 16.592 1.00 92.38 416 CYS A O 1
ATOM 3252 N N . PHE A 1 417 ? -31.466 -9.135 18.586 1.00 90.81 417 PHE A N 1
ATOM 3253 C CA . PHE A 1 417 ? -31.082 -7.870 19.212 1.00 90.81 417 PHE A CA 1
ATOM 3254 C C . PHE A 1 417 ? -30.287 -8.034 20.504 1.00 90.81 417 PHE A C 1
ATOM 3256 O O . PHE A 1 417 ? -30.400 -9.030 21.212 1.00 90.81 417 PHE A O 1
ATOM 3263 N N . ILE A 1 418 ? -29.530 -6.993 20.850 1.00 86.19 418 ILE A N 1
ATOM 3264 C CA . ILE A 1 418 ? -29.060 -6.757 22.217 1.00 86.19 418 ILE A CA 1
ATOM 3265 C C . ILE A 1 418 ? -29.608 -5.423 22.728 1.00 86.19 418 ILE A C 1
ATOM 3267 O O . ILE A 1 418 ? -29.387 -4.363 22.134 1.00 86.19 418 ILE A O 1
ATOM 3271 N N . SER A 1 419 ? -30.360 -5.457 23.826 1.00 84.12 419 SER A N 1
ATOM 3272 C CA . SER A 1 419 ? -31.064 -4.272 24.332 1.00 84.12 419 SER A CA 1
ATOM 3273 C C . SER A 1 419 ? -31.305 -4.332 25.843 1.00 84.12 419 SER A C 1
ATOM 3275 O O . SER A 1 419 ? -31.065 -5.363 26.464 1.00 84.12 419 SER A O 1
ATOM 3277 N N . THR A 1 420 ? -31.739 -3.222 26.443 1.00 77.56 420 THR A N 1
ATOM 3278 C CA . THR A 1 420 ? -32.266 -3.196 27.819 1.00 77.56 420 THR A CA 1
ATOM 3279 C C . THR A 1 420 ? -33.752 -3.558 27.825 1.00 77.56 420 THR A C 1
ATOM 3281 O O . THR A 1 420 ? -34.419 -3.449 26.791 1.00 77.56 420 THR A O 1
ATOM 3284 N N . GLN A 1 421 ? -34.268 -3.979 28.984 1.00 72.62 421 GLN A N 1
ATOM 3285 C CA . GLN A 1 421 ? -35.671 -4.371 29.164 1.00 72.62 421 GLN A CA 1
ATOM 3286 C C . GLN A 1 421 ? -36.644 -3.248 28.767 1.00 72.62 421 GLN A C 1
ATOM 3288 O O . GLN A 1 421 ? -37.623 -3.514 28.070 1.00 72.62 421 GLN A O 1
ATOM 3293 N N . GLU A 1 422 ? -36.351 -1.998 29.150 1.00 69.44 422 GLU A N 1
ATOM 3294 C CA . GLU A 1 422 ? -37.221 -0.842 28.874 1.00 69.44 422 GLU A CA 1
ATOM 3295 C C . GLU A 1 422 ? -37.427 -0.627 27.371 1.00 69.44 422 GLU A C 1
ATOM 3297 O O . GLU A 1 422 ? -38.503 -0.268 26.914 1.00 69.44 422 GLU A O 1
ATOM 3302 N N . LEU A 1 423 ? -36.404 -0.914 26.565 1.00 70.94 423 LEU A N 1
ATOM 3303 C CA . LEU A 1 423 ? -36.452 -0.706 25.123 1.00 70.94 423 LEU A CA 1
ATOM 3304 C C . LEU A 1 423 ? -37.144 -1.846 24.368 1.00 70.94 423 LEU A C 1
ATOM 3306 O O . LEU A 1 423 ? -37.187 -1.809 23.139 1.00 70.94 423 LEU A O 1
ATOM 3310 N N . ILE A 1 424 ? -37.670 -2.872 25.046 1.00 71.94 424 ILE A N 1
ATOM 3311 C CA . ILE A 1 424 ? -38.294 -4.056 24.426 1.00 71.94 424 ILE A CA 1
ATOM 3312 C C . ILE A 1 424 ? -39.821 -4.047 24.581 1.00 71.94 424 ILE A C 1
ATOM 3314 O O . ILE A 1 424 ? -40.498 -4.614 23.722 1.00 71.94 424 ILE A O 1
ATOM 3318 N N . THR A 1 425 ? -40.371 -3.353 25.582 1.00 66.12 425 THR A N 1
ATOM 3319 C CA . THR A 1 425 ? -41.804 -3.387 25.952 1.00 66.12 425 THR A CA 1
ATOM 3320 C C . THR A 1 425 ? -42.759 -3.085 24.794 1.00 66.12 425 THR A C 1
ATOM 3322 O O . THR A 1 425 ? -43.826 -3.688 24.718 1.00 66.12 425 THR A O 1
ATOM 3325 N N . ASP A 1 426 ? -42.324 -2.282 23.820 1.00 68.69 426 ASP A N 1
ATOM 3326 C CA . ASP A 1 426 ? -43.172 -1.818 22.714 1.00 68.69 426 ASP A CA 1
ATOM 3327 C C . ASP A 1 426 ? -42.998 -2.596 21.394 1.00 68.69 426 ASP A C 1
ATOM 3329 O O . ASP A 1 426 ? -43.196 -2.037 20.318 1.00 68.69 426 ASP A O 1
ATOM 3333 N N . ILE A 1 427 ? -42.559 -3.865 21.410 1.00 71.62 427 ILE A N 1
ATOM 3334 C CA . ILE A 1 427 ? -42.580 -4.683 20.175 1.00 71.62 427 ILE A CA 1
ATOM 3335 C C . ILE A 1 427 ? -44.037 -5.075 19.859 1.00 71.62 427 ILE A C 1
ATOM 3337 O O . ILE A 1 427 ? -44.640 -5.812 20.652 1.00 71.62 427 ILE A O 1
ATOM 3341 N N . PRO A 1 428 ? -44.601 -4.660 18.702 1.00 69.12 428 PRO A N 1
ATOM 3342 C CA . PRO A 1 428 ? -45.969 -5.005 18.324 1.00 69.12 428 PRO A CA 1
ATOM 3343 C C . PRO A 1 428 ? -46.190 -6.527 18.317 1.00 69.12 428 PRO A C 1
ATOM 3345 O O . PRO A 1 428 ? -45.326 -7.254 17.819 1.00 69.12 428 PRO A O 1
ATOM 3348 N N . PRO A 1 429 ? -47.338 -7.044 18.800 1.00 71.62 429 PRO A N 1
ATOM 3349 C CA . PRO A 1 429 ? -47.613 -8.485 18.822 1.00 71.62 429 PRO A CA 1
ATOM 3350 C C . PRO A 1 429 ? -47.448 -9.170 17.459 1.00 71.62 429 PRO A C 1
ATOM 3352 O O . PRO A 1 429 ? -46.944 -10.288 17.390 1.00 71.62 429 PRO A O 1
ATOM 3355 N N . SER A 1 430 ? -47.796 -8.471 16.375 1.00 65.75 430 SER A N 1
ATOM 3356 C CA . SER A 1 430 ? -47.626 -8.932 14.991 1.00 65.75 430 SER A CA 1
ATOM 3357 C C . SER A 1 430 ? -46.164 -9.170 14.595 1.00 65.75 430 SER A C 1
ATOM 3359 O O . SER A 1 430 ? -45.892 -10.015 13.741 1.00 65.75 430 SER A O 1
ATOM 3361 N N . LEU A 1 431 ? -45.231 -8.454 15.228 1.00 68.50 431 LEU A N 1
ATOM 3362 C CA . LEU A 1 431 ? -43.796 -8.524 14.973 1.00 68.50 431 LEU A CA 1
ATOM 3363 C C . LEU A 1 431 ? -43.059 -9.426 15.964 1.00 68.50 431 LEU A C 1
ATOM 3365 O O . LEU A 1 431 ? -41.998 -9.927 15.615 1.00 68.50 431 LEU A O 1
ATOM 3369 N N . LYS A 1 432 ? -43.614 -9.713 17.153 1.00 73.44 432 LYS A N 1
ATOM 3370 C CA . LYS A 1 432 ? -42.945 -10.522 18.197 1.00 73.44 432 LYS A CA 1
ATOM 3371 C C . LYS A 1 432 ? -42.363 -11.844 17.686 1.00 73.44 432 LYS A C 1
ATOM 3373 O O . LYS A 1 432 ? -41.281 -12.221 18.112 1.00 73.44 432 LYS A O 1
ATOM 3378 N N . LYS A 1 433 ? -43.036 -12.514 16.745 1.00 78.94 433 LYS A N 1
ATOM 3379 C CA . LYS A 1 433 ? -42.572 -13.784 16.153 1.00 78.94 433 LYS A CA 1
ATOM 3380 C C . LYS A 1 433 ? -41.242 -13.684 15.391 1.00 78.94 433 LYS A C 1
ATOM 3382 O O . LYS A 1 433 ? -40.561 -14.690 15.246 1.00 78.94 433 LYS A O 1
ATOM 3387 N N . ASN A 1 434 ? -40.881 -12.491 14.920 1.00 83.12 434 ASN A N 1
ATOM 3388 C CA . ASN A 1 434 ? -39.661 -12.252 14.151 1.00 83.12 434 ASN A CA 1
ATOM 3389 C C . ASN A 1 434 ? -38.527 -11.694 15.021 1.00 83.12 434 ASN A C 1
ATOM 3391 O O . ASN A 1 434 ? -37.444 -11.471 14.500 1.00 83.12 434 ASN A O 1
ATOM 3395 N N . PHE A 1 435 ? -38.751 -11.436 16.313 1.00 85.88 435 PHE A N 1
ATOM 3396 C CA . PHE A 1 435 ? -37.774 -10.788 17.185 1.00 85.88 435 PHE A CA 1
ATOM 3397 C C . PHE A 1 435 ? -37.289 -11.760 18.262 1.00 85.88 435 PHE A C 1
ATOM 3399 O O . PHE A 1 435 ? -38.075 -12.316 19.023 1.00 85.88 435 PHE A O 1
ATOM 3406 N N . THR A 1 436 ? -35.974 -11.913 18.359 1.00 86.75 436 THR A N 1
ATOM 3407 C CA . THR A 1 436 ? -35.279 -12.639 19.425 1.00 86.75 436 THR A CA 1
ATOM 3408 C C . THR A 1 436 ? -34.076 -11.822 19.884 1.00 86.75 436 THR A C 1
ATOM 3410 O O . THR A 1 436 ? -33.645 -10.910 19.183 1.00 86.75 436 THR A O 1
ATOM 3413 N N . GLY A 1 437 ? -33.516 -12.086 21.058 1.00 86.12 437 GLY A N 1
ATOM 3414 C CA . GLY A 1 437 ? -32.366 -11.310 21.503 1.00 86.12 437 GLY A CA 1
ATOM 3415 C C . GLY A 1 437 ? -31.952 -11.533 22.943 1.00 86.12 437 GLY A C 1
ATOM 3416 O O . GLY A 1 437 ? -32.569 -12.290 23.689 1.00 86.12 437 GLY A O 1
ATOM 3417 N N . VAL A 1 438 ? -30.886 -10.835 23.321 1.00 82.38 438 VAL A N 1
ATOM 3418 C CA . VAL A 1 438 ? -30.334 -10.818 24.673 1.00 82.38 438 VAL A CA 1
ATOM 3419 C C . VAL A 1 438 ? -30.716 -9.514 25.355 1.00 82.38 438 VAL A C 1
ATOM 3421 O O . VAL A 1 438 ? -30.520 -8.417 24.820 1.00 82.38 438 VAL A O 1
ATOM 3424 N N . ILE A 1 439 ? -31.227 -9.649 26.573 1.00 78.12 439 ILE A N 1
ATOM 3425 C CA . ILE A 1 439 ? -31.521 -8.523 27.449 1.00 78.12 439 ILE A CA 1
ATOM 3426 C C . ILE A 1 439 ? -30.326 -8.341 28.373 1.00 78.12 439 ILE A C 1
ATOM 3428 O O . ILE A 1 439 ? -29.965 -9.251 29.117 1.00 78.12 439 ILE A O 1
ATOM 3432 N N . ARG A 1 440 ? -29.684 -7.178 28.298 1.00 72.69 440 ARG A N 1
ATOM 3433 C CA . ARG A 1 440 ? -28.614 -6.803 29.228 1.00 72.69 440 ARG A CA 1
ATOM 3434 C C . ARG A 1 440 ? -29.177 -5.966 30.369 1.00 72.69 440 ARG A C 1
ATOM 3436 O O . ARG A 1 440 ? -30.175 -5.267 30.185 1.00 72.69 440 ARG A O 1
ATOM 3443 N N . ALA A 1 441 ? -28.502 -6.018 31.515 1.00 64.50 441 ALA A N 1
ATOM 3444 C CA . ALA A 1 441 ? -28.828 -5.193 32.672 1.00 64.50 441 ALA A CA 1
ATOM 3445 C C . ALA A 1 441 ? -28.905 -3.711 32.269 1.00 64.50 441 ALA A C 1
ATOM 3447 O O . ALA A 1 441 ? -28.041 -3.216 31.532 1.00 64.50 441 ALA A O 1
ATOM 3448 N N . SER A 1 442 ? -29.955 -3.023 32.719 1.00 63.97 442 SER A N 1
ATOM 3449 C CA . SER A 1 442 ? -30.046 -1.574 32.566 1.00 63.97 442 SER A CA 1
ATOM 3450 C C . SER A 1 442 ? -29.123 -0.886 33.571 1.00 63.97 442 SER A C 1
ATOM 3452 O O . SER A 1 442 ? -28.597 -1.509 34.499 1.00 63.97 442 SER A O 1
ATOM 3454 N N . VAL A 1 443 ? -28.919 0.419 33.386 1.00 63.78 443 VAL A N 1
ATOM 3455 C CA . VAL A 1 443 ? -28.176 1.238 34.353 1.00 63.78 443 VAL A CA 1
ATOM 3456 C C . VAL A 1 443 ? -28.827 1.144 35.735 1.00 63.78 443 VAL A C 1
ATOM 3458 O O . VAL A 1 443 ? -28.112 1.041 36.723 1.00 63.78 443 VAL A O 1
ATOM 3461 N N . LEU A 1 444 ? -30.161 1.076 35.803 1.00 63.94 444 LEU A N 1
ATOM 3462 C CA . LEU A 1 444 ? -30.908 0.920 37.053 1.00 63.94 444 LEU A CA 1
ATOM 3463 C C . LEU A 1 444 ? -30.550 -0.387 37.770 1.00 63.94 444 LEU A C 1
ATOM 3465 O O . LEU A 1 444 ? -30.168 -0.358 38.933 1.00 63.94 444 LEU A O 1
ATOM 3469 N N . SER A 1 445 ? -30.545 -1.520 37.060 1.00 64.81 445 SER A N 1
ATOM 3470 C CA . SER A 1 445 ? -30.138 -2.803 37.655 1.00 64.81 445 SER A CA 1
ATOM 3471 C C . SER A 1 445 ? -28.673 -2.811 38.108 1.00 64.81 445 SER A C 1
ATOM 3473 O O . SER A 1 445 ? -28.328 -3.473 39.086 1.00 64.81 445 SER A O 1
ATOM 3475 N N . LEU A 1 446 ? -27.796 -2.081 37.409 1.00 66.75 446 LEU A N 1
ATOM 3476 C CA . LEU A 1 446 ? -26.408 -1.902 37.834 1.00 66.75 446 LEU A CA 1
ATOM 3477 C C . LEU A 1 446 ? -26.330 -1.067 39.124 1.00 66.75 446 LEU A C 1
ATOM 3479 O O . LEU A 1 446 ? -25.546 -1.397 40.009 1.00 66.75 446 LEU A O 1
ATOM 3483 N N . MET A 1 447 ? -27.149 -0.017 39.246 1.00 68.19 447 MET A N 1
ATOM 3484 C CA . MET A 1 447 ? -27.231 0.812 40.454 1.00 68.19 447 MET A CA 1
ATOM 3485 C C . MET A 1 447 ? -27.749 0.017 41.652 1.00 68.19 447 MET A C 1
ATOM 3487 O O . MET A 1 447 ? -27.139 0.088 42.716 1.00 68.19 447 MET A O 1
ATOM 3491 N N . ASP A 1 448 ? -28.784 -0.807 41.469 1.00 71.62 448 ASP A N 1
ATOM 3492 C CA . ASP A 1 448 ? -29.288 -1.697 42.522 1.00 71.62 448 ASP A CA 1
ATOM 3493 C C . ASP A 1 448 ? -28.194 -2.656 43.011 1.00 71.62 448 ASP A C 1
ATOM 3495 O O . ASP A 1 448 ? -27.999 -2.836 44.215 1.00 71.62 448 ASP A O 1
ATOM 3499 N N . MET A 1 449 ? -27.419 -3.233 42.085 1.00 71.69 449 MET A N 1
ATOM 3500 C CA . MET A 1 449 ? -26.301 -4.118 42.419 1.00 71.69 449 MET A CA 1
ATOM 3501 C C . MET A 1 449 ? -25.183 -3.375 43.161 1.00 71.69 449 MET A C 1
ATOM 3503 O O . MET A 1 449 ? -24.662 -3.881 44.153 1.00 71.69 449 MET A O 1
ATOM 3507 N N . ILE A 1 450 ? -24.839 -2.156 42.733 1.00 73.44 450 ILE A N 1
ATOM 3508 C CA . ILE A 1 450 ? -23.865 -1.304 43.430 1.00 73.44 450 ILE A CA 1
ATOM 3509 C C . ILE A 1 450 ? -24.357 -0.983 44.847 1.00 73.44 450 ILE A C 1
ATOM 3511 O O . ILE A 1 450 ? -23.576 -1.054 45.795 1.00 73.44 450 ILE A O 1
ATOM 3515 N N . GLN A 1 451 ? -25.646 -0.688 45.015 1.00 74.25 451 GLN A N 1
ATOM 3516 C CA . GLN A 1 451 ? -26.242 -0.375 46.311 1.00 74.25 451 GLN A CA 1
ATOM 3517 C C . GLN A 1 451 ? -26.285 -1.594 47.246 1.00 74.25 451 GLN A C 1
ATOM 3519 O O . GLN A 1 451 ? -26.091 -1.440 48.452 1.00 74.25 451 GLN A O 1
ATOM 3524 N N . GLN A 1 452 ? -26.459 -2.804 46.702 1.00 80.56 452 GLN A N 1
ATOM 3525 C CA . GLN A 1 452 ? -26.340 -4.064 47.447 1.00 80.56 452 GLN A CA 1
ATOM 3526 C C . GLN A 1 452 ? -24.892 -4.391 47.832 1.00 80.56 452 GLN A C 1
ATOM 3528 O O . GLN A 1 452 ? -24.643 -4.843 48.947 1.00 80.56 452 GLN A O 1
ATOM 3533 N N . MET A 1 453 ? -23.930 -4.165 46.933 1.00 80.62 453 MET A N 1
ATOM 3534 C CA . MET A 1 453 ? -22.509 -4.433 47.186 1.00 80.62 453 MET A CA 1
ATOM 3535 C C . MET A 1 453 ? -21.867 -3.404 48.124 1.00 80.62 453 MET A C 1
ATOM 3537 O O . MET A 1 453 ? -20.920 -3.724 48.841 1.00 80.62 453 MET A O 1
ATOM 3541 N N . MET A 1 454 ? -22.358 -2.164 48.111 1.00 81.62 454 MET A N 1
ATOM 3542 C CA . MET A 1 454 ? -21.819 -1.045 48.885 1.00 81.62 454 MET A CA 1
ATOM 3543 C C . MET A 1 454 ? -22.929 -0.324 49.669 1.00 81.62 454 MET A C 1
ATOM 3545 O O . MET A 1 454 ? -23.193 0.861 49.423 1.00 81.62 454 MET A O 1
ATOM 3549 N N . PRO A 1 455 ? -23.577 -1.007 50.632 1.00 76.06 455 PRO A N 1
ATOM 3550 C CA . PRO A 1 455 ? -24.699 -0.439 51.368 1.00 76.06 455 PRO A CA 1
ATOM 3551 C C . PRO A 1 455 ? -24.282 0.839 52.116 1.00 76.06 455 PRO A C 1
ATOM 3553 O O . PRO A 1 455 ? -23.256 0.884 52.795 1.00 76.06 455 PRO A O 1
ATOM 3556 N N . GLY A 1 456 ? -25.077 1.905 51.970 1.00 73.31 456 GLY A N 1
ATOM 3557 C CA . GLY A 1 456 ? -24.875 3.195 52.646 1.00 73.31 456 GLY A CA 1
ATOM 3558 C C . GLY A 1 456 ? -24.075 4.249 51.869 1.00 73.31 456 GLY A C 1
ATOM 3559 O O . GLY A 1 456 ? -23.899 5.365 52.362 1.00 73.31 456 GLY A O 1
ATOM 3560 N N . LYS A 1 457 ? -23.598 3.956 50.653 1.00 71.94 457 LYS A N 1
ATOM 3561 C CA . LYS A 1 457 ? -22.966 4.973 49.795 1.00 71.94 457 LYS A CA 1
ATOM 3562 C C . LYS A 1 457 ? -24.021 5.765 49.020 1.00 71.94 457 LYS A C 1
ATOM 3564 O O . LYS A 1 457 ? -24.856 5.192 48.338 1.00 71.94 457 LYS A O 1
ATOM 3569 N N . GLN A 1 458 ? -23.958 7.095 49.124 1.00 65.31 458 GLN A N 1
ATOM 3570 C CA . GLN A 1 458 ? -24.929 8.021 48.515 1.00 65.31 458 GLN A CA 1
ATOM 3571 C C . GLN A 1 458 ? -24.456 8.639 47.189 1.00 65.31 458 GLN A C 1
ATOM 3573 O O . GLN A 1 458 ? -25.203 9.378 46.556 1.00 65.31 458 GLN A O 1
ATOM 3578 N N . ARG A 1 459 ? -23.199 8.407 46.789 1.00 65.62 459 ARG A N 1
ATOM 3579 C CA . ARG A 1 459 ? -22.593 9.008 45.593 1.00 65.62 459 ARG A CA 1
ATOM 3580 C C . ARG A 1 459 ? -21.820 7.950 44.820 1.00 65.62 459 ARG A C 1
ATOM 3582 O O . ARG A 1 459 ? -20.880 7.367 45.356 1.00 65.62 459 ARG A O 1
ATOM 3589 N N . VAL A 1 460 ? -22.223 7.733 43.574 1.00 61.94 460 VAL A N 1
ATOM 3590 C CA . VAL A 1 460 ? -21.592 6.812 42.625 1.00 61.94 460 VAL A CA 1
ATOM 3591 C C . VAL A 1 460 ? -21.210 7.624 41.393 1.00 61.94 460 VAL A C 1
ATOM 3593 O O . VAL A 1 460 ? -22.065 8.272 40.797 1.00 61.94 460 VAL A O 1
ATOM 3596 N N . THR A 1 461 ? -19.932 7.604 41.019 1.00 65.62 461 THR A N 1
ATOM 3597 C CA . THR A 1 461 ? -19.456 8.250 39.790 1.00 65.62 461 THR A CA 1
ATOM 3598 C C . THR A 1 461 ? -19.380 7.205 38.689 1.00 65.62 461 THR A C 1
ATOM 3600 O O . THR A 1 461 ? -18.619 6.244 38.800 1.00 65.62 461 THR A O 1
ATOM 3603 N N . VAL A 1 462 ? -20.144 7.398 37.617 1.00 58.59 462 VAL A N 1
ATOM 3604 C CA . VAL A 1 462 ? -20.079 6.549 36.425 1.00 58.59 462 VAL A CA 1
ATOM 3605 C C . VAL A 1 462 ? -19.206 7.250 35.392 1.00 58.59 462 VAL A C 1
ATOM 3607 O O . VAL A 1 462 ? -19.549 8.326 34.914 1.00 58.59 462 VAL A O 1
ATOM 3610 N N . MET A 1 463 ? -18.065 6.650 35.054 1.00 49.25 463 MET A N 1
ATOM 3611 C CA . MET A 1 463 ? -17.257 7.108 33.925 1.00 49.25 463 MET A CA 1
ATOM 3612 C C . MET A 1 463 ? -17.778 6.463 32.646 1.00 49.25 463 MET A C 1
ATOM 3614 O O . MET A 1 463 ? -17.890 5.240 32.557 1.00 49.25 463 MET A O 1
ATOM 3618 N N . SER A 1 464 ? -18.075 7.286 31.651 1.00 50.09 464 SER A N 1
ATOM 3619 C CA . SER A 1 464 ? -18.512 6.847 30.334 1.00 50.09 464 SER A CA 1
ATOM 3620 C C . SER A 1 464 ? -17.604 7.395 29.241 1.00 50.09 464 SER A C 1
ATOM 3622 O O . SER A 1 464 ? -16.870 8.364 29.426 1.00 50.09 464 SER A O 1
ATOM 3624 N N . HIS A 1 465 ? -17.618 6.726 28.092 1.00 44.75 465 HIS A N 1
ATOM 3625 C CA . HIS A 1 465 ? -16.866 7.149 26.919 1.00 44.75 465 HIS A CA 1
ATOM 3626 C C . HIS A 1 465 ? -17.762 8.024 26.036 1.00 44.75 465 HIS A C 1
ATOM 3628 O O . HIS A 1 465 ? -18.929 7.691 25.850 1.00 44.75 465 HIS A O 1
ATOM 3634 N N . SER A 1 466 ? -17.241 9.098 25.442 1.00 43.53 466 SER A N 1
ATOM 3635 C CA . SER A 1 466 ? -18.038 10.038 24.628 1.00 43.53 466 SER A CA 1
ATOM 3636 C C . SER A 1 466 ? -18.698 9.406 23.394 1.00 43.53 466 SER A C 1
ATOM 3638 O O . SER A 1 466 ? -19.666 9.945 22.876 1.00 43.53 466 SER A O 1
ATOM 3640 N N . ALA A 1 467 ? -18.222 8.241 22.939 1.00 38.28 467 ALA A N 1
ATOM 3641 C CA . ALA A 1 467 ? -18.862 7.465 21.870 1.00 38.28 467 ALA A CA 1
ATOM 3642 C C . ALA A 1 467 ? -20.016 6.558 22.355 1.00 38.28 467 ALA A C 1
ATOM 3644 O O . ALA A 1 467 ? -20.627 5.846 21.557 1.00 38.28 467 ALA A O 1
ATOM 3645 N N . THR A 1 468 ? -20.303 6.523 23.659 1.00 40.75 468 THR A N 1
ATOM 3646 C CA . THR A 1 468 ? -21.522 5.896 24.179 1.00 40.75 468 THR A CA 1
ATOM 3647 C C . THR A 1 468 ? -22.647 6.922 24.131 1.00 40.75 468 THR A C 1
ATOM 3649 O O . THR A 1 468 ? -22.485 8.015 24.656 1.00 40.75 468 THR A O 1
ATOM 3652 N N . ASN A 1 469 ? -23.782 6.576 23.509 1.00 44.44 469 ASN A N 1
ATOM 3653 C CA . ASN A 1 469 ? -25.008 7.392 23.490 1.00 44.44 469 ASN A CA 1
ATOM 3654 C C . ASN A 1 469 ? -25.663 7.455 24.887 1.00 44.44 469 ASN A C 1
ATOM 3656 O O . ASN A 1 469 ? -26.821 7.071 25.054 1.00 44.44 469 ASN A O 1
ATOM 3660 N N . LEU A 1 470 ? -24.906 7.849 25.907 1.00 41.78 470 LEU A N 1
ATOM 3661 C CA . LEU A 1 470 ? -25.451 8.264 27.187 1.00 41.78 470 LEU A CA 1
ATOM 3662 C C . LEU A 1 470 ? -25.743 9.762 27.053 1.00 41.78 470 LEU A C 1
ATOM 3664 O O . LEU A 1 470 ? -24.868 10.489 26.582 1.00 41.78 470 LEU A O 1
ATOM 3668 N N . PRO A 1 471 ? -26.953 10.223 27.392 1.00 42.62 471 PRO A N 1
ATOM 3669 C CA . PRO A 1 471 ? -27.286 11.635 27.309 1.00 42.62 471 PRO A CA 1
ATOM 3670 C C . PRO A 1 471 ? -26.308 12.505 28.102 1.00 42.62 471 PRO A C 1
ATOM 3672 O O . PRO A 1 471 ? -25.816 12.109 29.161 1.00 42.62 471 PRO A O 1
ATOM 3675 N N . GLU A 1 472 ? -26.012 13.683 27.552 1.00 39.47 472 GLU A N 1
ATOM 3676 C CA . GLU A 1 472 ? -24.947 14.586 28.010 1.00 39.47 472 GLU A CA 1
ATOM 3677 C C . GLU A 1 472 ? -25.245 15.235 29.370 1.00 39.47 472 GLU A C 1
ATOM 3679 O O . GLU A 1 472 ? -24.353 15.823 29.982 1.00 39.47 472 GLU A O 1
ATOM 3684 N N . THR A 1 473 ? -26.482 15.124 29.869 1.00 39.69 473 THR A N 1
ATOM 3685 C CA . THR A 1 473 ? -26.910 15.781 31.105 1.00 39.69 473 THR A CA 1
ATOM 3686 C C . THR A 1 473 ? -27.606 14.833 32.082 1.00 39.69 473 THR A C 1
ATOM 3688 O O . THR A 1 473 ? -28.432 13.996 31.722 1.00 39.69 473 THR A O 1
ATOM 3691 N N . GLU A 1 474 ? -27.292 15.008 33.368 1.00 38.59 474 GLU A N 1
ATOM 3692 C CA . GLU A 1 474 ? -27.867 14.267 34.501 1.00 38.59 474 GLU A CA 1
ATOM 3693 C C . GLU A 1 474 ? -29.400 14.440 34.607 1.00 38.59 474 GLU A C 1
ATOM 3695 O O . GLU A 1 474 ? -30.096 13.582 35.148 1.00 38.59 474 GLU A O 1
ATOM 3700 N N . SER A 1 475 ? -29.944 15.533 34.055 1.00 39.00 475 SER A N 1
ATOM 3701 C CA . SER A 1 475 ? -31.380 15.843 34.027 1.00 39.00 475 SER A CA 1
ATOM 3702 C C . SER A 1 475 ? -32.209 14.894 33.164 1.00 39.00 475 SER A C 1
ATOM 3704 O O . SER A 1 475 ? -33.388 14.710 33.447 1.00 39.00 475 SER A O 1
ATOM 3706 N N . GLU A 1 476 ? -31.619 14.262 32.150 1.00 40.03 476 GLU A N 1
ATOM 3707 C CA . GLU A 1 476 ? -32.347 13.342 31.264 1.00 40.03 476 GLU A CA 1
ATOM 3708 C C . GLU A 1 476 ? -32.622 11.975 31.908 1.00 40.03 476 GLU A C 1
ATOM 3710 O O . GLU A 1 476 ? -33.471 11.231 31.428 1.00 40.03 476 GLU A O 1
ATOM 3715 N N . TYR A 1 477 ? -31.963 11.666 33.029 1.00 43.50 477 TYR A N 1
ATOM 3716 C CA . TYR A 1 477 ? -32.202 10.451 33.816 1.00 43.50 477 TYR A CA 1
ATOM 3717 C C . TYR A 1 477 ? -33.222 10.634 34.949 1.00 43.50 477 TYR A C 1
ATOM 3719 O O . TYR A 1 477 ? -33.564 9.659 35.612 1.00 43.50 477 TYR A O 1
ATOM 3727 N N . ARG A 1 478 ? -33.671 11.868 35.224 1.00 37.94 478 ARG A N 1
ATOM 3728 C CA . ARG A 1 478 ? -34.532 12.188 36.379 1.00 37.94 478 ARG A CA 1
ATOM 3729 C C . ARG A 1 478 ? -36.035 12.228 36.076 1.00 37.94 478 ARG A C 1
ATOM 3731 O O . ARG A 1 478 ? -36.790 12.546 36.992 1.00 37.94 478 ARG A O 1
ATOM 3738 N N . ASN A 1 479 ? -36.456 11.909 34.851 1.00 33.72 479 ASN A N 1
ATOM 3739 C CA . ASN A 1 479 ? -37.870 11.876 34.456 1.00 33.72 479 ASN A CA 1
ATOM 3740 C C . ASN A 1 479 ? -38.382 10.454 34.260 1.00 33.72 479 ASN A C 1
ATOM 3742 O O . ASN A 1 479 ? -37.711 9.692 33.528 1.00 33.72 479 ASN A O 1
#

Radius of gyration: 30.02 Å; chains: 1; bounding box: 76×76×96 Å

Foldseek 3Di:
DDDDDDDDDDDDDDDDDDDDDDPVLPQAEEEEEPPPPDPLVVLQLVLLCVPPVSNNVSYDYHYQYLPQLPDPVSLVVSQVCCVVGHQEYEYEDPVVLSCQSSQHPHAYEYEYADPCLVVRDPSCLFRYAYEYEHHLLVQLVQQLLQADPVQQAEEEEEAEPPFPCVVVVVVSCVSCVVVNHHYHYDYDHDLVCLLVVLVVCVVVVRQAYEYEPPRDPDPSNLVSNQVSCLVSLHAYEYADLVSQQVHHFKGLYDDSVPRNNVSSVLVVCSSVPHTNSVPHHYYDYGFIEGEVVNCVSSVGDGDPVNVVGYHYHNQDPLVVLCVVLVAAADPAAFEEEEEPLPDPVVVVVVQVVCSNNRNGDPPRYDYDYDYDDPPQDPVNLQVRQVCCQVGHQEYEEELVVLLRNLVRLSHPHAYEYEYAPVSPPPRDPSCPVRYHYDHDHDPVNVVVVVCVVPPPDPDDDDDDDPSDPDDPDPVVVVD